Protein AF-0000000075457587 (afdb_homodimer)

Sequence (658 aa):
MVSAGGQAAQILHGPSLVGIFLNILLYGVVIAQAHTYYASFRSDPLWIKAYVAVLLLADTLNSAFNIAWIYTVLVNNFGNLAALTQADWRKQKPRPLLHGLIAMMVQLFYAWRILALTKNRWIVALVVVSSTVSGLSAIGTAIGIGIRPEFSGFKSLDVIGLPWLISCTVCDVTIAVALSVYLNSRKTGFEITDNIINKIIRSTVQSGLLTASFTIAHIVAYLTSSTGIHMIFNYGVVKLYTNSVMSSLNSRQANSHLPSGDTSFIDAKEVQKEFSSLYAYNLKGHAFLQSNFVSSRSVRPQVSITVEMHEMADTLPLPKAKSGNELVVMVSAGGQAAQILHGPSLVGIFLNILLYGVVIAQAHTYYASFRSDPLWIKAYVAVLLLADTLNSAFNIAWIYTVLVNNFGNLAALTQADWRKQKPRPLLHGLIAMMVQLFYAWRILALTKNRWIVALVVVSSTVSGLSAIGTAIGIGIRPEFSGFKSLDVIGLPWLISCTVCDVTIAVALSVYLNSRKTGFEITDNIINKIIRSTVQSGLLTASFTIAHIVAYLTSSTGIHMIFNYGVVKLYTNSVMSSLNSRQANSHLPSGDTSFIDAKEVQKEFSSLYAYNLKGHAFLQSNFVSSRSVRPQVSITVEMHEMADTLPLPKAKSGNELVV

InterPro domains:
  IPR045339 Domain of unknown function DUF6534 [PF20152] (169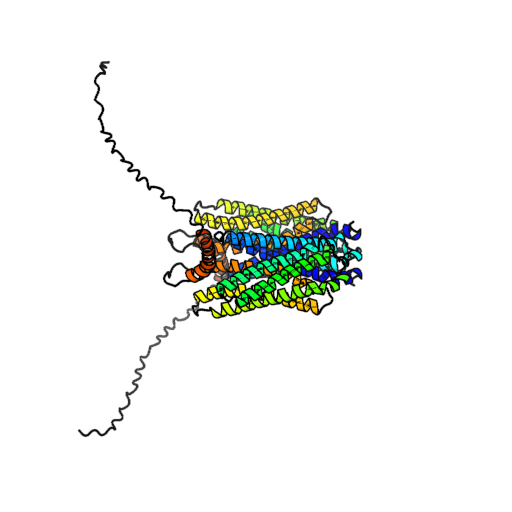-253)

pLDDT: mean 72.19, std 26.18, range [18.83, 97.5]

Organism: Phanerochaete carnosa (strain HHB-10118-sp) (NCBI:txid650164)

Solvent-accessible surface area (backbone atoms only — not comparable to full-atom values): 34102 Å² total; per-residue (Å²): 129,66,35,75,50,4,51,54,30,42,41,60,42,36,27,40,52,54,7,45,51,45,23,35,21,43,42,17,27,38,51,46,43,49,52,49,36,62,69,71,47,71,82,54,59,66,67,60,53,47,50,51,50,51,52,48,48,51,50,49,49,47,52,50,39,52,52,53,37,54,44,44,50,45,23,38,29,21,53,39,67,70,54,70,49,41,48,56,39,87,44,50,30,56,48,40,35,42,44,19,51,53,48,30,55,44,48,50,50,49,30,51,50,45,37,72,71,67,66,43,63,65,64,30,47,51,32,51,52,23,28,50,49,14,29,51,23,18,44,49,38,20,53,49,38,54,76,45,32,39,59,85,50,46,69,72,42,41,77,39,43,47,53,19,47,52,27,42,31,52,27,35,43,48,50,25,49,54,51,43,54,51,55,64,66,59,60,74,78,45,64,71,64,32,48,54,49,46,51,38,42,49,48,35,38,50,31,31,44,48,36,24,50,32,38,46,50,21,49,51,32,53,76,73,40,94,49,33,58,25,38,27,32,54,40,31,36,53,34,36,43,54,36,29,54,44,45,47,62,47,47,60,61,76,62,68,65,61,72,76,69,79,70,76,60,77,58,53,63,45,53,44,34,42,56,47,30,52,58,51,46,60,57,50,52,62,53,53,67,61,48,68,68,63,70,75,78,69,76,69,73,78,72,73,72,71,72,69,74,66,74,72,71,75,70,72,72,77,78,79,76,87,64,69,89,74,80,86,123,130,66,36,74,51,4,51,53,31,40,41,60,43,36,27,39,53,54,7,46,51,45,23,36,22,43,43,17,28,39,51,48,43,49,52,50,35,63,70,70,48,71,81,54,58,65,67,59,53,48,50,52,51,52,51,50,48,49,51,48,50,45,53,50,40,51,52,53,37,52,44,43,50,45,22,37,29,20,52,40,66,70,55,70,50,41,47,56,40,87,45,50,29,56,48,41,35,43,42,19,49,52,50,31,55,46,49,49,51,48,30,52,50,45,35,72,71,67,65,44,63,65,64,31,46,51,33,50,51,24,28,50,49,14,28,53,23,18,44,49,38,19,54,48,39,54,76,44,32,39,59,84,49,45,69,72,42,42,77,40,42,46,53,18,47,50,26,42,31,51,27,34,42,49,52,27,47,51,51,44,56,50,54,64,66,60,59,73,78,45,64,69,63,32,48,54,49,45,50,37,42,47,48,33,40,50,31,31,45,48,36,26,50,32,39,47,50,22,49,52,31,52,75,72,40,94,51,32,59,23,38,28,31,55,39,31,34,52,35,35,44,56,36,30,53,45,44,48,63,47,47,60,62,76,62,68,67,62,72,76,69,78,68,75,64,78,56,53,62,46,51,46,34,41,57,48,31,52,58,50,48,59,57,51,52,62,53,51,65,63,49,67,69,65,70,76,78,71,75,68,75,77,72,74,72,73,70,71,72,67,74,73,72,78,72,72,79,78,83,80,81,84,77,76,95,71,91,82,133

Nearest PDB structures (foldseek):
  7piu-assembly1_R  TM=3.908E-01  e=1.527E+00  Homo sapiens
  3i9w-assembly1_A  TM=2.090E-01  e=1.005E+00  Escherichia coli K-12
  8qae-assembly1_A  TM=3.463E-01  e=5.142E+00  synthetic construct
  7p5c-assembly1_B  TM=2.041E-01  e=1.527E+00  Homo sapiens
  7piu-assembly1_R  TM=3.910E-01  e=1.519E+00  Homo sapiens

Structure (mmCIF, N/CA/C/O backbone):
data_AF-0000000075457587-model_v1
#
loop_
_entity.id
_entity.type
_entity.pdbx_description
1 polymer 'DUF6534 domain-containing protein'
#
loop_
_atom_site.group_PDB
_atom_site.id
_atom_site.type_symbol
_atom_site.label_atom_id
_atom_site.label_alt_id
_atom_site.label_comp_id
_atom_site.label_asym_id
_atom_site.label_entity_id
_atom_site.label_seq_id
_atom_site.pdbx_PDB_ins_code
_atom_site.Cartn_x
_atom_site.Cartn_y
_atom_site.Cartn_z
_atom_site.occupancy
_atom_site.B_iso_or_equiv
_atom_site.auth_seq_id
_atom_site.auth_comp_id
_atom_site.auth_asym_id
_atom_site.auth_atom_id
_atom_site.pdbx_PDB_model_num
ATOM 1 N N . MET A 1 1 ? 5.539 -19.703 -24.281 1 53.69 1 MET A N 1
ATOM 2 C CA . MET A 1 1 ? 4.188 -20.234 -24.406 1 53.69 1 MET A CA 1
ATOM 3 C C . MET A 1 1 ? 3.574 -20.5 -23.031 1 53.69 1 MET A C 1
ATOM 5 O O . MET A 1 1 ? 4.254 -21 -22.125 1 53.69 1 MET A O 1
ATOM 9 N N . VAL A 1 2 ? 2.461 -19.953 -22.844 1 68.81 2 VAL A N 1
ATOM 10 C CA . VAL A 1 2 ? 1.734 -20.156 -21.594 1 68.81 2 VAL A CA 1
ATOM 11 C C . VAL A 1 2 ? 1.278 -21.609 -21.5 1 68.81 2 VAL A C 1
ATOM 13 O O . VAL A 1 2 ? 0.777 -22.172 -22.469 1 68.81 2 VAL A O 1
ATOM 16 N N . SER A 1 3 ? 1.693 -22.281 -20.516 1 74.5 3 SER A N 1
ATOM 17 C CA . SER A 1 3 ? 1.289 -23.656 -20.281 1 74.5 3 SER A CA 1
ATOM 18 C C . SER A 1 3 ? -0.226 -23.781 -20.156 1 74.5 3 SER A C 1
ATOM 20 O O . SER A 1 3 ? -0.923 -22.781 -20 1 74.5 3 SER A O 1
ATOM 22 N N . ALA A 1 4 ? -0.729 -24.953 -20.484 1 74.69 4 ALA A N 1
ATOM 23 C CA . ALA A 1 4 ? -2.162 -25.188 -20.344 1 74.69 4 ALA A CA 1
ATOM 24 C C . ALA A 1 4 ? -2.654 -24.766 -18.969 1 74.69 4 ALA A C 1
ATOM 26 O O . ALA A 1 4 ? -3.699 -24.109 -18.844 1 74.69 4 ALA A O 1
ATOM 27 N N . GLY A 1 5 ? -1.871 -25.141 -17.938 1 83.06 5 GLY A N 1
ATOM 28 C CA . GLY A 1 5 ? -2.189 -24.672 -16.594 1 83.06 5 GLY A CA 1
ATOM 29 C C . GLY A 1 5 ? -2.107 -23.172 -16.438 1 83.06 5 GLY A C 1
ATOM 30 O O . GLY A 1 5 ? -2.922 -22.562 -15.734 1 83.06 5 GLY A O 1
ATOM 31 N N . GLY A 1 6 ? -1.248 -22.641 -17.25 1 87.31 6 GLY A N 1
ATOM 32 C CA . GLY A 1 6 ? -1.082 -21.203 -17.234 1 87.31 6 GLY A CA 1
ATOM 33 C C . GLY A 1 6 ? -2.264 -20.469 -17.828 1 87.31 6 GLY A C 1
ATOM 34 O O . GLY A 1 6 ? -2.678 -19.422 -17.312 1 87.31 6 GLY A O 1
ATOM 35 N N . GLN A 1 7 ? -2.795 -20.953 -18.859 1 86.38 7 GLN A N 1
ATOM 36 C CA . GLN A 1 7 ? -3.953 -20.312 -19.484 1 86.38 7 GLN A CA 1
ATOM 37 C C . GLN A 1 7 ? -5.156 -20.312 -18.547 1 86.38 7 GLN A C 1
ATOM 39 O O . GLN A 1 7 ? -5.852 -19.312 -18.422 1 86.38 7 GLN A O 1
ATOM 44 N N . ALA A 1 8 ? -5.34 -21.469 -17.953 1 84.81 8 ALA A N 1
ATOM 45 C CA . ALA A 1 8 ? -6.438 -21.562 -16.984 1 84.81 8 ALA A CA 1
ATOM 46 C C . ALA A 1 8 ? -6.234 -20.609 -15.82 1 84.81 8 ALA A C 1
ATOM 48 O O . ALA A 1 8 ? -7.176 -19.922 -15.398 1 84.81 8 ALA A O 1
ATOM 49 N N . ALA A 1 9 ? -5.035 -20.562 -15.352 1 88.81 9 ALA A N 1
ATOM 50 C CA . ALA A 1 9 ? -4.723 -19.688 -14.219 1 88.81 9 ALA A CA 1
ATOM 51 C C . ALA A 1 9 ? -4.859 -18.219 -14.609 1 88.81 9 ALA A C 1
ATOM 53 O O . ALA A 1 9 ? -5.266 -17.391 -13.797 1 88.81 9 ALA A O 1
ATOM 54 N N . GLN A 1 10 ? -4.57 -17.875 -15.797 1 89.38 10 GLN A N 1
ATOM 55 C CA . GLN A 1 10 ? -4.68 -16.516 -16.281 1 89.38 10 GLN A CA 1
ATOM 56 C C . GLN A 1 10 ? -6.137 -16.047 -16.312 1 89.38 10 GLN A C 1
ATOM 58 O O . GLN A 1 10 ? -6.434 -14.906 -15.961 1 89.38 10 GLN A O 1
ATOM 63 N N . ILE A 1 11 ? -6.926 -16.891 -16.656 1 83.56 11 ILE A N 1
ATOM 64 C CA . ILE A 1 11 ? -8.336 -16.562 -16.812 1 83.56 11 ILE A CA 1
ATOM 65 C C . ILE A 1 11 ? -9.023 -16.547 -15.453 1 83.56 11 ILE A C 1
ATOM 67 O O . ILE A 1 11 ? -9.82 -15.648 -15.156 1 83.56 11 ILE A O 1
ATOM 71 N N . LEU A 1 12 ? -8.648 -17.422 -14.617 1 79.69 12 LEU A N 1
ATOM 72 C CA . LEU A 1 12 ? -9.406 -17.625 -13.383 1 79.69 12 LEU A CA 1
ATOM 73 C C . LEU A 1 12 ? -8.82 -16.797 -12.242 1 79.69 12 LEU A C 1
ATOM 75 O O . LEU A 1 12 ? -9.562 -16.203 -11.461 1 79.69 12 LEU A O 1
ATOM 79 N N . HIS A 1 13 ? -7.516 -16.781 -12.211 1 88.62 13 HIS A N 1
ATOM 80 C CA . HIS A 1 13 ? -6.945 -16.203 -11 1 88.62 13 HIS A CA 1
ATOM 81 C C . HIS A 1 13 ? -5.988 -15.062 -11.328 1 88.62 13 HIS A C 1
ATOM 83 O O . HIS A 1 13 ? -5.586 -14.312 -10.438 1 88.62 13 HIS A O 1
ATOM 89 N N . GLY A 1 14 ? -5.688 -14.922 -12.617 1 91.69 14 GLY A N 1
ATOM 90 C CA . GLY A 1 14 ? -4.855 -13.797 -13.023 1 91.69 14 GLY A CA 1
ATOM 91 C C . GLY A 1 14 ? -5.422 -12.453 -12.602 1 91.69 14 GLY A C 1
ATOM 92 O O . GLY A 1 14 ? -4.754 -11.688 -11.914 1 91.69 14 GLY A O 1
ATOM 93 N N . PRO A 1 15 ? -6.621 -12.227 -12.953 1 91.75 15 PRO A N 1
ATOM 94 C CA . PRO A 1 15 ? -7.234 -10.961 -12.539 1 91.75 15 PRO A CA 1
ATOM 95 C C . PRO A 1 15 ? -7.355 -10.828 -11.023 1 91.75 15 PRO A C 1
ATOM 97 O O . PRO A 1 15 ? -7.23 -9.719 -10.492 1 91.75 15 PRO A O 1
ATOM 100 N N . SER A 1 16 ? -7.566 -11.914 -10.367 1 91.5 16 SER A N 1
ATOM 101 C CA . SER A 1 16 ? -7.656 -11.867 -8.906 1 91.5 16 SER A CA 1
ATOM 102 C C . SER A 1 16 ? -6.328 -11.445 -8.289 1 91.5 16 SER A C 1
ATOM 104 O O . SER A 1 16 ? -6.297 -10.656 -7.34 1 91.5 16 SER A O 1
ATOM 106 N N . LEU A 1 17 ? -5.289 -11.984 -8.812 1 94.81 17 LEU A N 1
ATOM 107 C CA . LEU A 1 17 ? -3.984 -11.609 -8.289 1 94.81 17 LEU A CA 1
ATOM 108 C C . LEU A 1 17 ? -3.715 -10.125 -8.516 1 94.81 17 LEU A C 1
ATOM 110 O O . LEU A 1 17 ? -3.262 -9.43 -7.605 1 94.81 17 LEU A O 1
ATOM 114 N N . VAL A 1 18 ? -4.012 -9.641 -9.664 1 95.25 18 VAL A N 1
ATOM 115 C CA . VAL A 1 18 ? -3.842 -8.219 -9.969 1 95.25 18 VAL A CA 1
ATOM 116 C C . VAL A 1 18 ? -4.723 -7.383 -9.047 1 95.25 18 VAL A C 1
ATOM 118 O O . VAL A 1 18 ? -4.281 -6.363 -8.516 1 95.25 18 VAL A O 1
ATOM 121 N N . GLY A 1 19 ? -5.918 -7.801 -8.898 1 96.25 19 GLY A N 1
ATOM 122 C CA . GLY A 1 19 ? -6.824 -7.113 -7.988 1 96.25 19 GLY A CA 1
ATOM 123 C C . GLY A 1 19 ? -6.328 -7.094 -6.555 1 96.25 19 GLY A C 1
ATOM 124 O O . GLY A 1 19 ? -6.484 -6.094 -5.852 1 96.25 19 GLY A O 1
ATOM 125 N N . ILE A 1 20 ? -5.734 -8.148 -6.152 1 96.25 20 ILE A N 1
ATOM 126 C CA . ILE A 1 20 ? -5.223 -8.234 -4.785 1 96.25 20 ILE A CA 1
ATOM 127 C C . ILE A 1 20 ? -4.016 -7.316 -4.629 1 96.25 20 ILE A C 1
ATOM 129 O O . ILE A 1 20 ? -3.83 -6.699 -3.578 1 96.25 20 ILE A O 1
ATOM 133 N N . PHE A 1 21 ? -3.188 -7.223 -5.645 1 97.19 21 PHE A N 1
ATOM 134 C CA . PHE A 1 21 ? -2.111 -6.238 -5.609 1 97.19 21 PHE A CA 1
ATOM 135 C C . PHE A 1 21 ? -2.668 -4.832 -5.441 1 97.19 21 PHE A C 1
ATOM 137 O O . PHE A 1 21 ? -2.15 -4.043 -4.645 1 97.19 21 PHE A O 1
ATOM 144 N N . LEU A 1 22 ? -3.686 -4.566 -6.133 1 96.38 22 LEU A N 1
ATOM 145 C CA . LEU A 1 22 ? -4.324 -3.26 -6.027 1 96.38 22 LEU A CA 1
ATOM 146 C C . LEU A 1 22 ? -4.918 -3.059 -4.637 1 96.38 22 LEU A C 1
ATOM 148 O O . LEU A 1 22 ? -4.785 -1.981 -4.047 1 96.38 22 LEU A O 1
ATOM 152 N N . ASN A 1 23 ? -5.516 -4.07 -4.152 1 97.38 23 ASN A N 1
ATOM 153 C CA . ASN A 1 23 ? -6.09 -4.059 -2.812 1 97.38 23 ASN A CA 1
ATOM 154 C C . ASN A 1 23 ? -5.031 -3.748 -1.755 1 97.38 23 ASN A C 1
ATOM 156 O O . ASN A 1 23 ? -5.234 -2.877 -0.907 1 97.38 23 ASN A O 1
ATOM 160 N N . ILE A 1 24 ? -3.975 -4.371 -1.85 1 96.94 24 ILE A N 1
ATOM 161 C CA . ILE A 1 24 ? -2.904 -4.219 -0.871 1 96.94 24 ILE A CA 1
ATOM 162 C C . ILE A 1 24 ? -2.262 -2.84 -1.02 1 96.94 24 ILE A C 1
ATOM 164 O O . ILE A 1 24 ? -1.913 -2.199 -0.025 1 96.94 24 ILE A O 1
ATOM 168 N N . LEU A 1 25 ? -2.107 -2.434 -2.219 1 96.5 25 LEU A N 1
ATOM 169 C CA . LEU A 1 25 ? -1.589 -1.094 -2.473 1 96.5 25 LEU A CA 1
ATOM 170 C C . LEU A 1 25 ? -2.461 -0.036 -1.806 1 96.5 25 LEU A C 1
ATOM 172 O O . LEU A 1 25 ? -1.956 0.827 -1.084 1 96.5 25 LEU A O 1
ATOM 176 N N . LEU A 1 26 ? -3.668 -0.147 -2.062 1 95.94 26 LEU A N 1
ATOM 177 C CA . LEU A 1 26 ? -4.609 0.816 -1.501 1 95.94 26 LEU A CA 1
ATOM 178 C C . LEU A 1 26 ? -4.684 0.682 0.016 1 95.94 26 LEU A C 1
ATOM 180 O O . LEU A 1 26 ? -4.891 1.673 0.722 1 95.94 26 LEU A O 1
ATOM 184 N N . TYR A 1 27 ? -4.531 -0.567 0.474 1 96.62 27 TYR A N 1
ATOM 185 C CA . TYR A 1 27 ? -4.492 -0.774 1.917 1 96.62 27 TYR A CA 1
ATOM 186 C C . TYR A 1 27 ? -3.322 -0.026 2.545 1 96.62 27 TYR A C 1
ATOM 188 O O . TYR A 1 27 ? -3.439 0.514 3.646 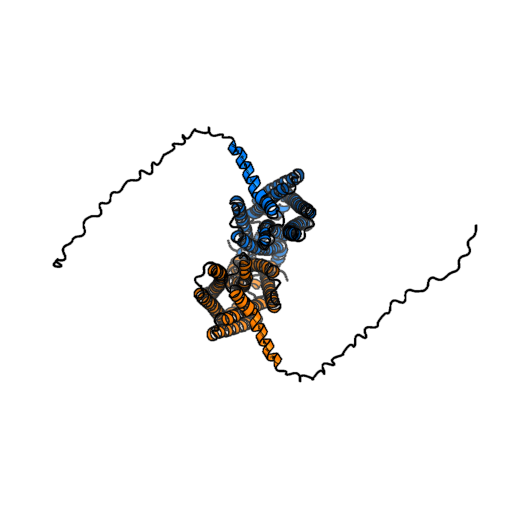1 96.62 27 TYR A O 1
ATOM 196 N N . GLY A 1 28 ? -2.207 -0.026 1.867 1 94.12 28 GLY A N 1
ATOM 197 C CA . GLY A 1 28 ? -1.094 0.786 2.332 1 94.12 28 GLY A CA 1
ATOM 198 C C . GLY A 1 28 ? -1.442 2.256 2.465 1 94.12 28 GLY A C 1
ATOM 199 O O . GLY A 1 28 ? -1.083 2.898 3.455 1 94.12 28 GLY A O 1
ATOM 200 N N . VAL A 1 29 ? -2.152 2.721 1.533 1 92.31 29 VAL A N 1
ATOM 201 C CA . VAL A 1 29 ? -2.596 4.109 1.572 1 92.31 29 VAL A CA 1
ATOM 202 C C . VAL A 1 29 ? -3.496 4.332 2.785 1 92.31 29 VAL A C 1
ATOM 204 O O . VAL A 1 29 ? -3.359 5.328 3.496 1 92.31 29 VAL A O 1
ATOM 207 N N . VAL A 1 30 ? -4.332 3.398 3.023 1 94.19 30 VAL A N 1
ATOM 208 C CA . VAL A 1 30 ? -5.273 3.496 4.133 1 94.19 30 VAL A CA 1
ATOM 209 C C . VAL A 1 30 ? -4.512 3.539 5.457 1 94.19 30 VAL A C 1
ATOM 211 O O . VAL A 1 30 ? -4.852 4.312 6.352 1 94.19 30 VAL A O 1
ATOM 214 N N . ILE A 1 31 ? -3.512 2.775 5.523 1 92.44 31 ILE A N 1
ATOM 215 C CA . ILE A 1 31 ? -2.719 2.736 6.746 1 92.44 31 ILE A CA 1
ATOM 216 C C . ILE A 1 31 ? -2.07 4.098 6.984 1 92.44 31 ILE A C 1
ATOM 218 O O . ILE A 1 31 ? -2.086 4.609 8.109 1 92.44 31 ILE A O 1
ATOM 222 N N . ALA A 1 32 ? -1.541 4.652 5.98 1 88.69 32 ALA A N 1
ATOM 223 C CA . ALA A 1 32 ? -0.923 5.969 6.098 1 88.69 32 ALA A CA 1
ATOM 224 C C . ALA A 1 32 ? -1.953 7.023 6.488 1 88.69 32 ALA A C 1
ATOM 226 O O . ALA A 1 32 ? -1.68 7.887 7.328 1 88.69 32 ALA A O 1
ATOM 227 N N . GLN A 1 33 ? -3.084 6.934 5.93 1 87.81 33 GLN A N 1
ATOM 228 C CA . GLN A 1 33 ? -4.148 7.887 6.234 1 87.81 33 GLN A CA 1
ATOM 229 C C . GLN A 1 33 ? -4.648 7.715 7.664 1 87.81 33 GLN A C 1
ATOM 231 O O . GLN A 1 33 ? -4.984 8.695 8.328 1 87.81 33 GLN A O 1
ATOM 236 N N . ALA A 1 34 ? -4.754 6.457 8.023 1 91.25 34 ALA A N 1
ATOM 237 C CA . ALA A 1 34 ? -5.176 6.184 9.398 1 91.25 34 ALA A CA 1
ATOM 238 C C . ALA A 1 34 ? -4.172 6.754 10.398 1 91.25 34 ALA A C 1
ATOM 240 O O . ALA A 1 34 ? -4.562 7.324 11.422 1 91.25 34 ALA A O 1
ATOM 241 N N . HIS A 1 35 ? -2.92 6.598 10.07 1 85 35 HIS A N 1
ATOM 242 C CA . HIS A 1 35 ? -1.882 7.16 10.93 1 85 35 HIS A CA 1
ATOM 243 C C . HIS A 1 35 ? -2.021 8.672 11.039 1 85 35 HIS A C 1
ATOM 245 O O . HIS A 1 35 ? -1.93 9.234 12.141 1 85 35 HIS A O 1
ATOM 251 N N . THR A 1 36 ? -2.227 9.336 9.977 1 81.94 36 THR A N 1
ATOM 252 C CA . THR A 1 36 ? -2.418 10.781 9.961 1 81.94 36 THR A CA 1
ATOM 253 C C . THR A 1 36 ? -3.658 11.172 10.758 1 81.94 36 THR A C 1
ATOM 255 O O . THR A 1 36 ? -3.637 12.148 11.508 1 81.94 36 THR A O 1
ATOM 258 N N . TYR A 1 37 ? -4.703 10.406 10.641 1 87.25 37 TYR A N 1
ATOM 259 C CA . TYR A 1 37 ? -5.953 10.695 11.336 1 87.25 37 TYR A CA 1
ATOM 260 C C . TYR A 1 37 ? -5.766 10.641 12.844 1 87.25 37 TYR A C 1
ATOM 262 O O . TYR A 1 37 ? -6.121 11.586 13.555 1 87.25 37 TYR A O 1
ATOM 270 N N . TYR A 1 38 ? -5.164 9.594 13.328 1 86.94 38 TYR A N 1
ATOM 271 C CA . TYR A 1 38 ? -5.023 9.422 14.766 1 86.94 38 TYR A CA 1
ATOM 272 C C . TYR A 1 38 ? -3.982 10.383 15.336 1 86.94 38 TYR A C 1
ATOM 274 O O . TYR A 1 38 ? -4.039 10.742 16.516 1 86.94 38 TYR A O 1
ATOM 282 N N . ALA A 1 39 ? -3.105 10.852 14.453 1 76.62 39 ALA A N 1
ATOM 283 C CA . ALA A 1 39 ? -2.094 11.82 14.883 1 76.62 39 ALA A CA 1
ATOM 284 C C . ALA A 1 39 ? -2.656 13.234 14.898 1 76.62 39 ALA A C 1
ATOM 286 O O . ALA A 1 39 ? -2.309 14.039 15.766 1 76.62 39 ALA A O 1
ATOM 287 N N . SER A 1 40 ? -3.545 13.484 14.023 1 77.75 40 SER A N 1
ATOM 288 C CA . SER A 1 40 ? -4.004 14.859 13.828 1 77.75 40 SER A CA 1
ATOM 289 C C . SER A 1 40 ? -5.312 15.117 14.562 1 77.75 40 SER A C 1
ATOM 291 O O . SER A 1 40 ? -5.598 16.25 14.953 1 77.75 40 SER A O 1
ATOM 293 N N . PHE A 1 41 ? -6.129 14.133 14.742 1 82 41 PHE A N 1
ATOM 294 C CA . PHE A 1 41 ? -7.457 14.359 15.305 1 82 41 PHE A CA 1
ATOM 295 C C . PHE A 1 41 ? -7.648 13.562 16.578 1 82 41 PHE A C 1
ATOM 297 O O . PHE A 1 41 ? -8.641 12.844 16.734 1 82 41 PHE A O 1
ATOM 304 N N . ARG A 1 42 ? -6.84 13.844 17.516 1 80.25 42 ARG A N 1
ATOM 305 C CA . ARG A 1 42 ? -6.863 13.148 18.797 1 80.25 42 ARG A CA 1
ATOM 306 C C . ARG A 1 42 ? -8.078 13.555 19.609 1 80.25 42 ARG A C 1
ATOM 308 O O . ARG A 1 42 ? -8.523 12.805 20.484 1 80.25 42 ARG A O 1
ATOM 315 N N . SER A 1 43 ? -8.672 14.68 19.219 1 83 43 SER A N 1
ATOM 316 C CA . SER A 1 43 ? -9.766 15.227 20 1 83 43 SER A CA 1
ATOM 317 C C . SER A 1 43 ? -11.117 14.789 19.453 1 83 43 SER A C 1
ATOM 319 O O . SER A 1 43 ? -12.164 15.156 20 1 83 43 SER A O 1
ATOM 321 N N . ASP A 1 44 ? -11.117 14 18.469 1 86.38 44 ASP A N 1
ATOM 322 C CA . ASP A 1 44 ? -12.383 13.516 17.922 1 86.38 44 ASP A CA 1
ATOM 323 C C . ASP A 1 44 ? -13.117 12.641 18.938 1 86.38 44 ASP A C 1
ATOM 325 O O . ASP A 1 44 ? -12.5 11.977 19.766 1 86.38 44 ASP A O 1
ATOM 329 N N . PRO A 1 45 ? -14.43 12.742 18.844 1 89.5 45 PRO A N 1
ATOM 330 C CA . PRO A 1 45 ? -15.211 11.891 19.734 1 89.5 45 PRO A CA 1
ATOM 331 C C . PRO A 1 45 ? -14.852 10.414 19.625 1 89.5 45 PRO A C 1
ATOM 333 O O . PRO A 1 45 ? -14.422 9.961 18.547 1 89.5 45 PRO A O 1
ATOM 336 N N . LEU A 1 46 ? -15.07 9.664 20.672 1 90.69 46 LEU A N 1
ATOM 337 C CA . LEU A 1 46 ? -14.656 8.266 20.781 1 90.69 46 LEU A CA 1
ATOM 338 C C . LEU A 1 46 ? -15.406 7.406 19.766 1 90.69 46 LEU A C 1
ATOM 340 O O . LEU A 1 46 ? -14.859 6.426 19.25 1 90.69 46 LEU A O 1
ATOM 344 N N . TRP A 1 47 ? -16.625 7.805 19.531 1 89.31 47 TRP A N 1
ATOM 345 C CA . TRP A 1 47 ? -17.422 6.973 18.625 1 89.31 47 TRP A CA 1
ATOM 346 C C . TRP A 1 47 ? -16.859 7.012 17.203 1 89.31 47 TRP A C 1
ATOM 348 O O . TRP A 1 47 ? -16.891 6.012 16.484 1 89.31 47 TRP A O 1
ATOM 358 N N . ILE A 1 48 ? -16.328 8.156 16.766 1 90.5 48 ILE A N 1
ATOM 359 C CA . ILE A 1 48 ? -15.734 8.25 15.438 1 90.5 48 ILE A CA 1
ATOM 360 C C . ILE A 1 48 ? -14.414 7.473 15.414 1 90.5 48 ILE A C 1
ATOM 362 O O . ILE A 1 48 ? -14.125 6.762 14.445 1 90.5 48 ILE A O 1
ATOM 366 N N . LYS A 1 49 ? -13.719 7.508 16.5 1 93.81 49 LYS A N 1
ATOM 367 C CA . LYS A 1 49 ? -12.461 6.773 16.594 1 93.81 49 LYS A CA 1
ATOM 368 C C . LYS A 1 49 ? -12.703 5.266 16.578 1 93.81 49 LYS A C 1
ATOM 370 O O . LYS A 1 49 ? -11.953 4.516 15.945 1 93.81 49 LYS A O 1
ATOM 375 N N . ALA A 1 50 ? -13.727 4.945 17.266 1 93.88 50 ALA A N 1
ATOM 376 C CA . ALA A 1 50 ? -14.086 3.531 17.281 1 93.88 50 ALA A CA 1
ATOM 377 C C . ALA A 1 50 ? -14.547 3.068 15.891 1 93.88 50 ALA A C 1
ATOM 379 O O . ALA A 1 50 ? -14.203 1.967 15.461 1 93.88 50 ALA A O 1
ATOM 380 N N . TYR A 1 51 ? -15.32 3.898 15.305 1 94.56 51 TYR A N 1
ATOM 381 C CA . TYR A 1 51 ? -15.781 3.59 13.961 1 94.56 51 TYR A CA 1
ATOM 382 C C . TYR A 1 51 ? -14.602 3.363 13.023 1 94.56 51 TYR A C 1
ATOM 384 O O . TYR A 1 51 ? -14.57 2.383 12.273 1 94.56 51 TYR A O 1
ATOM 392 N N . VAL A 1 52 ? -13.617 4.258 13.031 1 95.94 52 VAL A N 1
ATOM 393 C CA . VAL A 1 52 ? -12.438 4.164 12.18 1 95.94 52 VAL A CA 1
ATOM 394 C C . VAL A 1 52 ? -11.656 2.9 12.523 1 95.94 52 VAL A C 1
ATOM 396 O O . VAL A 1 52 ? -11.188 2.189 11.625 1 95.94 52 VAL A O 1
ATOM 399 N N . ALA A 1 53 ? -11.555 2.557 13.797 1 96.31 53 ALA A N 1
ATOM 400 C CA . ALA A 1 53 ? -10.812 1.375 14.234 1 96.31 53 ALA A CA 1
ATOM 401 C C . ALA A 1 53 ? -11.477 0.097 13.727 1 96.31 53 ALA A C 1
ATOM 403 O O . ALA A 1 53 ? -10.797 -0.823 13.266 1 96.31 53 ALA A O 1
ATOM 404 N N . VAL A 1 54 ? -12.766 0.069 13.812 1 96.69 54 VAL A N 1
ATOM 405 C CA . VAL A 1 54 ? -13.508 -1.102 13.359 1 96.69 54 VAL A CA 1
ATOM 406 C C . VAL A 1 54 ? -13.375 -1.24 11.844 1 96.69 54 VAL A C 1
ATOM 408 O O . VAL A 1 54 ? -13.195 -2.346 11.328 1 96.69 54 VAL A O 1
ATOM 411 N N . LEU A 1 55 ? -13.5 -0.149 11.18 1 96.88 55 LEU A N 1
ATOM 412 C CA . LEU A 1 55 ? -13.359 -0.152 9.727 1 96.88 55 LEU A CA 1
ATOM 413 C C . LEU A 1 55 ? -11.969 -0.633 9.32 1 96.88 55 LEU A C 1
ATOM 415 O O . LEU A 1 55 ? -11.836 -1.438 8.398 1 96.88 55 LEU A O 1
ATOM 419 N N . LEU A 1 56 ? -10.969 -0.19 10.039 1 97.25 56 LEU A N 1
ATOM 420 C CA . LEU A 1 56 ? -9.594 -0.591 9.758 1 97.25 56 LEU A CA 1
ATOM 421 C C . LEU A 1 56 ? -9.391 -2.078 10.031 1 97.25 56 LEU A C 1
ATOM 423 O O . LEU A 1 56 ? -8.672 -2.758 9.297 1 97.25 56 LEU A O 1
ATOM 427 N N . LEU A 1 57 ? -10 -2.502 11.055 1 96.69 57 LEU A N 1
ATOM 428 C CA . LEU A 1 57 ? -9.898 -3.92 11.383 1 96.69 57 LEU A CA 1
ATOM 429 C C . LEU A 1 57 ? -10.531 -4.777 10.289 1 96.69 57 LEU A C 1
ATOM 431 O O . LEU A 1 57 ? -9.945 -5.773 9.859 1 96.69 57 LEU A O 1
ATOM 435 N N . ALA A 1 58 ? -11.672 -4.398 9.922 1 96.12 58 ALA A N 1
ATOM 436 C CA . ALA A 1 58 ? -12.344 -5.121 8.844 1 96.12 58 ALA A CA 1
ATOM 437 C C . ALA A 1 58 ? -11.523 -5.078 7.562 1 96.12 58 ALA A C 1
ATOM 439 O O . ALA A 1 58 ? -11.43 -6.078 6.844 1 96.12 58 ALA A O 1
ATOM 440 N N . ASP A 1 59 ? -10.984 -3.965 7.297 1 96.62 59 ASP A N 1
ATOM 441 C CA . ASP A 1 59 ? -10.141 -3.775 6.121 1 96.62 59 ASP A CA 1
ATOM 442 C C . ASP A 1 59 ? -8.906 -4.664 6.18 1 96.62 59 ASP A C 1
ATOM 444 O O . ASP A 1 59 ? -8.508 -5.254 5.176 1 96.62 59 ASP A O 1
ATOM 448 N N . THR A 1 60 ? -8.336 -4.75 7.32 1 96.56 60 THR A N 1
ATOM 449 C CA . THR A 1 60 ? -7.164 -5.59 7.523 1 96.56 60 THR A CA 1
ATOM 450 C C . THR A 1 60 ? -7.512 -7.062 7.328 1 96.56 60 THR A C 1
ATOM 452 O O . THR A 1 60 ? -6.777 -7.793 6.66 1 96.56 60 THR A O 1
ATOM 455 N N . LEU A 1 61 ? -8.578 -7.414 7.879 1 95.31 61 LEU A N 1
ATOM 456 C CA . LEU A 1 61 ? -9.023 -8.797 7.734 1 95.31 61 LEU A CA 1
ATOM 457 C C . LEU A 1 61 ? -9.297 -9.133 6.273 1 95.31 61 LEU A C 1
ATOM 459 O O . LEU A 1 61 ? -8.953 -10.211 5.801 1 95.31 61 LEU A O 1
ATOM 463 N N . ASN A 1 62 ? -9.914 -8.227 5.613 1 95.06 62 ASN A N 1
ATOM 464 C CA . ASN A 1 62 ? -10.195 -8.422 4.195 1 95.06 62 ASN A CA 1
ATOM 465 C C . ASN A 1 62 ? -8.922 -8.672 3.398 1 95.06 62 ASN A C 1
ATOM 467 O O . ASN A 1 62 ? -8.852 -9.617 2.609 1 95.06 62 ASN A O 1
ATOM 471 N N . SER A 1 63 ? -7.902 -7.836 3.613 1 95.69 63 SER A N 1
ATOM 472 C CA . SER A 1 63 ? -6.637 -7.996 2.908 1 95.69 63 SER A CA 1
ATOM 473 C C . SER A 1 63 ? -5.941 -9.297 3.309 1 95.69 63 SER A C 1
ATOM 475 O O . SER A 1 63 ? -5.383 -9.992 2.461 1 95.69 63 SER A O 1
ATOM 477 N N . ALA A 1 64 ? -5.988 -9.633 4.578 1 94.44 64 ALA A N 1
ATOM 478 C CA . ALA A 1 64 ? -5.352 -10.852 5.074 1 94.44 64 ALA A CA 1
ATOM 479 C C . ALA A 1 64 ? -5.984 -12.094 4.445 1 94.44 64 ALA A C 1
ATOM 481 O O . ALA A 1 64 ? -5.273 -13.008 4.027 1 94.44 64 ALA A O 1
ATOM 482 N N . PHE A 1 65 ? -7.262 -12.078 4.371 1 92.44 65 PHE A N 1
ATOM 483 C CA . PHE A 1 65 ? -7.953 -13.227 3.797 1 92.44 65 PHE A CA 1
ATOM 484 C C . PHE A 1 65 ? -7.695 -13.32 2.297 1 92.44 65 PHE A C 1
ATOM 486 O O . PHE A 1 65 ? -7.57 -14.422 1.753 1 92.44 65 PHE A O 1
ATOM 493 N N . ASN A 1 66 ? -7.68 -12.188 1.634 1 93.31 66 ASN A N 1
ATOM 494 C CA . ASN A 1 66 ? -7.363 -12.188 0.209 1 93.31 66 ASN A CA 1
ATOM 495 C C . ASN A 1 66 ? -5.973 -12.75 -0.055 1 93.31 66 ASN A C 1
ATOM 497 O O . ASN A 1 66 ? -5.793 -13.57 -0.959 1 93.31 66 ASN A O 1
ATOM 501 N N . ILE A 1 67 ? -5.016 -12.32 0.756 1 94.12 67 ILE A N 1
ATOM 502 C CA . ILE A 1 67 ? -3.641 -12.789 0.614 1 94.12 67 ILE A CA 1
ATOM 503 C C . ILE A 1 67 ? -3.578 -14.297 0.866 1 94.12 67 ILE A C 1
ATOM 505 O O . ILE A 1 67 ? -2.949 -15.031 0.102 1 94.12 67 ILE A O 1
ATOM 509 N N . ALA A 1 68 ? -4.223 -14.766 1.886 1 91.81 68 ALA A N 1
ATOM 510 C CA . ALA A 1 68 ? -4.199 -16.188 2.238 1 91.81 68 ALA A CA 1
ATOM 511 C C . ALA A 1 68 ? -4.82 -17.031 1.133 1 91.81 68 ALA A C 1
ATOM 513 O O . ALA A 1 68 ? -4.312 -18.109 0.807 1 91.81 68 ALA A O 1
ATOM 514 N N . TRP A 1 69 ? -5.84 -16.516 0.616 1 89.06 69 TRP A N 1
ATOM 515 C CA . TRP A 1 69 ? -6.539 -17.266 -0.424 1 89.06 69 TRP A CA 1
ATOM 516 C C . TRP A 1 69 ? -5.664 -17.422 -1.664 1 89.06 69 TRP A C 1
ATOM 518 O O . TRP A 1 69 ? -5.465 -18.531 -2.156 1 89.06 69 TRP A O 1
ATOM 528 N N . ILE A 1 70 ? -5.137 -16.312 -2.135 1 91.62 70 ILE A N 1
ATOM 529 C CA . ILE A 1 70 ? -4.383 -16.359 -3.385 1 91.62 70 ILE A CA 1
ATOM 530 C C . ILE A 1 70 ? -3.092 -17.141 -3.178 1 91.62 70 ILE A C 1
ATOM 532 O O . ILE A 1 70 ? -2.629 -17.844 -4.086 1 91.62 70 ILE A O 1
ATOM 536 N N . TYR A 1 71 ? -2.545 -17.062 -1.971 1 92.44 71 TYR A N 1
ATOM 537 C CA . TYR A 1 71 ? -1.358 -17.844 -1.638 1 92.44 71 TYR A CA 1
ATOM 538 C C . TYR A 1 71 ? -1.653 -19.344 -1.703 1 92.44 71 TYR A C 1
ATOM 540 O O . TYR A 1 71 ? -0.852 -20.109 -2.23 1 92.44 71 TYR A O 1
ATOM 548 N N . THR A 1 72 ? -2.783 -19.734 -1.227 1 89.31 72 THR A N 1
ATOM 549 C CA . THR A 1 72 ? -3.154 -21.141 -1.22 1 89.31 72 THR A CA 1
ATOM 550 C C . THR A 1 72 ? -3.373 -21.656 -2.643 1 89.31 72 THR A C 1
ATOM 552 O O . THR A 1 72 ? -2.928 -22.75 -2.992 1 89.31 72 THR A O 1
ATOM 555 N N . VAL A 1 73 ? -3.92 -20.859 -3.455 1 88.38 73 VAL A N 1
ATOM 556 C CA . VAL A 1 73 ? -4.273 -21.297 -4.801 1 88.38 73 VAL A CA 1
ATOM 557 C C . VAL A 1 73 ? -3.025 -21.328 -5.68 1 88.38 73 VAL A C 1
ATOM 559 O O . VAL A 1 73 ? -2.775 -22.312 -6.387 1 88.38 73 VAL A O 1
ATOM 562 N N . LEU A 1 74 ? -2.207 -20.344 -5.59 1 90.44 74 LEU A N 1
ATOM 563 C CA . LEU A 1 74 ? -1.132 -20.188 -6.566 1 90.44 74 LEU A CA 1
ATOM 564 C C . LEU A 1 74 ? 0.16 -20.828 -6.055 1 90.44 74 LEU A C 1
ATOM 566 O O . LEU A 1 74 ? 1.021 -21.219 -6.844 1 90.44 74 LEU A O 1
ATOM 570 N N . VAL A 1 75 ? 0.316 -20.922 -4.715 1 91.56 75 VAL A N 1
ATOM 571 C CA . VAL A 1 75 ? 1.566 -21.438 -4.176 1 91.56 75 VAL A CA 1
ATOM 572 C C . VAL A 1 75 ? 1.347 -22.859 -3.633 1 91.56 75 VAL A C 1
ATOM 574 O O . VAL A 1 75 ? 1.859 -23.828 -4.191 1 91.56 75 VAL A O 1
ATOM 577 N N . ASN A 1 76 ? 0.429 -23.047 -2.742 1 89.38 76 ASN A N 1
ATOM 578 C CA . ASN A 1 76 ? 0.227 -24.344 -2.117 1 89.38 76 ASN A CA 1
ATOM 579 C C . ASN A 1 76 ? -0.297 -25.375 -3.119 1 89.38 76 ASN A C 1
ATOM 581 O O . ASN A 1 76 ? 0.019 -26.562 -3.021 1 89.38 76 ASN A O 1
ATOM 585 N N . ASN A 1 77 ? -1.05 -24.891 -4.094 1 88.88 77 ASN A N 1
ATOM 586 C CA . ASN A 1 77 ? -1.64 -25.797 -5.082 1 88.88 77 ASN A CA 1
ATOM 587 C C . ASN A 1 77 ? -1.056 -25.562 -6.473 1 88.88 77 ASN A C 1
ATOM 589 O O . ASN A 1 77 ? -1.749 -25.734 -7.477 1 88.88 77 ASN A O 1
ATOM 593 N N . PHE A 1 78 ? 0.137 -25.203 -6.41 1 90 78 PHE A N 1
ATOM 594 C CA . PHE A 1 78 ? 0.784 -24.969 -7.699 1 90 78 PHE A CA 1
ATOM 595 C C . PHE A 1 78 ? 0.812 -26.25 -8.523 1 90 78 PHE A C 1
ATOM 597 O O . PHE A 1 78 ? 1.284 -27.281 -8.062 1 90 78 PHE A O 1
ATOM 604 N N . GLY A 1 79 ? 0.258 -26.109 -9.719 1 87.25 79 GLY A N 1
ATOM 605 C CA . GLY A 1 79 ? 0.231 -27.25 -10.625 1 87.25 79 GLY A CA 1
ATOM 606 C C . GLY A 1 79 ? -1.015 -28.094 -10.477 1 87.25 79 GLY A C 1
ATOM 607 O O . GLY A 1 79 ? -1.242 -29.016 -11.266 1 87.25 79 GLY A O 1
ATOM 608 N N . ASN A 1 80 ? -1.765 -27.875 -9.453 1 86.88 80 ASN A N 1
ATOM 609 C CA . ASN A 1 80 ? -3.02 -28.594 -9.242 1 86.88 80 ASN A CA 1
ATOM 610 C C . ASN A 1 80 ? -4.184 -27.906 -9.953 1 86.88 80 ASN A C 1
ATOM 612 O O . ASN A 1 80 ? -4.773 -26.969 -9.406 1 86.88 80 ASN A O 1
ATOM 616 N N . LEU A 1 81 ? -4.539 -28.438 -11.102 1 83.12 81 LEU A N 1
ATOM 617 C CA . LEU A 1 81 ? -5.562 -27.812 -11.93 1 83.12 81 LEU A CA 1
ATOM 618 C C . LEU A 1 81 ? -6.938 -27.922 -11.273 1 83.12 81 LEU A C 1
ATOM 620 O O . LEU A 1 81 ? -7.777 -27.031 -11.438 1 83.12 81 LEU A O 1
ATOM 624 N N . ALA A 1 82 ? -7.133 -28.984 -10.547 1 78.12 82 ALA A N 1
ATOM 625 C CA . ALA A 1 82 ? -8.422 -29.156 -9.875 1 78.12 82 ALA A CA 1
ATOM 626 C C . ALA A 1 82 ? -8.648 -28.078 -8.836 1 78.12 82 ALA A C 1
ATOM 628 O O . ALA A 1 82 ? -9.773 -27.594 -8.664 1 78.12 82 ALA A O 1
ATOM 629 N N . ALA A 1 83 ? -7.578 -27.688 -8.227 1 78.56 83 ALA A N 1
ATOM 630 C CA . ALA A 1 83 ? -7.688 -26.672 -7.18 1 78.56 83 ALA A CA 1
ATOM 631 C C . ALA A 1 83 ? -7.945 -25.297 -7.777 1 78.56 83 ALA A C 1
ATOM 633 O O . ALA A 1 83 ? -8.508 -24.422 -7.113 1 78.56 83 ALA A O 1
ATOM 634 N N . LEU A 1 84 ? -7.633 -25.094 -9.031 1 79.69 84 LEU A N 1
ATOM 635 C CA . LEU A 1 84 ? -7.859 -23.812 -9.695 1 79.69 84 LEU A CA 1
ATOM 636 C C . LEU A 1 84 ? -9.352 -23.562 -9.883 1 79.69 84 LEU A C 1
ATOM 638 O O . LEU A 1 84 ? -9.789 -22.406 -9.922 1 79.69 84 LEU A O 1
ATOM 642 N N . THR A 1 85 ? -10.023 -24.609 -9.992 1 76.5 85 THR A N 1
ATOM 643 C CA . THR A 1 85 ? -11.43 -24.453 -10.344 1 76.5 85 THR A CA 1
ATOM 644 C C . THR A 1 85 ? -12.312 -24.531 -9.102 1 76.5 85 THR A C 1
ATOM 646 O O . THR A 1 85 ? -13.531 -24.359 -9.188 1 76.5 85 THR A O 1
ATOM 649 N N . GLN A 1 86 ? -11.633 -24.734 -7.934 1 71.44 86 GLN A N 1
ATOM 650 C CA . GLN A 1 86 ? -12.398 -24.844 -6.695 1 71.44 86 GLN A CA 1
ATOM 651 C C . GLN A 1 86 ? -12.211 -23.609 -5.816 1 71.44 86 GLN A C 1
ATOM 653 O O . GLN A 1 86 ? -11.102 -23.094 -5.691 1 71.44 86 GLN A O 1
ATOM 658 N N . ALA A 1 87 ? -13.367 -23.125 -5.48 1 61.75 87 ALA A N 1
ATOM 659 C CA . ALA A 1 87 ? -13.305 -22.062 -4.48 1 61.75 87 ALA A CA 1
ATOM 660 C C . ALA A 1 87 ? -13.203 -22.641 -3.07 1 61.75 87 ALA A C 1
ATOM 662 O O . ALA A 1 87 ? -14.016 -23.484 -2.684 1 61.75 87 ALA A O 1
ATOM 663 N N . ASP A 1 88 ? -11.93 -22.562 -2.514 1 56.81 88 ASP A N 1
ATOM 664 C CA . ASP A 1 88 ? -11.82 -23.016 -1.132 1 56.81 88 ASP A CA 1
ATOM 665 C C . ASP A 1 88 ? -12.695 -22.172 -0.203 1 56.81 88 ASP A C 1
ATOM 667 O O . ASP A 1 88 ? -12.477 -20.969 -0.064 1 56.81 88 ASP A O 1
ATOM 671 N N . TRP A 1 89 ? -13.742 -22.781 0.264 1 52.97 89 TRP A N 1
ATOM 672 C CA . TRP A 1 89 ? -14.789 -22.172 1.07 1 52.97 89 TRP A CA 1
ATOM 673 C C . TRP A 1 89 ? -14.195 -21.453 2.273 1 52.97 89 TRP A C 1
ATOM 675 O O . TRP A 1 89 ? -14.688 -20.391 2.672 1 52.97 89 TRP A O 1
ATOM 685 N N . ARG A 1 90 ? -13.375 -22.047 2.865 1 50.88 90 ARG A N 1
ATOM 686 C CA . ARG A 1 90 ? -12.867 -21.516 4.121 1 50.88 90 ARG A CA 1
ATOM 687 C C . ARG A 1 90 ? -12.141 -20.188 3.9 1 50.88 90 ARG A C 1
ATOM 689 O O . ARG A 1 90 ? -12.18 -19.297 4.758 1 50.88 90 ARG A O 1
ATOM 696 N N . LYS A 1 91 ? -11.727 -20.109 2.709 1 59.47 91 LYS A N 1
ATOM 697 C CA . LYS A 1 91 ? -10.891 -18.922 2.533 1 59.47 91 LYS A CA 1
ATOM 698 C C . LYS A 1 91 ? -11.57 -17.906 1.618 1 59.47 91 LYS A C 1
ATOM 700 O O . LYS A 1 91 ? -11.242 -16.719 1.657 1 59.47 91 LYS A O 1
ATOM 705 N N . GLN A 1 92 ? -12.578 -18.391 0.949 1 66.44 92 GLN A N 1
ATOM 706 C CA . GLN A 1 92 ? -13.211 -17.469 -0.003 1 66.44 92 GLN A CA 1
ATOM 707 C C . GLN A 1 92 ? -14.484 -16.859 0.579 1 66.44 92 GLN A C 1
ATOM 709 O O . GLN A 1 92 ? -14.906 -15.781 0.162 1 66.44 92 GLN A O 1
ATOM 714 N N . LYS A 1 93 ? -15.062 -17.516 1.663 1 67.5 93 LYS A N 1
ATOM 715 C CA . LYS A 1 93 ? -16.328 -17.078 2.258 1 67.5 93 LYS A CA 1
ATOM 716 C C . LYS A 1 93 ? -16.188 -15.688 2.871 1 67.5 93 LYS A C 1
ATOM 718 O O . LYS A 1 93 ? -17.047 -14.828 2.686 1 67.5 93 LYS A O 1
ATOM 723 N N . PRO A 1 94 ? -15.133 -15.523 3.494 1 73.94 94 PRO A N 1
ATOM 724 C CA . PRO A 1 94 ? -15.062 -14.227 4.164 1 73.94 94 PRO A CA 1
ATOM 725 C C . PRO A 1 94 ? -14.938 -13.062 3.186 1 73.94 94 PRO A C 1
ATOM 727 O O . PRO A 1 94 ? -15.195 -11.914 3.551 1 73.94 94 PRO A O 1
ATOM 730 N N . ARG A 1 95 ? -14.68 -13.375 1.999 1 82.62 95 ARG A N 1
ATOM 731 C CA . ARG A 1 95 ? -14.375 -12.305 1.059 1 82.62 95 ARG A CA 1
ATOM 732 C C . ARG A 1 95 ? -15.625 -11.492 0.732 1 82.62 95 ARG A C 1
ATOM 734 O O . ARG A 1 95 ? -15.664 -10.281 0.97 1 82.62 95 ARG A O 1
ATOM 741 N N . PRO A 1 96 ? -16.656 -12.117 0.263 1 82.56 96 PRO A N 1
ATOM 742 C CA . PRO A 1 96 ? -17.859 -11.32 0.005 1 82.56 96 PRO A CA 1
ATOM 743 C C . PRO A 1 96 ? -18.469 -10.742 1.28 1 82.56 96 PRO A C 1
ATOM 745 O O . PRO A 1 96 ? -19.031 -9.641 1.258 1 82.56 96 PRO A O 1
ATOM 748 N N . LEU A 1 97 ? -18.328 -11.461 2.334 1 87.5 97 LEU A N 1
ATOM 749 C CA . LEU A 1 97 ? -18.859 -11 3.607 1 87.5 97 LEU A CA 1
ATOM 750 C C . LEU A 1 97 ? -18.203 -9.703 4.043 1 87.5 97 LEU A C 1
ATOM 752 O O . LEU A 1 97 ? -18.875 -8.727 4.371 1 87.5 97 LEU A O 1
ATOM 756 N N . LEU A 1 98 ? -16.938 -9.695 3.994 1 92.12 98 LEU A N 1
ATOM 757 C CA . LEU A 1 98 ? -16.203 -8.508 4.43 1 92.12 98 LEU A CA 1
ATOM 758 C C . LEU A 1 98 ? -16.406 -7.359 3.451 1 92.12 98 LEU A C 1
ATOM 760 O O . LEU A 1 98 ? -16.469 -6.195 3.855 1 92.12 98 LEU A O 1
ATOM 764 N N . HIS A 1 99 ? -16.484 -7.688 2.219 1 93.06 99 HIS A N 1
ATOM 765 C CA . HIS A 1 99 ? -16.797 -6.672 1.222 1 93.06 99 HIS A CA 1
ATOM 766 C C . HIS A 1 99 ? -18.141 -5.992 1.521 1 93.06 99 HIS A C 1
ATOM 768 O O . HIS A 1 99 ? -18.203 -4.766 1.586 1 93.06 99 HIS A O 1
ATOM 774 N N . GLY A 1 100 ? -19.125 -6.797 1.721 1 92.5 100 GLY A N 1
ATOM 775 C CA . GLY A 1 100 ? -20.438 -6.258 2.012 1 92.5 100 GLY A CA 1
ATOM 776 C C . GLY A 1 100 ? -20.484 -5.457 3.299 1 92.5 100 GLY A C 1
ATOM 777 O O . GLY A 1 100 ? -21.125 -4.406 3.357 1 92.5 100 GLY A O 1
ATOM 778 N N . LEU A 1 101 ? -19.797 -5.949 4.242 1 93.56 101 LEU A N 1
ATOM 779 C CA . LEU A 1 101 ? -19.781 -5.285 5.539 1 93.56 101 LEU A CA 1
ATOM 780 C C . LEU A 1 101 ? -19.109 -3.922 5.441 1 93.56 101 LEU A C 1
ATOM 782 O O . LEU A 1 101 ? -19.641 -2.924 5.938 1 93.56 101 LEU A O 1
ATOM 786 N N . ILE A 1 102 ? -18 -3.834 4.832 1 96.56 102 ILE A N 1
ATOM 787 C CA . ILE A 1 102 ? -17.25 -2.59 4.699 1 96.56 102 ILE A CA 1
ATOM 788 C C . ILE A 1 102 ? -18.031 -1.597 3.854 1 96.56 102 ILE A C 1
ATOM 790 O O . ILE A 1 102 ? -18.172 -0.426 4.219 1 96.56 102 ILE A O 1
ATOM 794 N N . ALA A 1 103 ? -18.578 -2.072 2.777 1 96.12 103 ALA A N 1
ATOM 795 C CA . ALA A 1 103 ? -19.375 -1.206 1.913 1 96.12 103 ALA A CA 1
ATOM 796 C C . ALA A 1 103 ? -20.562 -0.631 2.666 1 96.12 103 ALA A C 1
ATOM 798 O O . ALA A 1 103 ? -20.828 0.574 2.611 1 96.12 103 ALA A O 1
ATOM 799 N N . MET A 1 104 ? -21.172 -1.484 3.391 1 95.88 104 MET A N 1
ATOM 800 C CA . MET A 1 104 ? -22.359 -1.04 4.133 1 95.88 104 MET A CA 1
ATOM 801 C C . MET A 1 104 ? -21.969 -0.009 5.191 1 95.88 104 MET A C 1
ATOM 803 O O . MET A 1 104 ? -22.641 1.012 5.34 1 95.88 104 MET A O 1
ATOM 807 N N . MET A 1 105 ? -20.938 -0.268 5.898 1 95.75 105 MET A N 1
ATOM 808 C CA . MET A 1 105 ? -20.484 0.659 6.93 1 95.75 105 MET A CA 1
ATOM 809 C C . MET A 1 105 ? -20.172 2.029 6.336 1 95.75 105 MET A C 1
ATOM 811 O O . MET A 1 105 ? -20.578 3.055 6.879 1 95.75 105 MET A O 1
ATOM 815 N N . VAL A 1 106 ? -19.516 2.055 5.23 1 95.56 106 VAL A N 1
ATOM 816 C CA . VAL A 1 106 ? -19.109 3.311 4.609 1 95.56 106 VAL A CA 1
ATOM 817 C C . VAL A 1 106 ? -20.312 4.02 4.02 1 95.56 106 VAL A C 1
ATOM 819 O O . VAL A 1 106 ? -20.469 5.234 4.172 1 95.56 106 VAL A O 1
ATOM 822 N N . GLN A 1 107 ? -21.188 3.279 3.359 1 95.81 107 GLN A N 1
ATOM 823 C CA . GLN A 1 107 ? -22.375 3.863 2.752 1 95.81 107 GLN A CA 1
ATOM 824 C C . GLN A 1 107 ? -23.297 4.469 3.811 1 95.81 107 GLN A C 1
ATOM 826 O O . GLN A 1 107 ? -23.859 5.543 3.609 1 95.81 107 GLN A O 1
ATOM 831 N N . LEU A 1 108 ? -23.375 3.828 4.922 1 94.75 108 LEU A N 1
ATOM 832 C CA . LEU A 1 108 ? -24.203 4.363 6.004 1 94.75 108 LEU A CA 1
ATOM 833 C C . LEU A 1 108 ? -23.547 5.602 6.617 1 94.75 108 LEU A C 1
ATOM 835 O O . LEU A 1 108 ? -24.25 6.52 7.051 1 94.75 108 LEU A O 1
ATOM 839 N N . PHE A 1 109 ? -22.312 5.621 6.691 1 92.81 109 PHE A N 1
ATOM 840 C CA . PHE A 1 109 ? -21.578 6.809 7.129 1 92.81 109 PHE A CA 1
ATOM 841 C C . PHE A 1 109 ? -21.906 8 6.238 1 92.81 109 PHE A C 1
ATOM 843 O O . PHE A 1 109 ? -22.188 9.094 6.73 1 92.81 109 PHE A O 1
ATOM 850 N N . TYR A 1 110 ? -21.875 7.746 5 1 91.19 110 TYR A N 1
ATOM 851 C CA . TYR A 1 110 ? -22.125 8.852 4.078 1 91.19 110 TYR A CA 1
ATOM 852 C C . TYR A 1 110 ? -23.609 9.219 4.07 1 91.19 110 TYR A C 1
ATOM 854 O O . TYR A 1 110 ? -23.969 10.367 3.795 1 91.19 110 TYR A O 1
ATOM 862 N N . ALA A 1 111 ? -24.469 8.211 4.336 1 93.81 111 ALA A N 1
ATOM 863 C CA . ALA A 1 111 ? -25.875 8.555 4.512 1 93.81 111 ALA A CA 1
ATOM 864 C C . ALA A 1 111 ? -26.062 9.555 5.648 1 93.81 111 ALA A C 1
ATOM 866 O O . ALA A 1 111 ? -26.797 10.531 5.512 1 93.81 111 ALA A O 1
ATOM 867 N N . TRP A 1 112 ? -25.375 9.266 6.66 1 90.5 112 TRP A N 1
ATOM 868 C CA . TRP A 1 112 ? -25.422 10.172 7.805 1 90.5 112 TRP A CA 1
ATOM 869 C C . TRP A 1 112 ? -24.875 11.547 7.426 1 90.5 112 TRP A C 1
ATOM 871 O O . TRP A 1 112 ? -25.438 12.57 7.805 1 90.5 112 TRP A O 1
ATOM 881 N N . ARG A 1 113 ? -23.812 11.609 6.711 1 83.69 113 ARG A N 1
ATOM 882 C CA . ARG A 1 113 ? -23.203 12.875 6.297 1 83.69 113 ARG A CA 1
ATOM 883 C C . ARG A 1 113 ? -24.125 13.656 5.379 1 83.69 113 ARG A C 1
ATOM 885 O O . ARG A 1 113 ? -24.234 14.875 5.492 1 83.69 113 ARG A O 1
ATOM 892 N N . ILE A 1 114 ? -24.734 12.977 4.512 1 86.62 114 ILE A N 1
ATOM 893 C CA . ILE A 1 114 ? -25.656 13.617 3.588 1 86.62 114 ILE A CA 1
ATOM 894 C C . ILE A 1 114 ? -26.844 14.172 4.359 1 86.62 114 ILE A C 1
ATOM 896 O O . ILE A 1 114 ? -27.312 15.281 4.074 1 86.62 114 ILE A O 1
ATOM 900 N N . LEU A 1 115 ? -27.297 13.398 5.293 1 90.12 115 LEU A N 1
ATOM 901 C CA . LEU A 1 115 ? -28.422 13.875 6.113 1 90.12 115 LEU A CA 1
ATOM 902 C C . LEU A 1 115 ? -28.031 15.141 6.867 1 90.12 115 LEU A C 1
ATOM 904 O O . LEU A 1 115 ? -28.812 16.094 6.93 1 90.12 115 LEU A O 1
ATOM 908 N N . ALA A 1 116 ? -26.859 15.172 7.34 1 82.88 116 ALA A N 1
ATOM 909 C CA . ALA A 1 116 ? -26.375 16.312 8.109 1 82.88 116 ALA A CA 1
ATOM 910 C C . ALA A 1 116 ? -26.188 17.531 7.219 1 82.88 116 ALA A C 1
ATOM 912 O O . ALA A 1 116 ? -26.406 18.672 7.652 1 82.88 116 ALA A O 1
ATOM 913 N N . LEU A 1 117 ? -25.844 17.312 6.043 1 78.69 117 LEU A N 1
ATOM 914 C CA . LEU A 1 117 ? -25.5 18.422 5.156 1 78.69 117 LEU A CA 1
ATOM 915 C C . LEU A 1 117 ? -26.719 18.922 4.395 1 78.69 117 LEU A C 1
ATOM 917 O O . LEU A 1 117 ? -26.922 20.125 4.258 1 78.69 117 LEU A O 1
ATOM 921 N N . THR A 1 118 ? -27.484 18 3.875 1 83.31 118 THR A N 1
ATOM 922 C CA . THR A 1 118 ? -28.531 18.391 2.945 1 83.31 118 THR A CA 1
ATOM 923 C C . THR A 1 118 ? -29.906 18.359 3.633 1 83.31 118 THR A C 1
ATOM 925 O O . THR A 1 118 ? -30.859 18.969 3.158 1 83.31 118 THR A O 1
ATOM 928 N N . LYS A 1 119 ? -30.078 17.609 4.609 1 86.81 119 LYS A N 1
ATOM 929 C CA . LYS A 1 119 ? -31.344 17.391 5.324 1 86.81 119 LYS A CA 1
ATOM 930 C C . LYS A 1 119 ? -32.406 16.766 4.41 1 86.81 119 LYS A C 1
ATOM 932 O O . LYS A 1 119 ? -33.594 16.906 4.66 1 86.81 119 LYS A O 1
ATOM 937 N N . ASN A 1 120 ? -32 16.281 3.336 1 91.5 120 ASN A N 1
ATOM 938 C CA . ASN A 1 120 ? -32.906 15.594 2.41 1 91.5 120 ASN A CA 1
ATOM 939 C C . ASN A 1 120 ? -33.094 14.133 2.789 1 91.5 120 ASN A C 1
ATOM 941 O O . ASN A 1 120 ? -32.219 13.297 2.533 1 91.5 120 ASN A O 1
ATOM 945 N N . ARG A 1 121 ? -34.281 13.773 3.193 1 93.38 121 ARG A N 1
ATOM 946 C CA . ARG A 1 121 ? -34.531 12.445 3.732 1 93.38 121 ARG A CA 1
ATOM 947 C C . ARG A 1 121 ? -34.719 11.422 2.611 1 93.38 121 ARG A C 1
ATOM 949 O O . ARG A 1 121 ? -34.469 10.234 2.803 1 93.38 121 ARG A O 1
ATOM 956 N N . TRP A 1 122 ? -35.125 11.875 1.505 1 94.12 122 TRP A N 1
ATOM 957 C CA . TRP A 1 122 ? -35.375 10.953 0.402 1 94.12 122 TRP A CA 1
ATOM 958 C C . TRP A 1 122 ? -34.062 10.398 -0.146 1 94.12 122 TRP A C 1
ATOM 960 O O . TRP A 1 122 ? -33.938 9.195 -0.409 1 94.12 122 TRP A O 1
ATOM 970 N N . ILE A 1 123 ? -33.125 11.242 -0.313 1 94.88 123 ILE A N 1
ATOM 971 C CA . ILE A 1 123 ? -31.812 10.797 -0.78 1 94.88 123 ILE A CA 1
ATOM 972 C C . ILE A 1 123 ? -31.203 9.844 0.245 1 94.88 123 ILE A C 1
ATOM 974 O O . ILE A 1 123 ? -30.625 8.812 -0.12 1 94.88 123 ILE A O 1
ATOM 978 N N . VAL A 1 124 ? -31.359 10.156 1.453 1 95.81 124 VAL A N 1
ATOM 979 C CA . VAL A 1 124 ? -30.828 9.336 2.535 1 95.81 124 VAL A CA 1
ATOM 980 C C . VAL A 1 124 ? -31.516 7.973 2.533 1 95.81 124 VAL A C 1
ATOM 982 O O . VAL A 1 124 ? -30.859 6.941 2.686 1 95.81 124 VAL A O 1
ATOM 985 N N . ALA A 1 125 ? -32.781 8.016 2.342 1 96.81 125 ALA A N 1
ATOM 986 C CA . ALA A 1 125 ? -33.531 6.766 2.295 1 96.81 125 ALA A CA 1
ATOM 987 C C . ALA A 1 125 ? -33.062 5.875 1.151 1 96.81 125 ALA A C 1
ATOM 989 O O . ALA A 1 125 ? -32.906 4.664 1.317 1 96.81 125 ALA A O 1
ATOM 990 N N . LEU A 1 126 ? -32.875 6.457 0.056 1 96.88 126 LEU A N 1
ATOM 991 C CA . LEU A 1 126 ? -32.375 5.707 -1.093 1 96.88 126 LEU A CA 1
ATOM 992 C C . LEU A 1 126 ? -31.016 5.066 -0.783 1 96.88 126 LEU A C 1
ATOM 994 O O . LEU A 1 126 ? -30.781 3.902 -1.115 1 96.88 126 LEU A O 1
ATOM 998 N N . VAL A 1 127 ? -30.125 5.754 -0.137 1 96.94 127 VAL A N 1
ATOM 999 C CA . VAL A 1 127 ? -28.797 5.258 0.205 1 96.94 127 VAL A CA 1
ATOM 1000 C C . VAL A 1 127 ? -28.922 4.129 1.229 1 96.94 127 VAL A C 1
ATOM 1002 O O . VAL A 1 127 ? -28.297 3.078 1.079 1 96.94 127 VAL A O 1
ATOM 1005 N N . VAL A 1 128 ? -29.766 4.301 2.172 1 97.25 128 VAL A N 1
ATOM 1006 C CA . VAL A 1 128 ? -29.891 3.32 3.242 1 97.25 128 VAL A CA 1
ATOM 1007 C C . VAL A 1 128 ? -30.5 2.031 2.689 1 97.25 128 VAL A C 1
ATOM 1009 O O . VAL A 1 128 ? -30.016 0.935 2.988 1 97.25 128 VAL A O 1
ATOM 1012 N N . VAL A 1 129 ? -31.5 2.172 1.87 1 97.12 129 VAL A N 1
ATOM 1013 C CA . VAL A 1 129 ? -32.156 1.002 1.309 1 97.12 129 VAL A CA 1
ATOM 1014 C C . VAL A 1 129 ? -31.219 0.262 0.372 1 97.12 129 VAL A C 1
ATOM 1016 O O . VAL A 1 129 ? -31.062 -0.958 0.465 1 97.12 129 VAL A O 1
ATOM 1019 N N . SER A 1 130 ? -30.609 0.954 -0.475 1 97.44 130 SER A N 1
ATOM 1020 C CA . SER A 1 130 ? -29.672 0.329 -1.411 1 97.44 130 SER A CA 1
ATOM 1021 C C . SER A 1 130 ? -28.5 -0.302 -0.682 1 97.44 130 SER A C 1
ATOM 1023 O O . SER A 1 130 ? -28.047 -1.391 -1.044 1 97.44 130 SER A O 1
ATOM 1025 N N . SER A 1 131 ? -27.984 0.352 0.339 1 97.12 131 SER A N 1
ATOM 1026 C CA . SER A 1 131 ? -26.891 -0.186 1.125 1 97.12 131 SER A CA 1
ATOM 1027 C C . SER A 1 131 ? -27.297 -1.466 1.848 1 97.12 131 SER A C 1
ATOM 1029 O O . SER A 1 131 ? -26.516 -2.428 1.895 1 97.12 131 SER A O 1
ATOM 1031 N N . THR A 1 132 ? -28.484 -1.499 2.377 1 95.88 132 THR A N 1
ATOM 1032 C CA . THR A 1 132 ? -28.984 -2.67 3.094 1 95.88 132 THR A CA 1
ATOM 1033 C C . THR A 1 132 ? -29.188 -3.846 2.139 1 95.88 132 THR A C 1
ATOM 1035 O O . THR A 1 132 ? -28.797 -4.973 2.451 1 95.88 132 THR A O 1
ATOM 1038 N N . VAL A 1 133 ? -29.719 -3.562 1.035 1 94.75 133 VAL A N 1
ATOM 1039 C CA . VAL A 1 133 ? -29.891 -4.602 0.026 1 94.75 133 VAL A CA 1
ATOM 1040 C C . VAL A 1 133 ? -28.531 -5.145 -0.401 1 94.75 133 VAL A C 1
ATOM 1042 O O . VAL A 1 133 ? -28.344 -6.359 -0.518 1 94.75 133 VAL A O 1
ATOM 1045 N N . SER A 1 134 ? -27.641 -4.266 -0.609 1 94.25 134 SER A N 1
ATOM 1046 C CA . SER A 1 134 ? -26.297 -4.664 -0.998 1 94.25 134 SER A CA 1
ATOM 1047 C C . SER A 1 134 ? -25.641 -5.516 0.082 1 94.25 134 SER A C 1
ATOM 1049 O O . SER A 1 134 ? -25.047 -6.562 -0.214 1 94.25 134 SER A O 1
ATOM 1051 N N . GLY A 1 135 ? -25.719 -5.141 1.305 1 93.31 135 GLY A N 1
ATOM 1052 C CA . GLY A 1 135 ? -25.125 -5.883 2.408 1 93.31 135 GLY A CA 1
ATOM 1053 C C . GLY A 1 135 ? -25.719 -7.262 2.592 1 93.31 135 GLY A C 1
ATOM 1054 O O . GLY A 1 135 ? -25 -8.25 2.744 1 93.31 135 GLY A O 1
ATOM 1055 N N . LEU A 1 136 ? -26.969 -7.352 2.514 1 91.62 136 LEU A N 1
ATOM 1056 C CA . LEU A 1 136 ? -27.672 -8.625 2.678 1 91.62 136 LEU A CA 1
ATOM 1057 C C . LEU A 1 136 ? -27.375 -9.555 1.509 1 91.62 136 LEU A C 1
ATOM 1059 O O . LEU A 1 136 ? -27.203 -10.766 1.701 1 91.62 136 LEU A O 1
ATOM 1063 N N . SER A 1 137 ? -27.375 -8.961 0.382 1 92.12 137 SER A N 1
ATOM 1064 C CA . SER A 1 137 ? -27.047 -9.758 -0.798 1 92.12 137 SER A CA 1
ATOM 1065 C C . SER A 1 137 ? -25.625 -10.273 -0.744 1 92.12 137 SER A C 1
ATOM 1067 O O . SER A 1 137 ? -25.344 -11.391 -1.191 1 92.12 137 SER A O 1
ATOM 1069 N N . ALA A 1 138 ? -24.75 -9.461 -0.225 1 90.62 138 ALA A N 1
ATOM 1070 C CA . ALA A 1 138 ? -23.375 -9.898 -0.069 1 90.62 138 ALA A CA 1
ATOM 1071 C C . ALA A 1 138 ? -23.266 -11.07 0.897 1 90.62 138 ALA A C 1
ATOM 1073 O O . ALA A 1 138 ? -22.531 -12.031 0.645 1 90.62 138 ALA A O 1
ATOM 1074 N N . ILE A 1 139 ? -24 -11 1.935 1 87.12 139 ILE A N 1
ATOM 1075 C CA . ILE A 1 139 ? -24.047 -12.102 2.893 1 87.12 139 ILE A CA 1
ATOM 1076 C C . ILE A 1 139 ? -24.625 -13.344 2.223 1 87.12 139 ILE A C 1
ATOM 1078 O O . ILE A 1 139 ? -24.109 -14.445 2.393 1 87.12 139 ILE A O 1
ATOM 1082 N N . GLY A 1 140 ? -25.641 -13.156 1.498 1 86.06 140 GLY A N 1
ATOM 1083 C CA . GLY A 1 140 ? -26.219 -14.266 0.755 1 86.06 140 GLY A CA 1
ATOM 1084 C C . GLY A 1 140 ? -25.25 -14.898 -0.227 1 86.06 140 GLY A C 1
ATOM 1085 O O . GLY A 1 140 ? -25.203 -16.125 -0.354 1 86.06 140 GLY A O 1
ATOM 1086 N N . THR A 1 141 ? -24.547 -14.07 -0.91 1 85.19 141 THR A N 1
ATOM 1087 C CA . THR A 1 141 ? -23.547 -14.57 -1.854 1 85.19 141 THR A CA 1
ATOM 1088 C C . THR A 1 141 ? -22.469 -15.359 -1.128 1 85.19 141 THR A C 1
ATOM 1090 O O . THR A 1 141 ? -22.016 -16.406 -1.619 1 85.19 141 THR A O 1
ATOM 1093 N N . ALA A 1 142 ? -22.031 -14.922 0.022 1 84.5 142 ALA A N 1
ATOM 1094 C CA . ALA A 1 142 ? -21.031 -15.633 0.81 1 84.5 142 ALA A CA 1
ATOM 1095 C C . ALA A 1 142 ? -21.531 -17.016 1.206 1 84.5 142 ALA A C 1
ATOM 1097 O O . ALA A 1 142 ? -20.797 -18 1.113 1 84.5 142 ALA A O 1
ATOM 1098 N N . ILE A 1 143 ? -22.75 -17.078 1.605 1 82.94 143 ILE A N 1
ATOM 1099 C CA . ILE A 1 143 ? -23.344 -18.359 1.976 1 82.94 143 ILE A CA 1
ATOM 1100 C C . ILE A 1 143 ? -23.469 -19.25 0.744 1 82.94 143 ILE A C 1
ATOM 1102 O O . ILE A 1 143 ? -23.203 -20.453 0.814 1 82.94 143 ILE A O 1
ATOM 1106 N N . GLY A 1 144 ? -23.844 -18.703 -0.375 1 82.31 144 GLY A N 1
ATOM 1107 C CA . GLY A 1 144 ? -23.938 -19.453 -1.616 1 82.31 144 GLY A CA 1
ATOM 1108 C C . GLY A 1 144 ? -22.625 -20.062 -2.062 1 82.31 144 GLY A C 1
ATOM 1109 O O . GLY A 1 144 ? -22.594 -21.203 -2.502 1 82.31 144 GLY A O 1
ATOM 1110 N N . ILE A 1 145 ? -21.578 -19.312 -1.925 1 78.69 145 ILE A N 1
ATOM 1111 C CA . ILE A 1 145 ? -20.266 -19.797 -2.289 1 78.69 145 ILE A CA 1
ATOM 1112 C C . ILE A 1 145 ? -19.859 -20.938 -1.355 1 78.69 145 ILE A C 1
ATOM 1114 O O . ILE A 1 145 ? -19.203 -21.891 -1.775 1 78.69 145 ILE A O 1
ATOM 1118 N N . GLY A 1 146 ? -20.25 -20.875 -0.159 1 77.31 146 GLY A N 1
ATOM 1119 C CA . GLY A 1 146 ? -19.969 -21.953 0.781 1 77.31 146 GLY A CA 1
ATOM 1120 C C . GLY A 1 146 ? -20.688 -23.25 0.439 1 77.31 146 GLY A C 1
ATOM 1121 O O . GLY A 1 146 ? -20.125 -24.328 0.642 1 77.31 146 GLY A O 1
ATOM 1122 N N . ILE A 1 147 ? -21.859 -23.156 -0.076 1 77.31 147 ILE A N 1
ATOM 1123 C CA . ILE A 1 147 ? -22.672 -24.328 -0.414 1 77.31 147 ILE A CA 1
ATOM 1124 C C . ILE A 1 147 ? -22.203 -24.906 -1.748 1 77.31 147 ILE A C 1
ATOM 1126 O O . ILE A 1 147 ? -22.125 -26.125 -1.912 1 77.31 147 ILE A O 1
ATOM 1130 N N . ARG A 1 148 ? -21.812 -24.062 -2.725 1 73.44 148 ARG A N 1
ATOM 1131 C CA . ARG A 1 148 ? -21.328 -24.469 -4.039 1 73.44 148 ARG A CA 1
ATOM 1132 C C . ARG A 1 148 ? -19.969 -23.859 -4.34 1 73.44 148 ARG A C 1
ATOM 1134 O O . ARG A 1 148 ? -19.875 -22.875 -5.086 1 73.44 148 ARG A O 1
ATOM 1141 N N . PRO A 1 149 ? -18.938 -24.516 -3.916 1 69.88 149 PRO A N 1
ATOM 1142 C CA . PRO A 1 149 ? -17.609 -23.891 -4.031 1 69.88 149 PRO A CA 1
ATOM 1143 C C . PRO A 1 149 ? -17.016 -24.031 -5.426 1 69.88 149 PRO A C 1
ATOM 1145 O O . PRO A 1 149 ? -15.992 -23.406 -5.727 1 69.88 149 PRO A O 1
ATOM 1148 N N . GLU A 1 150 ? -17.75 -24.656 -6.332 1 70.62 150 GLU A N 1
ATOM 1149 C CA . GLU A 1 150 ? -17.219 -24.797 -7.684 1 70.62 150 GLU A CA 1
ATOM 1150 C C . GLU A 1 150 ? -17.5 -23.562 -8.531 1 70.62 150 GLU A C 1
ATOM 1152 O O . GLU A 1 150 ? -18.594 -23 -8.477 1 70.62 150 GLU A O 1
ATOM 1157 N N . PHE A 1 151 ? -16.531 -23.094 -9.305 1 66.88 151 PHE A N 1
ATOM 1158 C CA . PHE A 1 151 ? -16.688 -21.906 -10.141 1 66.88 151 PHE A CA 1
ATOM 1159 C C . PHE A 1 151 ? -17.766 -22.125 -11.188 1 66.88 151 PHE A C 1
ATOM 1161 O O . PHE A 1 151 ? -18.453 -21.188 -11.594 1 66.88 151 PHE A O 1
ATOM 1168 N N . SER A 1 152 ? -17.938 -23.312 -11.609 1 63.38 152 SER A N 1
ATOM 1169 C CA . SER A 1 152 ? -18.969 -23.625 -12.586 1 63.38 152 SER A CA 1
ATOM 1170 C C . SER A 1 152 ? -20.359 -23.375 -12.008 1 63.38 152 SER A C 1
ATOM 1172 O O . SER A 1 152 ? -21.297 -23.062 -12.75 1 63.38 152 SER A O 1
ATOM 1174 N N . GLY A 1 153 ? -20.438 -23.391 -10.75 1 60.31 153 GLY A N 1
ATOM 1175 C CA . GLY A 1 153 ? -21.719 -23.156 -10.109 1 60.31 153 GLY A CA 1
ATOM 1176 C C . GLY A 1 153 ? -21.984 -21.703 -9.82 1 60.31 153 GLY A C 1
ATOM 1177 O O . GLY A 1 153 ? -23.094 -21.344 -9.398 1 60.31 153 GLY A O 1
ATOM 1178 N N . PHE A 1 154 ? -21.078 -20.844 -10.266 1 65.44 154 PHE A N 1
ATOM 1179 C CA . PHE A 1 154 ? -21.219 -19.438 -9.891 1 65.44 154 PHE A CA 1
ATOM 1180 C C . PHE A 1 154 ? -22.281 -18.75 -10.734 1 65.44 154 PHE A C 1
ATOM 1182 O O . PHE A 1 154 ? -22.875 -17.75 -10.312 1 65.44 154 PHE A O 1
ATOM 1189 N N . LYS A 1 155 ? -22.5 -19.328 -11.844 1 67.12 155 LYS A N 1
ATOM 1190 C CA . LYS A 1 155 ? -23.562 -18.766 -12.664 1 67.12 155 LYS A CA 1
ATOM 1191 C C . LYS A 1 155 ? -24.906 -18.828 -11.938 1 67.12 155 LYS A C 1
ATOM 1193 O O . LYS A 1 155 ? -25.734 -17.922 -12.062 1 67.12 155 LYS A O 1
ATOM 1198 N N . SER A 1 156 ? -25.031 -19.859 -11.156 1 71.69 156 SER A N 1
ATOM 1199 C CA . SER A 1 156 ? -26.281 -19.984 -10.406 1 71.69 156 SER A CA 1
ATOM 1200 C C . SER A 1 156 ? -26.375 -18.938 -9.297 1 71.69 156 SER A C 1
ATOM 1202 O O . SER A 1 156 ? -27.469 -18.625 -8.82 1 71.69 156 SER A O 1
ATOM 1204 N N . LEU A 1 157 ? -25.266 -18.375 -8.984 1 76.19 157 LEU A N 1
ATOM 1205 C CA . LEU A 1 157 ? -25.234 -17.391 -7.902 1 76.19 157 LEU A CA 1
ATOM 1206 C C . LEU A 1 157 ? -25.469 -15.984 -8.438 1 76.19 157 LEU A C 1
ATOM 1208 O O . LEU A 1 157 ? -25.516 -15.023 -7.668 1 76.19 157 LEU A O 1
ATOM 1212 N N . ASP A 1 158 ? -25.719 -15.914 -9.695 1 80.25 158 ASP A N 1
ATOM 1213 C CA . ASP A 1 158 ? -25.969 -14.609 -10.305 1 80.25 158 ASP A CA 1
ATOM 1214 C C . ASP A 1 158 ? -27.234 -13.969 -9.742 1 80.25 158 ASP A C 1
ATOM 1216 O O . ASP A 1 158 ? -27.328 -12.742 -9.648 1 80.25 158 ASP A O 1
ATOM 1220 N N . VAL A 1 159 ? -28.125 -14.805 -9.383 1 79.31 159 VAL A N 1
ATOM 1221 C CA . VAL A 1 159 ? -29.406 -14.305 -8.875 1 79.31 159 VAL A CA 1
ATOM 1222 C C . VAL A 1 159 ? -29.188 -13.523 -7.59 1 79.31 159 VAL A C 1
ATOM 1224 O O . VAL A 1 159 ? -29.875 -12.539 -7.328 1 79.31 159 VAL A O 1
ATOM 1227 N N . ILE A 1 160 ? -28.188 -13.844 -6.84 1 82.38 160 ILE A N 1
ATOM 1228 C CA . ILE A 1 160 ? -27.906 -13.164 -5.586 1 82.38 160 ILE A CA 1
ATOM 1229 C C . ILE A 1 160 ? -26.781 -12.148 -5.793 1 82.38 160 ILE A C 1
ATOM 1231 O O . ILE A 1 160 ? -26.797 -11.07 -5.188 1 82.38 160 ILE A O 1
ATOM 1235 N N . GLY A 1 161 ? -25.906 -12.469 -6.719 1 85.5 161 GLY A N 1
ATOM 1236 C CA . GLY A 1 161 ? -24.75 -11.625 -6.969 1 85.5 161 GLY A CA 1
ATOM 1237 C C . GLY A 1 161 ? -25.109 -10.344 -7.715 1 85.5 161 GLY A C 1
ATOM 1238 O O . GLY A 1 161 ? -24.578 -9.273 -7.398 1 85.5 161 GLY A O 1
ATOM 1239 N N . LEU A 1 162 ? -25.984 -10.43 -8.578 1 89.38 162 LEU A N 1
ATOM 1240 C CA . LEU A 1 162 ? -26.312 -9.273 -9.406 1 89.38 162 LEU A CA 1
ATOM 1241 C C . LEU A 1 162 ? -27.016 -8.195 -8.586 1 89.38 162 LEU A C 1
ATOM 1243 O O . LEU A 1 162 ? -26.656 -7.016 -8.672 1 89.38 162 LEU A O 1
ATOM 1247 N N . PRO A 1 163 ? -27.953 -8.555 -7.809 1 91.12 163 PRO A N 1
ATOM 1248 C CA . PRO A 1 163 ? -28.547 -7.535 -6.949 1 91.12 163 PRO A CA 1
ATOM 1249 C C . PRO A 1 163 ? -27.531 -6.871 -6.027 1 91.12 163 PRO A C 1
ATOM 1251 O O . PRO A 1 163 ? -27.641 -5.68 -5.734 1 91.12 163 PRO A O 1
ATOM 1254 N N . TRP A 1 164 ? -26.625 -7.566 -5.551 1 92.06 164 TRP A N 1
ATOM 1255 C CA . TRP A 1 164 ? -25.531 -7.016 -4.742 1 92.06 164 TRP A CA 1
ATOM 1256 C C . TRP A 1 164 ? -24.781 -5.93 -5.5 1 92.06 164 TRP A C 1
ATOM 1258 O O . TRP A 1 164 ? -24.672 -4.801 -5.023 1 92.06 164 TRP A O 1
ATOM 1268 N N . LEU A 1 165 ? -24.422 -6.238 -6.723 1 91.88 165 LEU A N 1
ATOM 1269 C CA . LEU A 1 165 ? -23.625 -5.328 -7.523 1 91.88 165 LEU A CA 1
ATOM 1270 C C . LEU A 1 165 ? -24.422 -4.109 -7.945 1 91.88 165 LEU A C 1
ATOM 1272 O O . LEU A 1 165 ? -23.938 -2.977 -7.867 1 91.88 165 LEU A O 1
ATOM 1276 N N . ILE A 1 166 ? -25.625 -4.336 -8.32 1 94.06 166 ILE A N 1
ATOM 1277 C CA . ILE A 1 166 ? -26.453 -3.244 -8.797 1 94.06 166 ILE A CA 1
ATOM 1278 C C . ILE A 1 166 ? -26.766 -2.281 -7.652 1 94.06 166 ILE A C 1
ATOM 1280 O O . ILE A 1 166 ? -26.625 -1.064 -7.805 1 94.06 166 ILE A O 1
ATOM 1284 N N . SER A 1 167 ? -27.188 -2.832 -6.582 1 96.06 167 SER A N 1
ATOM 1285 C CA . SER A 1 167 ? -27.531 -1.988 -5.441 1 96.06 167 SER A CA 1
ATOM 1286 C C . SER A 1 167 ? -26.312 -1.226 -4.93 1 96.06 167 SER A C 1
ATOM 1288 O O . SER A 1 167 ? -26.422 -0.066 -4.527 1 96.06 167 SER A O 1
ATOM 1290 N N . CYS A 1 168 ? -25.234 -1.869 -4.895 1 95 168 CYS A N 1
ATOM 1291 C CA . CYS A 1 168 ? -24 -1.216 -4.48 1 95 168 CYS A CA 1
ATOM 1292 C C . CYS A 1 168 ? -23.672 -0.038 -5.391 1 95 168 CYS A C 1
ATOM 1294 O O . CYS A 1 168 ? -23.312 1.042 -4.914 1 95 168 CYS A O 1
ATOM 1296 N N . THR A 1 169 ? -23.797 -0.253 -6.676 1 95.94 169 THR A N 1
ATOM 1297 C CA . THR A 1 169 ? -23.484 0.78 -7.656 1 95.94 169 THR A CA 1
ATOM 1298 C C . THR A 1 169 ? -24.469 1.951 -7.535 1 95.94 169 THR A C 1
ATOM 1300 O O . THR A 1 169 ? -24.047 3.111 -7.527 1 95.94 169 THR A O 1
ATOM 1303 N N . VAL A 1 170 ? -25.656 1.635 -7.426 1 96.06 170 VAL A N 1
ATOM 1304 C CA . VAL A 1 170 ? -26.656 2.678 -7.273 1 96.06 170 VAL A CA 1
ATOM 1305 C C . VAL A 1 170 ? -26.359 3.51 -6.027 1 96.06 170 VAL A C 1
ATOM 1307 O O . VAL A 1 170 ? -26.438 4.742 -6.062 1 96.06 170 VAL A O 1
ATOM 1310 N N . CYS A 1 171 ? -26.047 2.877 -4.992 1 96.56 171 CYS A N 1
ATOM 1311 C CA . CYS A 1 171 ? -25.734 3.545 -3.732 1 96.56 171 CYS A CA 1
ATOM 1312 C C . CYS A 1 171 ? -24.531 4.477 -3.887 1 96.56 171 CYS A C 1
ATOM 1314 O O . CYS A 1 171 ? -24.609 5.656 -3.537 1 96.56 171 CYS A O 1
ATOM 1316 N N . ASP A 1 172 ? -23.5 3.988 -4.461 1 95.69 172 ASP A N 1
ATOM 1317 C CA . ASP A 1 172 ? -22.266 4.762 -4.59 1 95.69 172 ASP A CA 1
ATOM 1318 C C . ASP A 1 172 ? -22.453 5.934 -5.547 1 95.69 172 ASP A C 1
ATOM 1320 O O . ASP A 1 172 ? -21.938 7.031 -5.305 1 95.69 172 ASP A O 1
ATOM 1324 N N . VAL A 1 173 ? -23.141 5.695 -6.59 1 94.5 173 VAL A N 1
ATOM 1325 C CA . VAL A 1 173 ? -23.406 6.77 -7.543 1 94.5 173 VAL A CA 1
ATOM 1326 C C . VAL A 1 173 ? -24.266 7.848 -6.887 1 94.5 173 VAL A C 1
ATOM 1328 O O . VAL A 1 173 ? -24 9.039 -7.043 1 94.5 173 VAL A O 1
ATOM 1331 N N . THR A 1 174 ? -25.234 7.441 -6.176 1 95.12 174 THR A N 1
ATOM 1332 C CA . THR A 1 174 ? -26.094 8.383 -5.473 1 95.12 174 THR A CA 1
ATOM 1333 C C . THR A 1 174 ? -25.281 9.227 -4.488 1 95.12 174 THR A C 1
ATOM 1335 O O . THR A 1 174 ? -25.438 10.453 -4.438 1 95.12 174 THR A O 1
ATOM 1338 N N . ILE A 1 175 ? -24.453 8.617 -3.711 1 92.81 175 ILE A N 1
ATOM 1339 C CA . ILE A 1 175 ? -23.625 9.312 -2.734 1 92.81 175 ILE A CA 1
ATOM 1340 C C . ILE A 1 175 ? -22.719 10.312 -3.449 1 92.81 175 ILE A C 1
ATOM 1342 O O . ILE A 1 175 ? -22.641 11.484 -3.057 1 92.81 175 ILE A O 1
ATOM 1346 N N . ALA A 1 176 ? -22.094 9.867 -4.504 1 89.81 176 ALA A N 1
ATOM 1347 C CA . ALA A 1 176 ? -21.156 10.711 -5.238 1 89.81 176 ALA A CA 1
ATOM 1348 C C . ALA A 1 176 ? -21.875 11.922 -5.836 1 89.81 176 ALA A C 1
ATOM 1350 O O . ALA A 1 176 ? -21.391 13.055 -5.727 1 89.81 176 ALA A O 1
ATOM 1351 N N . VAL A 1 177 ? -23 11.688 -6.371 1 89.06 177 VAL A N 1
ATOM 1352 C CA . VAL A 1 177 ? -23.75 12.758 -7.008 1 89.06 177 VAL A CA 1
ATOM 1353 C C . VAL A 1 177 ? -24.297 13.711 -5.949 1 89.06 177 VAL A C 1
ATOM 1355 O O . VAL A 1 177 ? -24.188 14.93 -6.082 1 89.06 177 VAL A O 1
ATOM 1358 N N . ALA A 1 178 ? -24.859 13.203 -4.918 1 88.88 178 ALA A N 1
ATOM 1359 C CA . ALA A 1 178 ? -25.438 14.023 -3.857 1 88.88 178 ALA A CA 1
ATOM 1360 C C . ALA A 1 178 ? -24.391 14.93 -3.232 1 88.88 178 ALA A C 1
ATOM 1362 O O . ALA A 1 178 ? -24.625 16.125 -3.053 1 88.88 178 ALA A O 1
ATOM 1363 N N . LEU A 1 179 ? -23.281 14.375 -2.924 1 83.62 179 LEU A N 1
ATOM 1364 C CA . LEU A 1 179 ? -22.219 15.172 -2.297 1 83.62 179 LEU A CA 1
ATOM 1365 C C . LEU A 1 179 ? -21.641 16.188 -3.279 1 83.62 179 LEU A C 1
ATOM 1367 O O . LEU A 1 179 ? -21.344 17.312 -2.902 1 83.62 179 LEU A O 1
ATOM 1371 N N . SER A 1 180 ? -21.484 15.758 -4.516 1 81.06 180 SER A N 1
ATOM 1372 C CA . SER A 1 180 ? -20.953 16.656 -5.531 1 81.06 180 SER A CA 1
ATOM 1373 C C . SER A 1 180 ? -21.875 17.844 -5.758 1 81.06 180 SER A C 1
ATOM 1375 O O . SER A 1 180 ? -21.422 18.984 -5.82 1 81.06 180 SER A O 1
ATOM 1377 N N . VAL A 1 181 ? -23.094 17.578 -5.879 1 81.31 181 VAL A N 1
ATOM 1378 C CA . VAL A 1 181 ? -24.078 18.641 -6.129 1 81.31 181 VAL A CA 1
ATOM 1379 C C . VAL A 1 181 ? -24.172 19.547 -4.91 1 81.31 181 VAL A C 1
ATOM 1381 O O . VAL A 1 181 ? -24.156 20.781 -5.047 1 81.31 181 VAL A O 1
ATOM 1384 N N . TYR A 1 182 ? -24.234 19.031 -3.781 1 79.06 182 TYR A N 1
ATOM 1385 C CA . TYR A 1 182 ? -24.375 19.812 -2.561 1 79.06 182 TYR A CA 1
ATOM 1386 C C . TYR A 1 182 ? -23.156 20.688 -2.334 1 79.06 182 TYR A C 1
ATOM 1388 O O . TYR A 1 182 ? -23.281 21.891 -2.078 1 79.06 182 TYR A O 1
ATOM 1396 N N . LEU A 1 183 ? -22.031 20.172 -2.359 1 73.38 183 LEU A N 1
ATOM 1397 C CA . LEU A 1 183 ? -20.812 20.906 -2.064 1 73.38 183 LEU A CA 1
ATOM 1398 C C . LEU A 1 183 ? -20.562 22 -3.102 1 73.38 183 LEU A C 1
ATOM 1400 O O . LEU A 1 183 ? -20.094 23.094 -2.768 1 73.38 183 LEU A O 1
ATOM 1404 N N . ASN A 1 184 ? -21 21.734 -4.289 1 73.69 184 ASN A N 1
ATOM 1405 C CA . ASN A 1 184 ? -20.859 22.734 -5.332 1 73.69 184 ASN A CA 1
ATOM 1406 C C . ASN A 1 184 ? -21.844 23.875 -5.152 1 73.69 184 ASN A C 1
ATOM 1408 O O . ASN A 1 184 ? -21.578 25.016 -5.57 1 73.69 184 ASN A O 1
ATOM 1412 N N . SER A 1 185 ? -22.828 23.594 -4.512 1 75.75 185 SER A N 1
ATOM 1413 C CA . SER A 1 185 ? -23.859 24.609 -4.309 1 75.75 185 SER A CA 1
ATOM 1414 C C . SER A 1 185 ? -23.547 25.484 -3.098 1 75.75 185 SER A C 1
ATOM 1416 O O . SER A 1 185 ? -24.156 26.531 -2.906 1 75.75 185 SER A O 1
ATOM 1418 N N . ARG A 1 186 ? -22.609 25.156 -2.256 1 68.81 186 ARG A N 1
ATOM 1419 C CA . ARG A 1 186 ? -22.328 25.891 -1.026 1 68.81 186 ARG A CA 1
ATOM 1420 C C . ARG A 1 186 ? -21.141 26.828 -1.207 1 68.81 186 ARG A C 1
ATOM 1422 O O . ARG A 1 186 ? -20.688 27.438 -0.246 1 68.81 186 ARG A O 1
ATOM 1429 N N . LYS A 1 187 ? -20.625 26.797 -2.27 1 65.69 187 LYS A N 1
ATOM 1430 C CA . LYS A 1 187 ? -19.594 27.781 -2.527 1 65.69 187 LYS A CA 1
ATOM 1431 C C . LYS A 1 187 ? -20.109 29.203 -2.279 1 65.69 187 LYS A C 1
ATOM 1433 O O . LYS A 1 187 ? -21.219 29.531 -2.678 1 65.69 187 LYS A O 1
ATOM 1438 N N . THR A 1 188 ? -19.562 29.828 -1.127 1 61.5 188 THR A N 1
ATOM 1439 C CA . THR A 1 188 ? -20.016 31.109 -0.605 1 61.5 188 THR A CA 1
ATOM 1440 C C . THR A 1 188 ? -19.516 32.25 -1.473 1 61.5 188 THR A C 1
ATOM 1442 O O . THR A 1 188 ? -20.062 33.375 -1.422 1 61.5 188 THR A O 1
ATOM 1445 N N . GLY A 1 189 ? -18.625 32.031 -2.252 1 59.53 189 GLY A N 1
ATOM 1446 C CA . GLY A 1 189 ? -18.047 33.156 -2.984 1 59.53 189 GLY A CA 1
ATOM 1447 C C . GLY A 1 189 ? -16.859 33.781 -2.283 1 59.53 189 GLY A C 1
ATOM 1448 O O . GLY A 1 189 ? -16.125 34.562 -2.883 1 59.53 189 GLY A O 1
ATOM 1449 N N . PHE A 1 190 ? -16.703 33.406 -0.856 1 60.16 190 PHE A N 1
ATOM 1450 C CA . PHE A 1 190 ? -15.516 33.938 -0.177 1 60.16 190 PHE A CA 1
ATOM 1451 C C . PHE A 1 190 ? -14.312 33.031 -0.441 1 60.16 190 PHE A C 1
ATOM 1453 O O . PHE A 1 190 ? -14.344 31.844 -0.16 1 60.16 190 PHE A O 1
ATOM 1460 N N . GLU A 1 191 ? -13.32 33.656 -0.832 1 62.03 191 GLU A N 1
ATOM 1461 C CA . GLU A 1 191 ? -12.195 32.938 -1.432 1 62.03 191 GLU A CA 1
ATOM 1462 C C . GLU A 1 191 ? -11.555 31.984 -0.431 1 62.03 191 GLU A C 1
ATOM 1464 O O . GLU A 1 191 ? -11.281 30.828 -0.756 1 62.03 191 GLU A O 1
ATOM 1469 N N . ILE A 1 192 ? -11.305 32.531 0.845 1 58.66 192 ILE A N 1
ATOM 1470 C CA . ILE A 1 192 ? -10.578 31.719 1.816 1 58.66 192 ILE A CA 1
ATOM 1471 C C . ILE A 1 192 ? -11.422 30.516 2.227 1 58.66 192 ILE A C 1
ATOM 1473 O O . ILE A 1 192 ? -10.93 29.375 2.227 1 58.66 192 ILE A O 1
ATOM 1477 N N . THR A 1 193 ? -12.68 30.906 2.557 1 59.25 193 THR A N 1
ATOM 1478 C CA . THR A 1 193 ? -13.578 29.844 2.969 1 59.25 193 THR A CA 1
ATOM 1479 C C . THR A 1 193 ? -13.859 28.891 1.807 1 59.25 193 THR A C 1
ATOM 1481 O O . THR A 1 193 ? -13.891 27.672 1.987 1 59.25 193 THR A O 1
ATOM 1484 N N . ASP A 1 194 ? -13.953 29.5 0.703 1 63.47 194 ASP A N 1
ATOM 1485 C CA . ASP A 1 194 ? -14.227 28.672 -0.466 1 63.47 194 ASP A CA 1
ATOM 1486 C C . ASP A 1 194 ? -13.039 27.781 -0.798 1 63.47 194 ASP A C 1
ATOM 1488 O O . ASP A 1 194 ? -13.219 26.641 -1.251 1 63.47 194 ASP A O 1
ATOM 1492 N N . ASN A 1 195 ? -11.898 28.297 -0.49 1 62.81 195 ASN A N 1
ATOM 1493 C CA . ASN A 1 195 ? -10.719 27.484 -0.774 1 62.81 195 ASN A CA 1
ATOM 1494 C C . ASN A 1 195 ? -10.648 26.266 0.142 1 62.81 195 ASN A C 1
ATOM 1496 O O . ASN A 1 195 ? -10.312 25.156 -0.303 1 62.81 195 ASN A O 1
ATOM 1500 N N . ILE A 1 196 ? -10.961 26.547 1.366 1 61.56 196 ILE A N 1
ATOM 1501 C CA . ILE A 1 196 ? -10.953 25.453 2.322 1 61.56 196 ILE A CA 1
ATOM 1502 C C . ILE A 1 196 ? -12.047 24.453 1.968 1 61.56 196 ILE A C 1
ATOM 1504 O O . ILE A 1 196 ? -11.805 23.234 1.932 1 61.56 196 ILE A O 1
ATOM 1508 N N . ILE A 1 197 ? -13.172 24.984 1.687 1 59.94 197 ILE A N 1
ATOM 1509 C CA . ILE A 1 197 ? -14.312 24.156 1.33 1 59.94 197 ILE A CA 1
ATOM 1510 C C . ILE A 1 197 ? -14.023 23.406 0.036 1 59.94 197 ILE A C 1
ATOM 1512 O O . ILE A 1 197 ? -14.328 22.219 -0.081 1 59.94 197 ILE A O 1
ATOM 1516 N N . ASN A 1 198 ? -13.359 24.047 -0.798 1 63.38 198 ASN A N 1
ATOM 1517 C CA . ASN A 1 198 ? -13.031 23.422 -2.072 1 63.38 198 ASN A CA 1
ATOM 1518 C C . ASN A 1 198 ? -12.055 22.25 -1.889 1 63.38 198 ASN A C 1
ATOM 1520 O O . ASN A 1 198 ? -12.172 21.234 -2.568 1 63.38 198 ASN A O 1
ATOM 1524 N N . LYS A 1 199 ? -11.219 22.438 -0.953 1 65.56 199 LYS A N 1
ATOM 1525 C CA . LYS A 1 199 ? -10.266 21.359 -0.703 1 65.56 199 LYS A CA 1
ATOM 1526 C C . LYS A 1 199 ? -10.953 20.141 -0.126 1 65.56 199 LYS A C 1
ATOM 1528 O O . LYS A 1 199 ? -10.688 19 -0.55 1 65.56 199 LYS A O 1
ATOM 1533 N N . ILE A 1 200 ? -11.852 20.375 0.702 1 59.03 200 ILE A N 1
ATOM 1534 C CA . ILE A 1 200 ? -12.594 19.297 1.346 1 59.03 200 ILE A CA 1
ATOM 1535 C C . ILE A 1 200 ? -13.508 18.625 0.326 1 59.03 200 ILE A C 1
ATOM 1537 O O . ILE A 1 200 ? -13.578 17.391 0.262 1 59.03 200 ILE A O 1
ATOM 1541 N N . ILE A 1 201 ? -14.086 19.5 -0.366 1 60.88 201 ILE A N 1
ATOM 1542 C CA . ILE A 1 201 ? -15 19.016 -1.391 1 60.88 201 ILE A CA 1
ATOM 1543 C C . ILE A 1 201 ? -14.234 18.172 -2.41 1 60.88 201 ILE A C 1
ATOM 1545 O O . ILE A 1 201 ? -14.648 17.062 -2.748 1 60.88 201 ILE A O 1
ATOM 1549 N N . ARG A 1 202 ? -13.164 18.703 -2.775 1 65.06 202 ARG A N 1
ATOM 1550 C CA . ARG A 1 202 ? -12.391 18.031 -3.822 1 65.06 202 ARG A CA 1
ATOM 1551 C C . ARG A 1 202 ? -11.906 16.656 -3.359 1 65.06 202 ARG A C 1
ATOM 1553 O O . ARG A 1 202 ? -12.016 15.68 -4.098 1 65.06 202 ARG A O 1
ATOM 1560 N N . SER A 1 203 ? -11.547 16.656 -2.18 1 68.12 203 SER A N 1
ATOM 1561 C CA . SER A 1 203 ? -11.016 15.391 -1.694 1 68.12 203 SER A CA 1
ATOM 1562 C C . SER A 1 203 ? -12.133 14.359 -1.527 1 68.12 203 SER A C 1
ATOM 1564 O O . SER A 1 203 ? -11.969 13.203 -1.913 1 68.12 203 SER A O 1
ATOM 1566 N N . THR A 1 204 ? -13.227 14.805 -1.067 1 61.91 204 THR A N 1
ATOM 1567 C CA . THR A 1 204 ? -14.359 13.914 -0.82 1 61.91 204 THR A CA 1
ATOM 1568 C C . THR A 1 204 ? -14.984 13.461 -2.133 1 61.91 204 THR A C 1
ATOM 1570 O O . THR A 1 204 ? -15.281 12.281 -2.312 1 61.91 204 THR A O 1
ATOM 1573 N N . VAL A 1 205 ? -15.172 14.445 -2.959 1 66.31 205 VAL A N 1
ATOM 1574 C CA . VAL A 1 205 ? -15.805 14.164 -4.242 1 66.31 205 VAL A CA 1
ATOM 1575 C C . VAL A 1 205 ? -14.898 13.25 -5.074 1 66.31 205 VAL A C 1
ATOM 1577 O O . VAL A 1 205 ? -15.375 12.297 -5.699 1 66.31 205 VAL A O 1
ATOM 1580 N N . GLN A 1 206 ? -13.688 13.516 -4.945 1 74.31 206 GLN A N 1
ATOM 1581 C CA . GLN A 1 206 ? -12.766 12.719 -5.746 1 74.31 206 GLN A CA 1
ATOM 1582 C C . GLN A 1 206 ? -12.734 11.273 -5.27 1 74.31 206 GLN A C 1
ATOM 1584 O O . GLN A 1 206 ? -12.734 10.344 -6.082 1 74.31 206 GLN A O 1
ATOM 1589 N N . SER A 1 207 ? -12.789 11.141 -4.016 1 79.31 207 SER A N 1
ATOM 1590 C CA . SER A 1 207 ? -12.766 9.781 -3.492 1 79.31 207 SER A CA 1
ATOM 1591 C C . SER A 1 207 ? -14.094 9.07 -3.738 1 79.31 207 SER A C 1
ATOM 1593 O O . SER A 1 207 ? -14.117 7.883 -4.078 1 79.31 207 SER A O 1
ATOM 1595 N N . GLY A 1 208 ? -15.211 9.836 -3.609 1 81.31 208 GLY A N 1
ATOM 1596 C CA . GLY A 1 208 ? -16.516 9.266 -3.912 1 81.31 208 GLY A CA 1
ATOM 1597 C C . GLY A 1 208 ? -16.672 8.898 -5.375 1 81.31 208 GLY A C 1
ATOM 1598 O O . GLY A 1 208 ? -17.203 7.832 -5.699 1 81.31 208 GLY A O 1
ATOM 1599 N N . LEU A 1 209 ? -16.203 9.742 -6.145 1 85.62 209 LEU A N 1
ATOM 1600 C CA . LEU A 1 209 ? -16.266 9.492 -7.582 1 85.62 209 LEU A CA 1
ATOM 1601 C C . LEU A 1 209 ? -15.398 8.305 -7.969 1 85.62 209 LEU A C 1
ATOM 1603 O O . LEU A 1 209 ? -15.75 7.531 -8.859 1 85.62 209 LEU A O 1
ATOM 1607 N N . LEU A 1 210 ? -14.328 8.234 -7.266 1 89.38 210 LEU A N 1
ATOM 1608 C CA . LEU A 1 210 ? -13.453 7.102 -7.543 1 89.38 210 LEU A CA 1
ATOM 1609 C C . LEU A 1 210 ? -14.133 5.785 -7.16 1 89.38 210 LEU A C 1
ATOM 1611 O O . LEU A 1 210 ? -14.086 4.816 -7.922 1 89.38 210 LEU A O 1
ATOM 1615 N N . THR A 1 211 ? -14.781 5.812 -6.066 1 93.25 211 THR A N 1
ATOM 1616 C CA . THR A 1 211 ? -15.492 4.621 -5.617 1 93.25 211 THR A CA 1
ATOM 1617 C C . THR A 1 211 ? -16.625 4.277 -6.578 1 93.25 211 THR A C 1
ATOM 1619 O O . THR A 1 211 ? -16.766 3.121 -6.984 1 93.25 211 THR A O 1
ATOM 1622 N N . ALA A 1 212 ? -17.344 5.242 -6.996 1 94.12 212 ALA A N 1
ATOM 1623 C CA . ALA A 1 212 ? -18.453 5.039 -7.922 1 94.12 212 ALA A CA 1
ATOM 1624 C C . ALA A 1 212 ? -17.969 4.523 -9.266 1 94.12 212 ALA A C 1
ATOM 1626 O O . ALA A 1 212 ? -18.562 3.621 -9.852 1 94.12 212 ALA A O 1
ATOM 1627 N N . SER A 1 213 ? -16.891 5.062 -9.75 1 94.38 213 SER A N 1
ATOM 1628 C CA . SER A 1 213 ? -16.344 4.621 -11.023 1 94.38 213 SER A CA 1
ATOM 1629 C C . SER A 1 213 ? -15.906 3.162 -10.961 1 94.38 213 SER A C 1
ATOM 1631 O O . SER A 1 213 ? -16.109 2.404 -11.914 1 94.38 213 SER A O 1
ATOM 1633 N N . PHE A 1 214 ? -15.312 2.758 -9.883 1 95.44 214 PHE A N 1
ATOM 1634 C CA . PHE A 1 214 ? -14.867 1.378 -9.727 1 95.44 214 PHE A CA 1
ATOM 1635 C C . PHE A 1 214 ? -16.062 0.431 -9.656 1 95.44 214 PHE A C 1
ATOM 1637 O O . PHE A 1 214 ? -16.016 -0.671 -10.203 1 95.44 214 PHE A O 1
ATOM 1644 N N . THR A 1 215 ? -17.109 0.836 -8.938 1 95.38 215 THR A N 1
ATOM 1645 C CA . THR A 1 215 ? -18.266 -0.034 -8.844 1 95.38 215 THR A CA 1
ATOM 1646 C C . THR A 1 215 ? -18.969 -0.145 -10.195 1 95.38 215 THR A C 1
ATOM 1648 O O . THR A 1 215 ? -19.484 -1.212 -10.547 1 95.38 215 THR A O 1
ATOM 1651 N N . ILE A 1 216 ? -18.984 0.92 -10.945 1 95.19 216 ILE A N 1
ATOM 1652 C CA . ILE A 1 216 ? -19.547 0.867 -12.297 1 95.19 216 ILE A CA 1
ATOM 1653 C C . ILE A 1 216 ? -18.719 -0.061 -13.172 1 95.19 216 ILE A C 1
ATOM 1655 O O . ILE A 1 216 ? -19.25 -0.917 -13.875 1 95.19 216 ILE A O 1
ATOM 1659 N N . ALA A 1 217 ? -17.438 0.127 -13.102 1 94.56 217 ALA A N 1
ATOM 1660 C CA . ALA A 1 217 ? -16.547 -0.743 -13.867 1 94.56 217 ALA A CA 1
ATOM 1661 C C . ALA A 1 217 ? -16.734 -2.203 -13.461 1 94.56 217 ALA A C 1
ATOM 1663 O O . ALA A 1 217 ? -16.672 -3.1 -14.312 1 94.56 217 ALA A O 1
ATOM 1664 N N . HIS A 1 218 ? -16.938 -2.387 -12.188 1 94.69 218 HIS A N 1
ATOM 1665 C CA . HIS A 1 218 ? -17.141 -3.73 -11.664 1 94.69 218 HIS A CA 1
ATOM 1666 C C . HIS A 1 218 ? -18.359 -4.395 -12.289 1 94.69 218 HIS A C 1
ATOM 1668 O O . HIS A 1 218 ? -18.281 -5.516 -12.781 1 94.69 218 HIS A O 1
ATOM 1674 N N . ILE A 1 219 ? -19.469 -3.705 -12.344 1 92.25 219 ILE A N 1
ATOM 1675 C CA . ILE A 1 219 ? -20.688 -4.305 -12.867 1 92.25 219 ILE A CA 1
ATOM 1676 C C . ILE A 1 219 ? -20.578 -4.453 -14.383 1 92.25 219 ILE A C 1
ATOM 1678 O O . ILE A 1 219 ? -21.047 -5.441 -14.945 1 92.25 219 ILE A O 1
ATOM 1682 N N . VAL A 1 220 ? -19.969 -3.547 -15.062 1 92.94 220 VAL A N 1
ATOM 1683 C CA . VAL A 1 220 ? -19.797 -3.633 -16.516 1 92.94 220 VAL A CA 1
ATOM 1684 C C . VAL A 1 220 ? -18.906 -4.832 -16.859 1 92.94 220 VAL A C 1
ATOM 1686 O O . VAL A 1 220 ? -19.234 -5.621 -17.75 1 92.94 220 VAL A O 1
ATOM 1689 N N . ALA A 1 221 ? -17.844 -4.988 -16.109 1 92.19 221 ALA A N 1
ATOM 1690 C CA . ALA A 1 221 ? -16.953 -6.125 -16.328 1 92.19 221 ALA A CA 1
ATOM 1691 C C . ALA A 1 221 ? -17.656 -7.441 -16 1 92.19 221 ALA A C 1
ATOM 1693 O O . ALA A 1 221 ? -17.453 -8.445 -16.688 1 92.19 221 ALA A O 1
ATOM 1694 N N . TYR A 1 222 ? -18.422 -7.387 -15 1 89.38 222 TYR A N 1
ATOM 1695 C CA . TYR A 1 222 ? -19.141 -8.586 -14.594 1 89.38 222 TYR A CA 1
ATOM 1696 C C . TYR A 1 222 ? -20.125 -9.016 -15.672 1 89.38 222 TYR A C 1
ATOM 1698 O O . TYR A 1 222 ? -20.25 -10.203 -15.969 1 89.38 222 TYR A O 1
ATOM 1706 N N . LEU A 1 223 ? -20.797 -8.102 -16.312 1 88.38 223 LEU A N 1
ATOM 1707 C CA . LEU A 1 223 ? -21.844 -8.391 -17.281 1 88.38 223 LEU A CA 1
ATOM 1708 C C . LEU A 1 223 ? -21.266 -8.664 -18.656 1 88.38 223 LEU A C 1
ATOM 1710 O O . LEU A 1 223 ? -21.875 -9.367 -19.469 1 88.38 223 LEU A O 1
ATOM 1714 N N . THR A 1 224 ? -20.062 -8.148 -18.953 1 88.19 224 THR A N 1
ATOM 1715 C CA . THR A 1 224 ? -19.578 -8.203 -20.328 1 88.19 224 THR A CA 1
ATOM 1716 C C . THR A 1 224 ? -18.484 -9.266 -20.469 1 88.19 224 THR A C 1
ATOM 1718 O O . THR A 1 224 ? -18.188 -9.711 -21.578 1 88.19 224 THR A O 1
ATOM 1721 N N . SER A 1 225 ? -17.891 -9.617 -19.406 1 82 225 SER A N 1
ATOM 1722 C CA . SER A 1 225 ? -16.766 -10.539 -19.531 1 82 225 SER A CA 1
ATOM 1723 C C . SER A 1 225 ? -17.047 -11.852 -18.812 1 82 225 SER A C 1
ATOM 1725 O O . SER A 1 225 ? -17.656 -11.867 -17.75 1 82 225 SER A O 1
ATOM 1727 N N . SER A 1 226 ? -16.641 -12.914 -19.484 1 77.94 226 SER A N 1
ATOM 1728 C CA . SER A 1 226 ? -16.75 -14.234 -18.875 1 77.94 226 SER A CA 1
ATOM 1729 C C . SER A 1 226 ? -15.477 -14.602 -18.125 1 77.94 226 SER A C 1
ATOM 1731 O O . SER A 1 226 ? -15.391 -15.688 -17.531 1 77.94 226 SER A O 1
ATOM 1733 N N . THR A 1 227 ? -14.594 -13.656 -18.156 1 80 227 THR A N 1
ATOM 1734 C CA . THR A 1 227 ? -13.336 -13.914 -17.453 1 80 227 THR A CA 1
ATOM 1735 C C . THR A 1 227 ? -13.367 -13.289 -16.062 1 80 227 THR A C 1
ATOM 1737 O O . THR A 1 227 ? -14.344 -12.656 -15.672 1 80 227 THR A O 1
ATOM 1740 N N . GLY A 1 228 ? -12.414 -13.57 -15.25 1 83.5 228 GLY A N 1
ATOM 1741 C CA . GLY A 1 228 ? -12.328 -13.07 -13.883 1 83.5 228 GLY A CA 1
ATOM 1742 C C . GLY A 1 228 ? -11.867 -11.633 -13.805 1 83.5 228 GLY A C 1
ATOM 1743 O O . GLY A 1 228 ? -11.414 -11.18 -12.75 1 83.5 228 GLY A O 1
ATOM 1744 N N . ILE A 1 229 ? -12.117 -10.844 -14.891 1 88.56 229 ILE A N 1
ATOM 1745 C CA . ILE A 1 229 ? -11.594 -9.484 -14.93 1 88.56 229 ILE A CA 1
ATOM 1746 C C . ILE A 1 229 ? -12.344 -8.609 -13.93 1 88.56 229 ILE A C 1
ATOM 1748 O O . ILE A 1 229 ? -11.773 -7.672 -13.367 1 88.56 229 ILE A O 1
ATOM 1752 N N . HIS A 1 230 ? -13.586 -8.867 -13.68 1 89.88 230 HIS A N 1
ATOM 1753 C CA . HIS A 1 230 ? -14.383 -8.078 -12.75 1 89.88 230 HIS A CA 1
ATOM 1754 C C . HIS A 1 230 ? -13.805 -8.141 -11.336 1 89.88 230 HIS A C 1
ATOM 1756 O O . HIS A 1 230 ? -14.047 -7.246 -10.523 1 89.88 230 HIS A O 1
ATOM 1762 N N . MET A 1 231 ? -12.992 -9.078 -11.07 1 90.56 231 MET A N 1
ATOM 1763 C CA . MET A 1 231 ? -12.414 -9.258 -9.734 1 90.56 231 MET A CA 1
ATOM 1764 C C . MET A 1 231 ? -11.398 -8.164 -9.43 1 90.56 231 MET A C 1
ATOM 1766 O O . MET A 1 231 ? -11.188 -7.816 -8.266 1 90.56 231 MET A O 1
ATOM 1770 N N . ILE A 1 232 ? -10.781 -7.621 -10.422 1 93.62 232 ILE A N 1
ATOM 1771 C CA . ILE A 1 232 ? -9.844 -6.523 -10.219 1 93.62 232 ILE A CA 1
ATOM 1772 C C . ILE A 1 232 ? -10.555 -5.352 -9.547 1 93.62 232 ILE A C 1
ATOM 1774 O O . ILE A 1 232 ? -10.055 -4.793 -8.562 1 93.62 232 ILE A O 1
ATOM 1778 N N . PHE A 1 233 ? -11.68 -5.09 -10.016 1 93.44 233 PHE A N 1
ATOM 1779 C CA . PHE A 1 233 ? -12.445 -3.959 -9.508 1 93.44 233 PHE A CA 1
ATOM 1780 C C . PHE A 1 233 ? -13.086 -4.297 -8.164 1 93.44 233 PHE A C 1
ATOM 1782 O O . PHE A 1 233 ? -13.203 -3.438 -7.289 1 93.44 233 PHE A O 1
ATOM 1789 N N . ASN A 1 234 ? -13.438 -5.512 -8.023 1 92 234 ASN A N 1
ATOM 1790 C CA . ASN A 1 234 ? -14.031 -5.961 -6.77 1 92 234 ASN A CA 1
ATOM 1791 C C . ASN A 1 234 ? -13.062 -5.816 -5.602 1 92 234 ASN A C 1
ATOM 1793 O O . ASN A 1 234 ? -13.422 -5.289 -4.547 1 92 234 ASN A O 1
ATOM 1797 N N . TYR A 1 235 ? -11.852 -6.23 -5.797 1 94.5 235 TYR A N 1
ATOM 1798 C CA . TYR A 1 235 ? -10.844 -6.145 -4.742 1 94.5 235 TYR A CA 1
ATOM 1799 C C . TYR A 1 235 ? -10.453 -4.691 -4.484 1 94.5 235 TYR A C 1
ATOM 1801 O O . TYR A 1 235 ? -10.211 -4.305 -3.338 1 94.5 235 TYR A O 1
ATOM 1809 N N . GLY A 1 236 ? -10.422 -3.971 -5.496 1 94.88 236 GLY A N 1
ATOM 1810 C CA . GLY A 1 236 ? -10.016 -2.58 -5.375 1 94.88 236 GLY A CA 1
ATOM 1811 C C . GLY A 1 236 ? -11.039 -1.714 -4.676 1 94.88 236 GLY A C 1
ATOM 1812 O O . GLY A 1 236 ? -10.688 -0.881 -3.836 1 94.88 236 GLY A O 1
ATOM 1813 N N . VAL A 1 237 ? -12.266 -1.932 -4.953 1 95.38 237 VAL A N 1
ATOM 1814 C CA . VAL A 1 237 ? -13.312 -1.032 -4.488 1 95.38 237 VAL A CA 1
ATOM 1815 C C . VAL A 1 237 ? -13.438 -1.116 -2.969 1 95.38 237 VAL A C 1
ATOM 1817 O O . VAL A 1 237 ? -13.734 -0.119 -2.309 1 95.38 237 VAL A O 1
ATOM 1820 N N . VAL A 1 238 ? -13.188 -2.211 -2.375 1 95.44 238 VAL A N 1
ATOM 1821 C CA . VAL A 1 238 ? -13.312 -2.391 -0.932 1 95.44 238 VAL A CA 1
ATOM 1822 C C . VAL A 1 238 ? -12.375 -1.42 -0.211 1 95.44 238 VAL A C 1
ATOM 1824 O O . VAL A 1 238 ? -12.773 -0.778 0.765 1 95.44 238 VAL A O 1
ATOM 1827 N N . LYS A 1 239 ? -11.203 -1.292 -0.696 1 95.88 239 LYS A N 1
ATOM 1828 C CA . LYS A 1 239 ? -10.242 -0.389 -0.07 1 95.88 239 LYS A CA 1
ATOM 1829 C C . LYS A 1 239 ? -10.57 1.067 -0.388 1 95.88 239 LYS A C 1
ATOM 1831 O O . LYS A 1 239 ? -10.281 1.962 0.409 1 95.88 239 LYS A O 1
ATOM 1836 N N . LEU A 1 240 ? -11.148 1.238 -1.54 1 94.81 240 LEU A N 1
ATOM 1837 C CA . LEU A 1 240 ? -11.531 2.6 -1.898 1 94.81 240 LEU A CA 1
ATOM 1838 C C . LEU A 1 240 ? -12.617 3.119 -0.962 1 94.81 240 LEU A C 1
ATOM 1840 O O . LEU A 1 240 ? -12.664 4.316 -0.664 1 94.81 240 LEU A O 1
ATOM 1844 N N . TYR A 1 241 ? -13.438 2.238 -0.466 1 95.31 241 TYR A N 1
ATOM 1845 C CA . TYR A 1 241 ? -14.438 2.623 0.527 1 95.31 241 TYR A CA 1
ATOM 1846 C C . TYR A 1 241 ? -13.773 3.213 1.766 1 95.31 241 TYR A C 1
ATOM 1848 O O . TYR A 1 241 ? -14.07 4.34 2.164 1 95.31 241 TYR A O 1
ATOM 1856 N N . THR A 1 242 ? -12.891 2.5 2.305 1 94.31 242 THR A N 1
ATOM 1857 C CA . THR A 1 242 ? -12.211 2.969 3.508 1 94.31 242 THR A CA 1
ATOM 1858 C C . THR A 1 242 ? -11.383 4.211 3.209 1 94.31 242 THR A C 1
ATOM 1860 O O . THR A 1 242 ? -11.344 5.148 4.012 1 94.31 242 THR A O 1
ATOM 1863 N N . ASN A 1 243 ? -10.789 4.152 2.064 1 92.12 243 ASN A N 1
ATOM 1864 C CA . ASN A 1 243 ? -10.008 5.312 1.641 1 92.12 243 ASN A CA 1
ATOM 1865 C C . ASN A 1 243 ? -10.875 6.566 1.564 1 92.12 243 ASN A C 1
ATOM 1867 O O . ASN A 1 243 ? -10.43 7.656 1.933 1 92.12 243 ASN A O 1
ATOM 1871 N N . SER A 1 244 ? -12.023 6.434 1.089 1 91.38 244 SER A N 1
ATOM 1872 C CA . SER A 1 244 ? -12.914 7.578 0.947 1 91.38 244 SER A CA 1
ATOM 1873 C C . SER A 1 244 ? -13.273 8.172 2.305 1 91.38 244 SER A C 1
ATOM 1875 O O . SER A 1 244 ? -13.305 9.391 2.467 1 91.38 244 SER A O 1
ATOM 1877 N N . VAL A 1 245 ? -13.508 7.359 3.268 1 91.31 245 VAL A N 1
ATOM 1878 C CA . VAL A 1 245 ? -13.844 7.816 4.613 1 91.31 245 VAL A CA 1
ATOM 1879 C C . VAL A 1 245 ? -12.625 8.5 5.238 1 91.31 245 VAL A C 1
ATOM 1881 O O . VAL A 1 245 ? -12.742 9.594 5.793 1 91.31 245 VAL A O 1
ATOM 1884 N N . MET A 1 246 ? -11.484 7.863 5.137 1 90.94 246 MET A N 1
ATOM 1885 C CA . MET A 1 246 ? -10.266 8.406 5.73 1 90.94 246 MET A CA 1
ATOM 1886 C C . MET A 1 246 ? -9.906 9.75 5.094 1 90.94 246 MET A C 1
ATOM 1888 O O . MET A 1 246 ? -9.492 10.68 5.789 1 90.94 246 MET A O 1
ATOM 1892 N N . SER A 1 247 ? -10.031 9.789 3.801 1 85.62 247 SER A N 1
ATOM 1893 C CA . SER A 1 247 ? -9.766 11.039 3.102 1 85.62 247 SER A CA 1
ATOM 1894 C C . SER A 1 247 ? -10.703 12.148 3.574 1 85.62 247 SER A C 1
ATOM 1896 O O . SER A 1 247 ? -10.281 13.281 3.771 1 85.62 247 SER A O 1
ATOM 1898 N N . SER A 1 248 ? -11.922 11.828 3.746 1 84 248 SER A N 1
ATOM 1899 C CA . SER A 1 248 ? -12.914 12.789 4.215 1 84 248 SER A CA 1
ATOM 1900 C C . SER A 1 248 ? -12.594 13.273 5.625 1 84 248 SER A C 1
ATOM 1902 O O . SER A 1 248 ? -12.672 14.469 5.91 1 84 248 SER A O 1
ATOM 1904 N N . LEU A 1 249 ? -12.172 12.43 6.461 1 84.69 249 LEU A N 1
ATOM 1905 C CA . LEU A 1 249 ? -11.867 12.781 7.844 1 84.69 249 LEU A CA 1
ATOM 1906 C C . LEU A 1 249 ? -10.57 13.586 7.93 1 84.69 249 LEU A C 1
ATOM 1908 O O . LEU A 1 249 ? -10.477 14.531 8.719 1 84.69 249 LEU A O 1
ATOM 1912 N N . ASN A 1 250 ? -9.609 13.273 7.117 1 82.69 250 ASN A N 1
ATOM 1913 C CA . ASN A 1 250 ? -8.305 13.914 7.164 1 82.69 250 ASN A CA 1
ATOM 1914 C C . ASN A 1 250 ? -8.328 15.289 6.488 1 82.69 250 ASN A C 1
ATOM 1916 O O . ASN A 1 250 ? -7.465 16.125 6.746 1 82.69 250 ASN A O 1
ATOM 1920 N N . SER A 1 251 ? -9.164 15.492 5.605 1 76.25 251 SER A N 1
ATOM 1921 C CA . SER A 1 251 ? -9.234 16.75 4.875 1 76.25 251 SER A CA 1
ATOM 1922 C C . SER A 1 251 ? -9.617 17.906 5.801 1 76.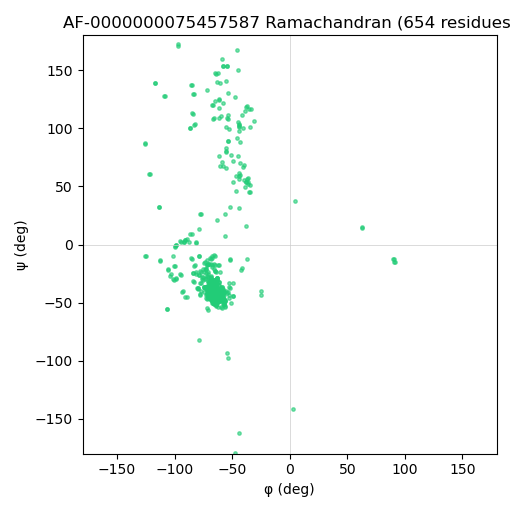25 251 SER A C 1
ATOM 1924 O O . SER A 1 251 ? -9.43 19.078 5.461 1 76.25 251 SER A O 1
ATOM 1926 N N . ARG A 1 252 ? -9.984 17.594 6.938 1 68.62 252 ARG A N 1
ATOM 1927 C CA . ARG A 1 252 ? -10.336 18.625 7.918 1 68.62 252 ARG A CA 1
ATOM 1928 C C . ARG A 1 252 ? -9.086 19.297 8.469 1 68.62 252 ARG A C 1
ATOM 1930 O O . ARG A 1 252 ? -9.172 20.375 9.062 1 68.62 252 ARG A O 1
ATOM 1937 N N . GLN A 1 253 ? -7.887 18.719 8.555 1 59.84 253 GLN A N 1
ATOM 1938 C CA . GLN A 1 253 ? -6.629 19.25 9.07 1 59.84 253 GLN A CA 1
ATOM 1939 C C . GLN A 1 253 ? -6.207 20.5 8.32 1 59.84 253 GLN A C 1
ATOM 1941 O O . GLN A 1 253 ? -5.594 21.406 8.898 1 59.84 253 GLN A O 1
ATOM 1946 N N . ALA A 1 254 ? -6.293 20.672 7.062 1 50.75 254 ALA A N 1
ATOM 1947 C CA . ALA A 1 254 ? -5.828 21.828 6.297 1 50.75 254 ALA A CA 1
ATOM 1948 C C . ALA A 1 254 ? -6.375 23.125 6.887 1 50.75 254 ALA A C 1
ATOM 1950 O O . ALA A 1 254 ? -5.789 24.203 6.695 1 50.75 254 ALA A O 1
ATOM 1951 N N . ASN A 1 255 ? -7.312 23.156 7.77 1 44.41 255 ASN A N 1
ATOM 1952 C CA . ASN A 1 255 ? -7.898 24.391 8.305 1 44.41 255 ASN A CA 1
ATOM 1953 C C . ASN A 1 255 ? -7.051 24.969 9.43 1 44.41 255 ASN A C 1
ATOM 1955 O O . ASN A 1 255 ? -7.246 26.125 9.828 1 44.41 255 ASN A O 1
ATOM 1959 N N . SER A 1 256 ? -6.246 24.312 10 1 41.94 256 SER A N 1
ATOM 1960 C CA . SER A 1 256 ? -5.641 24.875 11.195 1 41.94 256 SER A CA 1
ATOM 1961 C C . SER A 1 256 ? -4.555 25.891 10.844 1 41.94 256 SER A C 1
ATOM 1963 O O . SER A 1 256 ? -4.066 26.609 11.711 1 41.94 256 SER A O 1
ATOM 1965 N N . HIS A 1 257 ? -4.113 26.031 9.602 1 38.56 257 HIS A N 1
ATOM 1966 C CA . HIS A 1 257 ? -3.096 27.047 9.336 1 38.56 257 HIS A CA 1
ATOM 1967 C C . HIS A 1 257 ? -3.73 28.406 9.062 1 38.56 257 HIS A C 1
ATOM 1969 O O . HIS A 1 257 ? -3.074 29.312 8.531 1 38.56 257 HIS A O 1
ATOM 1975 N N . LEU A 1 258 ? -4.941 28.609 9.242 1 37.69 258 LEU A N 1
ATOM 1976 C CA . LEU A 1 258 ? -5.367 30 9.062 1 37.69 258 LEU A CA 1
ATOM 1977 C C . LEU A 1 258 ? -4.742 30.906 10.125 1 37.69 258 LEU A C 1
ATOM 1979 O O . LEU A 1 258 ? -4.75 30.562 11.312 1 37.69 258 LEU A O 1
ATOM 1983 N N . PRO A 1 259 ? -3.781 31.766 9.766 1 33.12 259 PRO A N 1
ATOM 1984 C CA . PRO A 1 259 ? -3.258 32.781 10.68 1 33.12 259 PRO A CA 1
ATOM 1985 C C . PRO A 1 259 ? -4.328 33.344 11.617 1 33.12 259 PRO A C 1
ATOM 1987 O O . PRO A 1 259 ? -5.469 33.562 11.195 1 33.12 259 PRO A O 1
ATOM 1990 N N . SER A 1 260 ? -4.207 33.156 12.891 1 32.97 260 SER A N 1
ATOM 1991 C CA . SER A 1 260 ? -4.988 33.812 13.945 1 32.97 260 SER A CA 1
ATOM 1992 C C . SER A 1 260 ? -5.184 35.281 13.656 1 32.97 260 SER A C 1
ATOM 1994 O O . SER A 1 260 ? -5.703 36.031 14.492 1 32.97 260 SER A O 1
ATOM 1996 N N . GLY A 1 261 ? -4.391 35.969 12.812 1 31.58 261 GLY A N 1
ATOM 1997 C CA . GLY A 1 261 ? -4.582 37.438 12.875 1 31.58 261 GLY A CA 1
ATOM 1998 C C . GLY A 1 261 ? -6.031 37.844 12.688 1 31.58 261 GLY A C 1
ATOM 1999 O O . GLY A 1 261 ? -6.551 38.656 13.453 1 31.58 261 GLY A O 1
ATOM 2000 N N . ASP A 1 262 ? -6.484 38.25 11.477 1 31.16 262 ASP A N 1
ATOM 2001 C CA . ASP A 1 262 ? -7.75 38.938 11.391 1 31.16 262 ASP A CA 1
ATOM 2002 C C . ASP A 1 262 ? -8.898 38.125 11.945 1 31.16 262 ASP A C 1
ATOM 2004 O O . ASP A 1 262 ? -9.328 37.156 11.32 1 31.16 262 ASP A O 1
ATOM 2008 N N . THR A 1 263 ? -8.977 37.844 13.289 1 32.56 263 THR A N 1
ATOM 2009 C CA . THR A 1 263 ? -10.023 37.438 14.219 1 32.56 263 THR A CA 1
ATOM 2010 C C . THR A 1 263 ? -11.398 37.875 13.688 1 32.56 263 THR A C 1
ATOM 2012 O O . THR A 1 263 ? -12.422 37.562 14.312 1 32.56 263 THR A O 1
ATOM 2015 N N . SER A 1 264 ? -11.469 39.094 13.109 1 29.67 264 SER A N 1
ATOM 2016 C CA . SER A 1 264 ? -12.828 39.5 12.789 1 29.67 264 SER A CA 1
ATOM 2017 C C . SER A 1 264 ? -13.5 38.5 11.852 1 29.67 264 SER A C 1
ATOM 2019 O O . SER A 1 264 ? -14.648 38.719 11.445 1 29.67 264 SER A O 1
ATOM 2021 N N . PHE A 1 265 ? -12.672 38.062 10.984 1 30.98 265 PHE A N 1
ATOM 2022 C CA . PHE A 1 265 ? -13.461 37.438 9.938 1 30.98 265 PHE A CA 1
ATOM 2023 C C . PHE A 1 265 ? -14.242 36.25 10.508 1 30.98 265 PHE A C 1
ATOM 2025 O O . PHE A 1 265 ? -13.805 35.594 11.461 1 30.98 265 PHE A O 1
ATOM 2032 N N . ILE A 1 266 ? -15.445 36.031 9.914 1 30.23 266 ILE A N 1
ATOM 2033 C CA . ILE A 1 266 ? -16.641 35.281 10.258 1 30.23 266 ILE A CA 1
ATOM 2034 C C . ILE A 1 266 ? -16.234 33.875 10.719 1 30.23 266 ILE A C 1
ATOM 2036 O O . ILE A 1 266 ? -15.125 33.406 10.422 1 30.23 266 ILE A O 1
ATOM 2040 N N . ASP A 1 267 ? -17.188 33 11.07 1 30.39 267 ASP A N 1
ATOM 2041 C CA . ASP A 1 267 ? -17.688 31.781 11.695 1 30.39 267 ASP A CA 1
ATOM 2042 C C . ASP A 1 267 ? -17.094 30.547 11.031 1 30.39 267 ASP A C 1
ATOM 2044 O O . ASP A 1 267 ? -17.734 29.938 10.164 1 30.39 267 ASP A O 1
ATOM 2048 N N . ALA A 1 268 ? -16.078 30.719 10.422 1 32.12 268 ALA A N 1
ATOM 2049 C CA . ALA A 1 268 ? -15.477 29.469 9.969 1 32.12 268 ALA A CA 1
ATOM 2050 C C . ALA A 1 268 ? -15.375 28.469 11.109 1 32.12 268 ALA A C 1
ATOM 2052 O O . ALA A 1 268 ? -15.242 27.266 10.875 1 32.12 268 ALA A O 1
ATOM 2053 N N . LYS A 1 269 ? -15.18 28.875 12.281 1 37.16 269 LYS A N 1
ATOM 2054 C CA . LYS A 1 269 ? -15.5 28.125 13.492 1 37.16 269 LYS A CA 1
ATOM 2055 C C . LYS A 1 269 ? -16.953 27.625 13.461 1 37.16 269 LYS A C 1
ATOM 2057 O O . LYS A 1 269 ? -17.266 26.594 14.039 1 37.16 269 LYS A O 1
ATOM 2062 N N . GLU A 1 270 ? -17.844 28.469 12.906 1 35.62 270 GLU A N 1
ATOM 2063 C CA . GLU A 1 270 ? -19.25 28.062 12.727 1 35.62 270 GLU A CA 1
ATOM 2064 C C . GLU A 1 270 ? -19.375 26.969 11.672 1 35.62 270 GLU A C 1
ATOM 2066 O O . GLU A 1 270 ? -20.156 26.031 11.828 1 35.62 270 GLU A O 1
ATOM 2071 N N . VAL A 1 271 ? -18.641 27.172 10.555 1 35.19 271 VAL A N 1
ATOM 2072 C CA . VAL A 1 271 ? -18.672 26.062 9.594 1 35.19 271 VAL A CA 1
ATOM 2073 C C . VAL A 1 271 ? -17.938 24.859 10.156 1 35.19 271 VAL A C 1
ATOM 2075 O O . VAL A 1 271 ? -18.406 23.719 10.039 1 35.19 271 VAL A O 1
ATOM 2078 N N . GLN A 1 272 ? -16.812 25.078 10.719 1 37.41 272 GLN A N 1
ATOM 2079 C CA . GLN A 1 272 ? -16.141 24.016 11.461 1 37.41 272 GLN A CA 1
ATOM 2080 C C . GLN A 1 272 ? -16.969 23.578 12.664 1 37.41 272 GLN A C 1
ATOM 2082 O O . GLN A 1 272 ? -17 22.391 13.008 1 37.41 272 GLN A O 1
ATOM 2087 N N . LYS A 1 273 ? -17.469 24.547 13.5 1 38.44 273 LYS A N 1
ATOM 2088 C CA . LYS A 1 273 ? -18.469 24.25 14.523 1 38.44 273 LYS A CA 1
ATOM 2089 C C . LYS A 1 273 ? -19.672 23.531 13.93 1 38.44 273 LYS A C 1
ATOM 2091 O O . LYS A 1 273 ? -20.25 22.641 14.555 1 38.44 273 LYS A O 1
ATOM 2096 N N . GLU A 1 274 ? -20.094 24.031 12.797 1 36.22 274 GLU A N 1
ATOM 2097 C CA . GLU A 1 274 ? -21.203 23.328 12.156 1 36.22 274 GLU A CA 1
ATOM 2098 C C . GLU A 1 274 ? -20.797 21.922 11.734 1 36.22 274 GLU A C 1
ATOM 2100 O O . GLU A 1 274 ? -21.547 20.953 11.93 1 36.22 274 GLU A O 1
ATOM 2105 N N . PHE A 1 275 ? -19.672 21.859 11.078 1 36.69 275 PHE A N 1
ATOM 2106 C CA . PHE A 1 275 ? -19.219 20.5 10.797 1 36.69 275 PHE A CA 1
ATOM 2107 C C . PHE A 1 275 ? -18.797 19.797 12.078 1 36.69 275 PHE A C 1
ATOM 2109 O O . PHE A 1 275 ? -19.078 18.609 12.266 1 36.69 275 PHE A O 1
ATOM 2116 N N . SER A 1 276 ? -18 20.453 12.922 1 35.91 276 SER A N 1
ATOM 2117 C CA . SER A 1 276 ? -17.719 19.891 14.242 1 35.91 276 SER A CA 1
ATOM 2118 C C . SER A 1 276 ? -18.969 19.891 15.117 1 35.91 276 SER A C 1
ATOM 2120 O O . SER A 1 276 ? -19.156 18.984 15.938 1 35.91 276 SER A O 1
ATOM 2122 N N . SER A 1 277 ? -19.703 21 15.25 1 34.09 277 SER A N 1
ATOM 2123 C CA . SER A 1 277 ? -20.969 21.062 15.961 1 34.09 277 SER A CA 1
ATOM 2124 C C . SER A 1 277 ? -21.984 20.078 15.383 1 34.09 277 SER A C 1
ATOM 2126 O O . SER A 1 277 ? -22.797 19.516 16.109 1 34.09 277 SER A O 1
ATOM 2128 N N . LEU A 1 278 ? -22.016 20.062 14.125 1 33.81 278 LEU A N 1
ATOM 2129 C CA . LEU A 1 278 ? -22.844 19.016 13.562 1 33.81 278 LEU A CA 1
ATOM 2130 C C . LEU A 1 278 ? -22.422 17.641 14.094 1 33.81 278 LEU A C 1
ATOM 2132 O O . LEU A 1 278 ? -23.281 16.797 14.367 1 33.81 278 LEU A O 1
ATOM 2136 N N . TYR A 1 279 ? -21.172 17.438 14.203 1 33.31 279 TYR A N 1
ATOM 2137 C CA . TYR A 1 279 ? -20.75 16.234 14.906 1 33.31 279 TYR A CA 1
ATOM 2138 C C . TYR A 1 279 ? -21.031 16.359 16.406 1 33.31 279 TYR A C 1
ATOM 2140 O O . TYR A 1 279 ? -21.453 15.398 17.047 1 33.31 279 TYR A O 1
ATOM 2148 N N . ALA A 1 280 ? -20.75 17.484 17.047 1 30.28 280 ALA A N 1
ATOM 2149 C CA . ALA A 1 280 ? -21.031 17.719 18.453 1 30.28 280 ALA A CA 1
ATOM 2150 C C . ALA A 1 280 ? -22.516 17.953 18.688 1 30.28 280 ALA A C 1
ATOM 2152 O O . ALA A 1 280 ? -23.047 17.609 19.75 1 30.28 280 ALA A O 1
ATOM 2153 N N . TYR A 1 281 ? -23.188 18.672 17.875 1 29.33 281 TYR A N 1
ATOM 2154 C CA . TYR A 1 281 ? -24.578 18.984 18.172 1 29.33 281 TYR A CA 1
ATOM 2155 C C . TYR A 1 281 ? -25.422 17.719 18.219 1 29.33 281 TYR A C 1
ATOM 2157 O O . TYR A 1 281 ? -26.281 17.578 19.094 1 29.33 281 TYR A O 1
ATOM 2165 N N . ASN A 1 282 ? -25.359 16.922 17.125 1 31 282 ASN A N 1
ATOM 2166 C CA . ASN A 1 282 ? -26.312 15.828 17.172 1 31 282 ASN A CA 1
ATOM 2167 C C . ASN A 1 282 ? -25.984 14.844 18.297 1 31 282 ASN A C 1
ATOM 2169 O O . ASN A 1 282 ? -26.734 13.891 18.531 1 31 282 ASN A O 1
ATOM 2173 N N . LEU A 1 283 ? -24.75 14.898 18.703 1 28.73 283 LEU A N 1
ATOM 2174 C CA . LEU A 1 283 ? -24.578 14.047 19.875 1 28.73 283 LEU A CA 1
ATOM 2175 C C . LEU A 1 283 ? -25.328 14.633 21.078 1 28.73 283 LEU A C 1
ATOM 2177 O O . LEU A 1 283 ? -25.594 13.922 22.062 1 28.73 283 LEU A O 1
ATOM 2181 N N . LYS A 1 284 ? -25.484 15.93 21.078 1 30.22 284 LYS A N 1
ATOM 2182 C CA . LYS A 1 284 ? -26.266 16.453 22.188 1 30.22 284 LYS A CA 1
ATOM 2183 C C . LYS A 1 284 ? -27.734 16.094 22.047 1 30.22 284 LYS A C 1
ATOM 2185 O O . LYS A 1 284 ? -28.516 16.25 22.984 1 30.22 284 LYS A O 1
ATOM 2190 N N . GLY A 1 285 ? -28.141 15.844 20.797 1 29.38 285 GLY A N 1
ATOM 2191 C CA . GLY A 1 285 ? -29.562 15.547 20.797 1 29.38 285 GLY A CA 1
ATOM 2192 C C . GLY A 1 285 ? -29.906 14.289 21.562 1 29.38 285 GLY A C 1
ATOM 2193 O O . GLY A 1 285 ? -31.062 14.078 21.938 1 29.38 285 GLY A O 1
ATOM 2194 N N . HIS A 1 286 ? -29.109 13.242 21.422 1 29.03 286 HIS A N 1
ATOM 2195 C CA . HIS A 1 286 ? -29.609 12.125 22.203 1 29.03 286 HIS A CA 1
ATOM 2196 C C . HIS A 1 286 ? -29.5 12.398 23.703 1 29.03 286 HIS A C 1
ATOM 2198 O O . HIS A 1 286 ? -29.875 11.562 24.516 1 29.03 286 HIS A O 1
ATOM 2204 N N . ALA A 1 287 ? -28.688 13.367 24.031 1 28.75 287 ALA A N 1
ATOM 2205 C CA . ALA A 1 287 ? -28.766 13.609 25.469 1 28.75 287 ALA A CA 1
ATOM 2206 C C . ALA A 1 287 ? -30.141 14.141 25.859 1 28.75 287 ALA A C 1
ATOM 2208 O O . ALA A 1 287 ? -30.438 14.297 27.047 1 28.75 287 ALA A O 1
ATOM 2209 N N . PHE A 1 288 ? -30.891 14.625 24.828 1 28.02 288 PHE A N 1
ATOM 2210 C CA . PHE A 1 288 ? -32.188 15.094 25.312 1 28.02 288 PHE A CA 1
ATOM 2211 C C . PHE A 1 288 ? -33.031 13.93 25.781 1 28.02 288 PHE A C 1
ATOM 2213 O O . PHE A 1 288 ? -33.938 14.109 26.609 1 28.02 288 PHE A O 1
ATOM 2220 N N . LEU A 1 289 ? -32.969 12.766 25.125 1 26.53 289 LEU A N 1
ATOM 2221 C CA . LEU A 1 289 ? -33.938 11.82 25.672 1 26.53 289 LEU A CA 1
ATOM 2222 C C . LEU A 1 289 ? -33.562 11.477 27.125 1 26.53 289 LEU A C 1
ATOM 2224 O O . LEU A 1 289 ? -34.406 10.93 27.844 1 26.53 289 LEU A O 1
ATOM 2228 N N . GLN A 1 290 ? -32.312 11.375 27.359 1 26.02 290 GLN A N 1
ATOM 2229 C CA . GLN A 1 290 ? -32.188 10.953 28.75 1 26.02 290 GLN A CA 1
ATOM 2230 C C . GLN A 1 290 ? -32.656 12.062 29.703 1 26.02 290 GLN A C 1
ATOM 2232 O O . GLN A 1 290 ? -32.531 11.938 30.922 1 26.02 290 GLN A O 1
ATOM 2237 N N . SER A 1 291 ? -32.875 13.211 29.109 1 25.89 291 SER A N 1
ATOM 2238 C CA . SER A 1 291 ? -33.125 14.211 30.125 1 25.89 291 SER A CA 1
ATOM 2239 C C . SER A 1 291 ? -34.375 13.852 30.953 1 25.89 291 SER A C 1
ATOM 2241 O O . SER A 1 291 ? -34.531 14.32 32.094 1 25.89 291 SER A O 1
ATOM 2243 N N . ASN A 1 292 ? -35.375 13.234 30.234 1 25.73 292 ASN A N 1
ATOM 2244 C CA . ASN A 1 292 ? -36.562 13.312 31.047 1 25.73 292 ASN A CA 1
ATOM 2245 C C . ASN A 1 292 ? -36.5 12.406 32.281 1 25.73 292 ASN A C 1
ATOM 2247 O O . ASN A 1 292 ? -37.5 12.086 32.875 1 25.73 292 ASN A O 1
ATOM 2251 N N . PHE A 1 293 ? -35.625 11.445 32.344 1 23.94 293 PHE A N 1
ATOM 2252 C CA . PHE A 1 293 ? -35.719 10.961 33.719 1 23.94 293 PHE A CA 1
ATOM 2253 C C . PHE A 1 293 ? -35.375 12.055 34.688 1 23.94 293 PHE A C 1
ATOM 2255 O O . PHE A 1 293 ? -34.188 12.445 34.781 1 23.94 293 PHE A O 1
ATOM 2262 N N . VAL A 1 294 ? -36.219 13.094 34.781 1 24.42 294 VAL A N 1
ATOM 2263 C CA . VAL A 1 294 ? -36.344 14.195 35.719 1 24.42 294 VAL A CA 1
ATOM 2264 C C . VAL A 1 294 ? -36 13.703 37.125 1 24.42 294 VAL A C 1
ATOM 2266 O O . VAL A 1 294 ? -36.719 12.891 37.688 1 24.42 294 VAL A O 1
ATOM 2269 N N . SER A 1 295 ? -34.812 13.031 37.344 1 23.61 295 SER A N 1
ATOM 2270 C CA . SER A 1 295 ? -34.656 12.875 38.781 1 23.61 295 SER A CA 1
ATOM 2271 C C . SER A 1 295 ? -35.156 14.102 39.531 1 23.61 295 SER A C 1
ATOM 2273 O O . SER A 1 295 ? -35.094 15.219 39.031 1 23.61 295 SER A O 1
ATOM 2275 N N . SER A 1 296 ? -36.188 13.93 40.406 1 23.88 296 SER A N 1
ATOM 2276 C CA . SER A 1 296 ? -36.625 14.781 41.5 1 23.88 296 SER A CA 1
ATOM 2277 C C . SER A 1 296 ? -35.438 15.531 42.125 1 23.88 296 SER A C 1
ATOM 2279 O O . SER A 1 296 ? -34.375 14.953 42.344 1 23.88 296 SER A O 1
ATOM 2281 N N . ARG A 1 297 ? -35.344 16.828 41.844 1 25.98 297 ARG A N 1
ATOM 2282 C CA . ARG A 1 297 ? -34.5 17.859 42.438 1 25.98 297 ARG A CA 1
ATOM 2283 C C . ARG A 1 297 ? -34.312 17.578 43.938 1 25.98 297 ARG A C 1
ATOM 2285 O O . ARG A 1 297 ? -35.219 17.766 44.75 1 25.98 297 ARG A O 1
ATOM 2292 N N . SER A 1 298 ? -33.875 16.266 44.344 1 24.94 298 SER A N 1
ATOM 2293 C CA . SER A 1 298 ? -33.625 16.297 45.781 1 24.94 298 SER A CA 1
ATOM 2294 C C . SER A 1 298 ? -32.969 17.594 46.219 1 24.94 298 SER A C 1
ATOM 2296 O O . SER A 1 298 ? -32.125 18.141 45.469 1 24.94 298 SER A O 1
ATOM 2298 N N . VAL A 1 299 ? -33.656 18.422 47.031 1 25.95 299 VAL A N 1
ATOM 2299 C CA . VAL A 1 299 ? -33.344 19.578 47.844 1 25.95 299 VAL A CA 1
ATOM 2300 C C . VAL A 1 299 ? -32 19.391 48.5 1 25.95 299 VAL A C 1
ATOM 2302 O O . VAL A 1 299 ? -31.844 18.562 49.406 1 25.95 299 VAL A O 1
ATOM 2305 N N . ARG A 1 300 ? -31.031 19.047 47.781 1 27.08 300 ARG A N 1
ATOM 2306 C CA . ARG A 1 300 ? -29.844 18.922 48.625 1 27.08 300 ARG A CA 1
ATOM 2307 C C . ARG A 1 300 ? -29.609 20.188 49.438 1 27.08 300 ARG A C 1
ATOM 2309 O O . ARG A 1 300 ? -29.562 21.297 48.875 1 27.08 300 ARG A O 1
ATOM 2316 N N . PRO A 1 301 ? -30.031 20.156 50.688 1 25.98 301 PRO A N 1
ATOM 2317 C CA . PRO A 1 301 ? -29.906 21.281 51.625 1 25.98 301 PRO A CA 1
ATOM 2318 C C . PRO A 1 301 ? -28.531 21.938 51.562 1 25.98 301 PRO A C 1
ATOM 2320 O O . PRO A 1 301 ? -27.531 21.281 51.281 1 25.98 301 PRO A O 1
ATOM 2323 N N . GLN A 1 302 ? -28.484 23.094 50.906 1 25.77 302 GLN A N 1
ATOM 2324 C CA . GLN A 1 302 ? -27.344 24 50.906 1 25.77 302 GLN A CA 1
ATOM 2325 C C . GLN A 1 302 ? -26.672 24.062 52.25 1 25.77 302 GLN A C 1
ATOM 2327 O O . GLN A 1 302 ? -27.25 24.625 53.219 1 25.77 302 GLN A O 1
ATOM 2332 N N . VAL A 1 303 ? -26.281 22.859 52.812 1 24.02 303 VAL A N 1
ATOM 2333 C CA . VAL A 1 303 ? -25.672 23.062 54.125 1 24.02 303 VAL A CA 1
ATOM 2334 C C . VAL A 1 303 ? -24.531 24.078 54 1 24.02 303 VAL A C 1
ATOM 2336 O O . VAL A 1 303 ? -23.609 23.891 53.219 1 24.02 303 VAL A O 1
ATOM 2339 N N . SER A 1 304 ? -24.938 25.359 54.156 1 24.73 304 SER A N 1
ATOM 2340 C CA . SER A 1 304 ? -24.062 26.516 54.344 1 24.73 304 SER A CA 1
ATOM 2341 C C . SER A 1 304 ? -22.938 26.203 55.344 1 24.73 304 SER A C 1
ATOM 2343 O O . SER A 1 304 ? -23.188 25.984 56.531 1 24.73 304 SER A O 1
ATOM 2345 N N . ILE A 1 305 ? -22.188 25.094 54.969 1 24.05 305 ILE A N 1
ATOM 2346 C CA . ILE A 1 305 ? -21.188 24.906 56 1 24.05 305 ILE A CA 1
ATOM 2347 C C . ILE A 1 305 ? -20.375 26.188 56.188 1 24.05 305 ILE A C 1
ATOM 2349 O O . ILE A 1 305 ? -19.703 26.641 55.281 1 24.05 305 ILE A O 1
ATOM 2353 N N . THR A 1 306 ? -20.984 27.109 56.938 1 24.89 306 THR A N 1
ATOM 2354 C CA . THR A 1 306 ? -20.297 28.266 57.531 1 24.89 306 THR A CA 1
ATOM 2355 C C . THR A 1 306 ? -18.969 27.859 58.125 1 24.89 306 THR A C 1
ATOM 2357 O O . THR A 1 306 ? -18.922 27.141 59.125 1 24.89 306 THR A O 1
ATOM 2360 N N . VAL A 1 307 ? -18.125 27.312 57.156 1 25.14 307 VAL A N 1
ATOM 2361 C CA . VAL A 1 307 ? -16.812 27.047 57.75 1 25.14 307 VAL A CA 1
ATOM 2362 C C . VAL A 1 307 ? -16.312 28.266 58.5 1 25.14 307 VAL A C 1
ATOM 2364 O O . VAL A 1 307 ? -16.078 29.312 57.906 1 25.14 307 VAL A O 1
ATOM 2367 N N . GLU A 1 308 ? -16.969 28.484 59.625 1 23.53 308 GLU A N 1
ATOM 2368 C CA . GLU A 1 308 ? -16.453 29.469 60.562 1 23.53 308 GLU A CA 1
ATOM 2369 C C . GLU A 1 308 ? -14.945 29.312 60.75 1 23.53 308 GLU A C 1
ATOM 2371 O O . GLU A 1 308 ? -14.461 28.25 61.156 1 23.53 308 GLU A O 1
ATOM 2376 N N . MET A 1 309 ? -14.25 29.844 59.625 1 23.2 309 MET A N 1
ATOM 2377 C CA . MET A 1 309 ? -12.805 30.016 59.781 1 23.2 309 MET A CA 1
ATOM 2378 C C . MET A 1 309 ? -12.453 30.469 61.188 1 23.2 309 MET A C 1
ATOM 2380 O O . MET A 1 309 ? -12.773 31.594 61.594 1 23.2 309 MET A O 1
ATOM 2384 N N . HIS A 1 310 ? -12.883 29.656 62.219 1 22.88 310 HIS A N 1
ATOM 2385 C CA . HIS A 1 310 ? -12.391 30.047 63.531 1 22.88 310 HIS A CA 1
ATOM 2386 C C . HIS A 1 310 ? -10.906 30.406 63.469 1 22.88 310 HIS A C 1
ATOM 2388 O O . HIS A 1 310 ? -10.094 29.641 62.969 1 22.88 310 HIS A O 1
ATOM 2394 N N . GLU A 1 311 ? -10.703 31.656 63.375 1 25.25 311 GLU A N 1
ATOM 2395 C CA . GLU A 1 311 ? -9.477 32.406 63.625 1 25.25 311 GLU A CA 1
ATOM 2396 C C . GLU A 1 311 ? -8.672 31.812 64.75 1 25.25 311 GLU A C 1
ATOM 2398 O O . GLU A 1 311 ? -9.055 31.922 65.938 1 25.25 311 GLU A O 1
ATOM 2403 N N . MET A 1 312 ? -8.539 30.359 64.688 1 23.47 312 MET A N 1
ATOM 2404 C CA . MET A 1 312 ? -7.785 29.906 65.875 1 23.47 312 MET A CA 1
ATOM 2405 C C . MET A 1 312 ? -6.574 30.812 66.125 1 23.47 312 MET A C 1
ATOM 2407 O O . MET A 1 312 ? -5.809 31.078 65.188 1 23.47 312 MET A O 1
ATOM 2411 N N . ALA A 1 313 ? -6.688 31.625 67.062 1 24.08 313 ALA A N 1
ATOM 2412 C CA . ALA A 1 313 ? -5.801 32.5 67.812 1 24.08 313 ALA A CA 1
ATOM 2413 C C . ALA A 1 313 ? -4.52 31.797 68.188 1 24.08 313 ALA A C 1
ATOM 2415 O O . ALA A 1 313 ? -4.516 31.016 69.188 1 24.08 313 ALA A O 1
ATOM 2416 N N . ASP A 1 314 ? -4.023 30.812 67.312 1 23.66 314 ASP A N 1
ATOM 2417 C CA . ASP A 1 314 ? -2.85 30.156 67.875 1 23.66 314 ASP A CA 1
ATOM 2418 C C . ASP A 1 314 ? -1.926 31.172 68.5 1 23.66 314 ASP A C 1
ATOM 2420 O O . ASP A 1 314 ? -1.428 32.094 67.875 1 23.66 314 ASP A O 1
ATOM 2424 N N . THR A 1 315 ? -2.188 31.438 69.75 1 24.27 315 THR A N 1
ATOM 2425 C CA . THR A 1 315 ? -1.36 32.125 70.75 1 24.27 315 THR A CA 1
ATOM 2426 C C . THR A 1 315 ? 0.02 31.5 70.812 1 24.27 315 THR A C 1
ATOM 2428 O O . THR A 1 315 ? 0.217 30.562 71.625 1 24.27 315 THR A O 1
ATOM 2431 N N . LEU A 1 316 ? 0.587 30.969 69.688 1 22.78 316 LEU A N 1
ATOM 2432 C CA . LEU A 1 316 ? 1.912 30.453 70 1 22.78 316 LEU A CA 1
ATOM 2433 C C . LEU A 1 316 ? 2.68 31.438 70.875 1 22.78 316 LEU A C 1
ATOM 2435 O O . LEU A 1 316 ? 2.816 32.625 70.5 1 22.78 316 LEU A O 1
ATOM 2439 N N . PRO A 1 317 ? 2.707 31.078 72.188 1 22.42 317 PRO A N 1
ATOM 2440 C CA . PRO A 1 317 ? 3.514 31.844 73.125 1 22.42 317 PRO A CA 1
ATOM 2441 C C . PRO A 1 317 ? 4.969 31.984 72.688 1 22.42 317 PRO A C 1
ATOM 2443 O O . PRO A 1 317 ? 5.5 31.109 72 1 22.42 317 PRO A O 1
ATOM 2446 N N . LEU A 1 318 ? 5.441 33.156 72.312 1 23.44 318 LEU A N 1
ATOM 2447 C CA . LEU A 1 318 ? 6.801 33.625 72.062 1 23.44 318 LEU A CA 1
ATOM 2448 C C . LEU A 1 318 ? 7.781 33.094 73.062 1 23.44 318 LEU A C 1
ATOM 2450 O O . LEU A 1 318 ? 7.707 33.5 74.25 1 23.44 318 LEU A O 1
ATOM 2454 N N . PRO A 1 319 ? 7.883 31.656 73.25 1 22.62 319 PRO A N 1
ATOM 2455 C CA . PRO A 1 319 ? 8.742 31.5 74.438 1 22.62 319 PRO A CA 1
ATOM 2456 C C . PRO A 1 319 ? 9.977 32.406 74.375 1 22.62 319 PRO A C 1
ATOM 2458 O O . PRO A 1 319 ? 10.391 32.844 73.312 1 22.62 319 PRO A O 1
ATOM 2461 N N . LYS A 1 320 ? 10.602 32.469 75.562 1 23.05 320 LYS A N 1
ATOM 2462 C CA . LYS A 1 320 ? 11.562 33.281 76.312 1 23.05 320 LYS A CA 1
ATOM 2463 C C . LYS A 1 320 ? 12.969 33.125 75.75 1 23.05 320 LYS A C 1
ATOM 2465 O O . LYS A 1 320 ? 13.352 32 75.375 1 23.05 320 LYS A O 1
ATOM 2470 N N . ALA A 1 321 ? 13.617 34.188 75.562 1 23.38 321 ALA A N 1
ATOM 2471 C CA . ALA A 1 321 ? 14.969 34.625 75.188 1 23.38 321 ALA A CA 1
ATOM 2472 C C . ALA A 1 321 ? 16 34.031 76.125 1 23.38 321 ALA A C 1
ATOM 2474 O O . ALA A 1 321 ? 15.945 34.25 77.375 1 23.38 321 ALA A O 1
ATOM 2475 N N . LYS A 1 322 ? 16.312 32.719 76.25 1 22.61 322 LYS A N 1
ATOM 2476 C CA . LYS A 1 322 ? 17.391 32.562 77.188 1 22.61 322 LYS A CA 1
ATOM 2477 C C . LYS A 1 322 ? 18.5 33.594 76.938 1 22.61 322 LYS A C 1
ATOM 2479 O O . LYS A 1 322 ? 19.031 33.688 75.875 1 22.61 322 LYS A O 1
ATOM 2484 N N . SER A 1 323 ? 18.484 34.625 77.938 1 19.62 323 SER A N 1
ATOM 2485 C CA . SER A 1 323 ? 19.312 35.688 78.5 1 19.62 323 SER A CA 1
ATOM 2486 C C . SER A 1 323 ? 20.641 35.156 79 1 19.62 323 SER A C 1
ATOM 2488 O O . SER A 1 323 ? 21.391 35.875 79.625 1 19.62 323 SER A O 1
ATOM 2490 N N . GLY A 1 324 ? 21.125 34 78.875 1 19.72 324 GLY A N 1
ATOM 2491 C CA . GLY A 1 324 ? 22.281 34.031 79.812 1 19.72 324 GLY A CA 1
ATOM 2492 C C . GLY A 1 324 ? 23.344 35 79.375 1 19.72 324 GLY A C 1
ATOM 2493 O O . GLY A 1 324 ? 24.344 35.219 80.062 1 19.72 324 GLY A O 1
ATOM 2494 N N . ASN A 1 325 ? 23.797 35.281 78.188 1 22.61 325 ASN A N 1
ATOM 2495 C CA . ASN A 1 325 ? 25.062 35.969 78.375 1 22.61 325 ASN A CA 1
ATOM 2496 C C . ASN A 1 325 ? 24.891 37.156 79.312 1 22.61 325 ASN A C 1
ATOM 2498 O O . ASN A 1 325 ? 23.891 37.875 79.25 1 22.61 325 ASN A O 1
ATOM 2502 N N . GLU A 1 326 ? 25.844 37.344 80.5 1 20.45 326 GLU A N 1
ATOM 2503 C CA . GLU A 1 326 ? 26.641 38.031 81.5 1 20.45 326 GLU A CA 1
ATOM 2504 C C . GLU A 1 326 ? 27.281 39.281 80.938 1 20.45 326 GLU A C 1
ATOM 2506 O O . GLU A 1 326 ? 28.125 39.906 81.625 1 20.45 326 GLU A O 1
ATOM 2511 N N . LEU A 1 327 ? 27.078 40 79.875 1 19.94 327 LEU A N 1
ATOM 2512 C CA . LEU A 1 327 ? 27.469 41.375 80.125 1 19.94 327 LEU A CA 1
ATOM 2513 C C . LEU A 1 327 ? 26.703 41.906 81.375 1 19.94 327 LEU A C 1
ATOM 2515 O O . LEU A 1 327 ? 25.531 41.594 81.562 1 19.94 327 LEU A O 1
ATOM 2519 N N . VAL A 1 328 ? 27.438 42.812 82.375 1 21.61 328 VAL A N 1
ATOM 2520 C CA . VAL A 1 328 ? 28.062 43.781 83.25 1 21.61 328 VAL A CA 1
ATOM 2521 C C . VAL A 1 328 ? 27.5 45.156 82.938 1 21.61 328 VAL A C 1
ATOM 2523 O O . VAL A 1 328 ? 27.438 45.594 81.812 1 21.61 328 VAL A O 1
ATOM 2526 N N . VAL A 1 329 ? 26.719 46.156 82.625 1 18.83 329 VAL A N 1
ATOM 2527 C CA . VAL A 1 329 ? 25.625 46.656 83.438 1 18.83 329 VAL A CA 1
ATOM 2528 C C . VAL A 1 329 ? 24.453 45.688 83.438 1 18.83 329 VAL A C 1
ATOM 2530 O O . VAL A 1 329 ? 24.203 45.062 82.375 1 18.83 329 VAL A O 1
ATOM 2533 N N . MET B 1 1 ? -3.283 -31.469 1.439 1 54.09 1 MET B N 1
ATOM 2534 C CA . MET B 1 1 ? -1.891 -31.812 1.167 1 54.09 1 MET B CA 1
ATOM 2535 C C . MET B 1 1 ? -1.314 -30.938 0.069 1 54.09 1 MET B C 1
ATOM 2537 O O . MET B 1 1 ? -2 -30.625 -0.908 1 54.09 1 MET B O 1
ATOM 2541 N N . VAL B 1 2 ? -0.251 -30.344 0.385 1 68.88 2 VAL B N 1
ATOM 2542 C CA . VAL B 1 2 ? 0.45 -29.516 -0.59 1 68.88 2 VAL B CA 1
ATOM 2543 C C . VAL B 1 2 ? 0.996 -30.391 -1.716 1 68.88 2 VAL B C 1
ATOM 2545 O O . VAL B 1 2 ? 1.568 -31.453 -1.463 1 68.88 2 VAL B O 1
ATOM 2548 N N . SER B 1 3 ? 0.585 -30.141 -2.889 1 74.44 3 SER B N 1
ATOM 2549 C CA . SER B 1 3 ? 1.072 -30.875 -4.051 1 74.44 3 SER B CA 1
ATOM 2550 C C . SER B 1 3 ? 2.588 -30.766 -4.18 1 74.44 3 SER B C 1
ATOM 2552 O O . SER B 1 3 ? 3.213 -29.922 -3.523 1 74.44 3 SER B O 1
ATOM 2554 N N . ALA B 1 4 ? 3.195 -31.75 -4.809 1 75 4 ALA B N 1
ATOM 2555 C CA . ALA B 1 4 ? 4.637 -31.703 -5.043 1 75 4 ALA B CA 1
ATOM 2556 C C . ALA B 1 4 ? 5.062 -30.375 -5.633 1 75 4 ALA B C 1
ATOM 2558 O O . ALA B 1 4 ? 6.055 -29.781 -5.203 1 75 4 ALA B O 1
ATOM 2559 N N . GLY B 1 5 ? 4.281 -29.906 -6.637 1 83.06 5 GLY B N 1
ATOM 2560 C CA . GLY B 1 5 ? 4.535 -28.578 -7.191 1 83.06 5 GLY B CA 1
ATOM 2561 C C . GLY B 1 5 ? 4.34 -27.469 -6.184 1 83.06 5 GLY B C 1
ATOM 2562 O O . GLY B 1 5 ? 5.09 -26.484 -6.184 1 83.06 5 GLY B O 1
ATOM 2563 N N . GLY B 1 6 ? 3.473 -27.781 -5.277 1 87.44 6 GLY B N 1
ATOM 2564 C CA . GLY B 1 6 ? 3.207 -26.812 -4.223 1 87.44 6 GLY B CA 1
ATOM 2565 C C . GLY B 1 6 ? 4.348 -26.688 -3.232 1 87.44 6 GLY B C 1
ATOM 2566 O O . GLY B 1 6 ? 4.668 -25.578 -2.789 1 87.44 6 GLY B O 1
ATOM 2567 N N . GLN B 1 7 ? 4.945 -27.734 -2.889 1 86.38 7 GLN B N 1
ATOM 2568 C CA . GLN B 1 7 ? 6.074 -27.703 -1.966 1 86.38 7 GLN B CA 1
ATOM 2569 C C . GLN B 1 7 ? 7.246 -26.922 -2.559 1 86.38 7 GLN B C 1
ATOM 2571 O O . GLN B 1 7 ? 7.863 -26.109 -1.874 1 86.38 7 GLN B O 1
ATOM 2576 N N . ALA B 1 8 ? 7.492 -27.219 -3.812 1 84.81 8 ALA B N 1
ATOM 2577 C CA . ALA B 1 8 ? 8.562 -26.5 -4.492 1 84.81 8 ALA B CA 1
ATOM 2578 C C . ALA B 1 8 ? 8.258 -25.016 -4.574 1 84.81 8 ALA B C 1
ATOM 2580 O O . ALA B 1 8 ? 9.133 -24.172 -4.32 1 84.81 8 ALA B O 1
ATOM 2581 N N . ALA B 1 9 ? 7.039 -24.719 -4.895 1 88.75 9 ALA B N 1
ATOM 2582 C CA . ALA B 1 9 ? 6.633 -23.312 -5.012 1 88.75 9 ALA B CA 1
ATOM 2583 C C . ALA B 1 9 ? 6.676 -22.609 -3.658 1 88.75 9 ALA B C 1
ATOM 2585 O O . ALA B 1 9 ? 6.996 -21.422 -3.576 1 88.75 9 ALA B O 1
ATOM 2586 N N . GLN B 1 10 ? 6.395 -23.297 -2.623 1 89.25 10 GLN B N 1
ATOM 2587 C CA . GLN B 1 10 ? 6.418 -22.734 -1.277 1 89.25 10 GLN B CA 1
ATOM 2588 C C . GLN B 1 10 ? 7.836 -22.328 -0.87 1 89.25 10 GLN B C 1
ATOM 2590 O O . GLN B 1 10 ? 8.039 -21.297 -0.247 1 89.25 10 GLN B O 1
ATOM 2595 N N . ILE B 1 11 ? 8.695 -23.109 -1.234 1 83.69 11 ILE B N 1
ATOM 2596 C CA . ILE B 1 11 ? 10.078 -22.906 -0.831 1 83.69 11 ILE B CA 1
ATOM 2597 C C . ILE B 1 11 ? 10.719 -21.828 -1.717 1 83.69 11 ILE B C 1
ATOM 2599 O O . ILE B 1 11 ? 11.445 -20.969 -1.227 1 83.69 11 ILE B O 1
ATOM 2603 N N . LEU B 1 12 ? 10.383 -21.844 -2.938 1 79.56 12 LEU B N 1
ATOM 2604 C CA . LEU B 1 12 ? 11.117 -21.016 -3.889 1 79.56 12 LEU B CA 1
ATOM 2605 C C . LEU B 1 12 ? 10.445 -19.656 -4.051 1 79.56 12 LEU B C 1
ATOM 2607 O O . LEU B 1 12 ? 11.125 -18.625 -4.109 1 79.56 12 LEU B O 1
ATOM 2611 N N . HIS B 1 13 ? 9.133 -19.688 -4.09 1 88.69 13 HIS B N 1
ATOM 2612 C CA . HIS B 1 13 ? 8.484 -18.453 -4.496 1 88.69 13 HIS B CA 1
ATOM 2613 C C . HIS B 1 13 ? 7.461 -18 -3.461 1 88.69 13 HIS B C 1
ATOM 2615 O O . HIS B 1 13 ? 6.98 -16.859 -3.508 1 88.69 13 HIS B O 1
ATOM 2621 N N . GLY B 1 14 ? 7.191 -18.875 -2.496 1 91.69 14 GLY B N 1
ATOM 2622 C CA . GLY B 1 14 ? 6.297 -18.484 -1.42 1 91.69 14 GLY B CA 1
ATOM 2623 C C . GLY B 1 14 ? 6.75 -17.234 -0.689 1 91.69 14 GLY B C 1
ATOM 2624 O O . GLY B 1 14 ? 6.008 -16.266 -0.602 1 91.69 14 GLY B O 1
ATOM 2625 N N . PRO B 1 15 ? 7.934 -17.266 -0.245 1 91.69 15 PRO B N 1
ATOM 2626 C CA . PRO B 1 15 ? 8.438 -16.078 0.439 1 91.69 15 PRO B CA 1
ATOM 2627 C C . PRO B 1 15 ? 8.5 -14.852 -0.475 1 91.69 15 PRO B C 1
ATOM 2629 O O . PRO B 1 15 ? 8.281 -13.727 -0.022 1 91.69 15 PRO B O 1
ATOM 2632 N N . SER B 1 16 ? 8.773 -15.07 -1.716 1 91.44 16 SER B N 1
ATOM 2633 C CA . SER B 1 16 ? 8.812 -13.961 -2.656 1 91.44 16 SER B CA 1
ATOM 2634 C C . SER B 1 16 ? 7.438 -13.312 -2.803 1 91.44 16 SER B C 1
ATOM 2636 O O . SER B 1 16 ? 7.324 -12.086 -2.852 1 91.44 16 SER B O 1
ATOM 2638 N N . LEU B 1 17 ? 6.461 -14.141 -2.885 1 94.94 17 LEU B N 1
ATOM 2639 C CA . LEU B 1 17 ? 5.113 -13.594 -2.998 1 94.94 17 LEU B CA 1
ATOM 2640 C C . LEU B 1 17 ? 4.746 -12.789 -1.753 1 94.94 17 LEU B C 1
ATOM 2642 O O . LEU B 1 17 ? 4.211 -11.68 -1.856 1 94.94 17 LEU B O 1
ATOM 2646 N N . VAL B 1 18 ? 5.051 -13.281 -0.609 1 95.25 18 VAL B N 1
ATOM 2647 C CA . VAL B 1 18 ? 4.789 -12.578 0.641 1 95.25 18 VAL B CA 1
ATOM 2648 C C . VAL B 1 18 ? 5.578 -11.266 0.672 1 95.25 18 VAL B C 1
ATOM 2650 O O . VAL B 1 18 ? 5.043 -10.227 1.062 1 95.25 18 VAL B O 1
ATOM 2653 N N . GLY B 1 19 ? 6.793 -11.359 0.303 1 96.19 19 GLY B N 1
ATOM 2654 C CA . GLY B 1 19 ? 7.613 -10.156 0.233 1 96.19 19 GLY B CA 1
ATOM 2655 C C . GLY B 1 19 ? 7.07 -9.117 -0.723 1 96.19 19 GLY B C 1
ATOM 2656 O O . GLY B 1 19 ? 7.133 -7.914 -0.443 1 96.19 19 GLY B O 1
ATOM 2657 N N . ILE B 1 20 ? 6.543 -9.57 -1.798 1 96.19 20 ILE B N 1
ATOM 2658 C CA . ILE B 1 20 ? 5.996 -8.648 -2.789 1 96.19 20 ILE B CA 1
ATOM 2659 C C . ILE B 1 20 ? 4.719 -8.008 -2.248 1 96.19 20 ILE B C 1
ATOM 2661 O O . ILE B 1 20 ? 4.453 -6.828 -2.5 1 96.19 20 ILE B O 1
ATOM 2665 N N . PHE B 1 21 ? 3.92 -8.758 -1.518 1 97.12 21 PHE B N 1
ATOM 2666 C CA . PHE B 1 21 ? 2.777 -8.156 -0.846 1 97.12 21 PHE B CA 1
ATOM 2667 C C . PHE B 1 21 ? 3.227 -7.051 0.102 1 97.12 21 PHE B C 1
ATOM 2669 O O . PHE B 1 21 ? 2.629 -5.973 0.137 1 97.12 21 PHE B O 1
ATOM 2676 N N . LEU B 1 22 ? 4.238 -7.316 0.792 1 96.38 22 LEU B N 1
ATOM 2677 C CA . LEU B 1 22 ? 4.781 -6.316 1.709 1 96.38 22 LEU B CA 1
ATOM 2678 C C . LEU B 1 22 ? 5.312 -5.109 0.945 1 96.38 22 LEU B C 1
ATOM 2680 O O . LEU B 1 22 ? 5.082 -3.967 1.346 1 96.38 22 LEU B O 1
ATOM 2684 N N . ASN B 1 23 ? 5.969 -5.383 -0.114 1 97.31 23 ASN B N 1
ATOM 2685 C CA . ASN B 1 23 ? 6.496 -4.34 -0.986 1 97.31 23 ASN B CA 1
ATOM 2686 C C . ASN B 1 23 ? 5.387 -3.424 -1.497 1 97.31 23 ASN B C 1
ATOM 2688 O O . ASN B 1 23 ? 5.5 -2.199 -1.415 1 97.31 23 ASN B O 1
ATOM 2692 N N . ILE B 1 24 ? 4.375 -3.986 -1.925 1 96.88 24 ILE B N 1
ATOM 2693 C CA . ILE B 1 24 ? 3.264 -3.236 -2.502 1 96.88 24 ILE B CA 1
ATOM 2694 C C . ILE B 1 24 ? 2.527 -2.475 -1.403 1 96.88 24 ILE B C 1
ATOM 2696 O O . ILE B 1 24 ? 2.102 -1.335 -1.607 1 96.88 24 ILE B O 1
ATOM 2700 N N . LEU B 1 25 ? 2.389 -3.102 -0.301 1 96.62 25 LEU B N 1
ATOM 2701 C CA . LEU B 1 25 ? 1.784 -2.432 0.847 1 96.62 25 LEU B CA 1
ATOM 2702 C C . LEU B 1 25 ? 2.557 -1.168 1.208 1 96.62 25 LEU B C 1
ATOM 2704 O O . LEU B 1 25 ? 1.969 -0.092 1.342 1 96.62 25 LEU B O 1
ATOM 2708 N N . LEU B 1 26 ? 3.775 -1.348 1.343 1 96.06 26 LEU B N 1
ATOM 2709 C CA . LEU B 1 26 ? 4.629 -0.222 1.712 1 96.06 26 LEU B CA 1
ATOM 2710 C C . LEU B 1 26 ? 4.668 0.818 0.596 1 96.06 26 LEU B C 1
ATOM 2712 O O . LEU B 1 26 ? 4.781 2.018 0.863 1 96.06 26 LEU B O 1
ATOM 2716 N N . TYR B 1 27 ? 4.59 0.314 -0.643 1 96.69 27 TYR B N 1
ATOM 2717 C CA . TYR B 1 27 ? 4.52 1.243 -1.766 1 96.69 27 TYR B CA 1
ATOM 2718 C C . TYR B 1 27 ? 3.279 2.123 -1.668 1 96.69 27 TYR B C 1
ATOM 2720 O O . TYR B 1 27 ? 3.322 3.309 -2.004 1 96.69 27 TYR B O 1
ATOM 2728 N N . GLY B 1 28 ? 2.191 1.543 -1.246 1 94.19 28 GLY B N 1
ATOM 2729 C CA . GLY B 1 28 ? 1.009 2.348 -0.989 1 94.19 28 GLY B CA 1
ATOM 2730 C C . GLY B 1 28 ? 1.248 3.453 0.023 1 94.19 28 GLY B C 1
ATOM 2731 O O . GLY B 1 28 ? 0.813 4.59 -0.177 1 94.19 28 GLY B O 1
ATOM 2732 N N . VAL B 1 29 ? 1.956 3.121 1.011 1 92.31 29 VAL B N 1
ATOM 2733 C CA . VAL B 1 29 ? 2.297 4.109 2.029 1 92.31 29 VAL B CA 1
ATOM 2734 C C . VAL B 1 29 ? 3.143 5.219 1.41 1 92.31 29 VAL B C 1
ATOM 2736 O O . VAL B 1 29 ? 2.914 6.402 1.672 1 92.31 29 VAL B O 1
ATOM 2739 N N . VAL B 1 30 ? 4.023 4.836 0.581 1 94.19 30 VAL B N 1
ATOM 2740 C CA . VAL B 1 30 ? 4.918 5.793 -0.06 1 94.19 30 VAL B CA 1
ATOM 2741 C C . VAL B 1 30 ? 4.113 6.746 -0.938 1 94.19 30 VAL B C 1
ATOM 2743 O O . VAL B 1 30 ? 4.371 7.953 -0.955 1 94.19 30 VAL B O 1
ATOM 2746 N N . ILE B 1 31 ? 3.18 6.219 -1.576 1 92.56 31 ILE B N 1
ATOM 2747 C CA . ILE B 1 31 ? 2.352 7.043 -2.449 1 92.56 31 ILE B CA 1
ATOM 2748 C C . ILE B 1 31 ? 1.596 8.078 -1.619 1 92.56 31 ILE B C 1
ATOM 2750 O O . ILE B 1 31 ? 1.534 9.25 -1.988 1 92.56 31 ILE B O 1
ATOM 2754 N N . ALA B 1 32 ? 1.048 7.656 -0.552 1 88.69 32 ALA B N 1
ATOM 2755 C CA . ALA B 1 32 ? 0.332 8.578 0.329 1 88.69 32 ALA B CA 1
ATOM 2756 C C . ALA B 1 32 ? 1.268 9.648 0.882 1 88.69 32 ALA B C 1
ATOM 2758 O O . ALA B 1 32 ? 0.901 10.82 0.955 1 88.69 32 ALA B O 1
ATOM 2759 N N . GLN B 1 33 ? 2.428 9.258 1.213 1 87.94 33 GLN B N 1
ATOM 2760 C CA . GLN B 1 33 ? 3.408 10.195 1.75 1 87.94 33 GLN B CA 1
ATOM 2761 C C . GLN B 1 33 ? 3.871 11.18 0.68 1 87.94 33 GLN B C 1
ATOM 2763 O O . GLN B 1 33 ? 4.113 12.352 0.973 1 87.94 33 GLN B O 1
ATOM 2768 N N . ALA B 1 34 ? 4.055 10.617 -0.49 1 91.44 34 ALA B N 1
ATOM 2769 C CA . ALA B 1 34 ? 4.445 11.484 -1.596 1 91.44 34 ALA B CA 1
ATOM 2770 C C . ALA B 1 34 ? 3.373 12.531 -1.874 1 91.44 34 ALA B C 1
ATOM 2772 O O . ALA B 1 34 ? 3.684 13.703 -2.121 1 91.44 34 ALA B O 1
ATOM 2773 N N . HIS B 1 35 ? 2.152 12.102 -1.804 1 85.12 35 HIS B N 1
ATOM 2774 C CA . HIS B 1 35 ? 1.047 13.031 -1.991 1 85.12 35 HIS B CA 1
ATOM 2775 C C . HIS B 1 35 ? 1.075 14.133 -0.94 1 85.12 35 HIS B C 1
ATOM 2777 O O . HIS B 1 35 ? 0.906 15.312 -1.266 1 85.12 35 HIS B O 1
ATOM 2783 N N . THR B 1 36 ? 1.262 13.789 0.266 1 82.25 36 THR B N 1
ATOM 2784 C CA . THR B 1 36 ? 1.348 14.758 1.354 1 82.25 36 THR B CA 1
ATOM 2785 C C . THR B 1 36 ? 2.529 15.703 1.148 1 82.25 36 THR B C 1
ATOM 2787 O O . THR B 1 36 ? 2.412 16.906 1.366 1 82.25 36 THR B O 1
ATOM 2790 N N . TYR B 1 37 ? 3.631 15.188 0.689 1 87.5 37 TYR B N 1
ATOM 2791 C CA . TYR B 1 37 ? 4.832 15.984 0.475 1 87.5 37 TYR B CA 1
ATOM 2792 C C . TYR B 1 37 ? 4.594 17.062 -0.582 1 87.5 37 TYR B C 1
ATOM 2794 O O . TYR B 1 37 ? 4.855 18.234 -0.346 1 87.5 37 TYR B O 1
ATOM 2802 N N . TYR B 1 38 ? 4.062 16.672 -1.694 1 86.88 38 TYR B N 1
ATOM 2803 C CA . TYR B 1 38 ? 3.889 17.609 -2.793 1 86.88 38 TYR B CA 1
ATOM 2804 C C . TYR B 1 38 ? 2.764 18.594 -2.492 1 86.88 38 TYR B C 1
ATOM 2806 O O . TYR B 1 38 ? 2.758 19.719 -3.004 1 86.88 38 TYR B O 1
ATOM 2814 N N . ALA B 1 39 ? 1.885 18.203 -1.579 1 76.75 39 ALA B N 1
ATOM 2815 C CA . ALA B 1 39 ? 0.793 19.094 -1.184 1 76.75 39 ALA B CA 1
ATOM 2816 C C . ALA B 1 39 ? 1.252 20.078 -0.122 1 76.75 39 ALA B C 1
ATOM 2818 O O . ALA B 1 39 ? 0.813 21.234 -0.112 1 76.75 39 ALA B O 1
ATOM 2819 N N . SER B 1 40 ? 2.148 19.672 0.67 1 77.75 40 SER B N 1
ATOM 2820 C CA . SER B 1 40 ? 2.514 20.469 1.836 1 77.75 40 SER B CA 1
ATOM 2821 C C . SER B 1 40 ? 3.775 21.281 1.572 1 77.75 40 SER B C 1
ATOM 2823 O O . SER B 1 40 ? 3.963 22.359 2.162 1 77.75 40 SER B O 1
ATOM 2825 N N . PHE B 1 41 ? 4.652 20.828 0.739 1 82.38 41 PHE B N 1
ATOM 2826 C CA . PHE B 1 41 ? 5.941 21.484 0.575 1 82.38 41 PHE B CA 1
ATOM 2827 C C . PHE B 1 41 ? 6.148 21.906 -0.872 1 82.38 41 PHE B C 1
ATOM 2829 O O . PHE B 1 41 ? 7.18 21.609 -1.474 1 82.38 41 PHE B O 1
ATOM 2836 N N . ARG B 1 42 ? 5.293 22.719 -1.31 1 80.19 42 ARG B N 1
ATOM 2837 C CA . ARG B 1 42 ? 5.32 23.203 -2.686 1 80.19 42 ARG B CA 1
ATOM 2838 C C . ARG B 1 42 ? 6.477 24.172 -2.902 1 80.19 42 ARG B C 1
ATOM 2840 O O . ARG B 1 42 ? 6.941 24.359 -4.031 1 80.19 42 ARG B O 1
ATOM 2847 N N . SER B 1 43 ? 7 24.688 -1.769 1 82.62 43 SER B N 1
ATOM 2848 C CA . SER B 1 43 ? 8.031 25.703 -1.86 1 82.62 43 SER B CA 1
ATOM 2849 C C . SER B 1 43 ? 9.43 25.094 -1.776 1 82.62 43 SER B C 1
ATOM 2851 O O . SER B 1 43 ? 10.43 25.812 -1.828 1 82.62 43 SER B O 1
ATOM 2853 N N . ASP B 1 44 ? 9.523 23.844 -1.694 1 86.5 44 ASP B N 1
ATOM 2854 C CA . ASP B 1 44 ? 10.828 23.188 -1.649 1 86.5 44 ASP B CA 1
ATOM 2855 C C . ASP B 1 44 ? 11.594 23.422 -2.949 1 86.5 44 ASP B C 1
ATOM 2857 O O . ASP B 1 44 ? 11 23.547 -4.016 1 86.5 44 ASP B O 1
ATOM 2861 N N . PRO B 1 45 ? 12.906 23.516 -2.77 1 89.56 45 PRO B N 1
ATOM 2862 C CA . PRO B 1 45 ? 13.719 23.672 -3.977 1 89.56 45 PRO B CA 1
ATOM 2863 C C . PRO B 1 45 ? 13.469 22.578 -5.008 1 89.56 45 PRO B C 1
ATOM 2865 O O . PRO B 1 45 ? 13.102 21.453 -4.645 1 89.56 45 PRO B O 1
ATOM 2868 N N . LEU B 1 46 ? 13.703 22.875 -6.266 1 90.75 46 LEU B N 1
ATOM 2869 C CA . LEU B 1 46 ? 13.391 22 -7.383 1 90.75 46 LEU B CA 1
ATOM 2870 C C . LEU B 1 46 ? 14.234 20.719 -7.32 1 90.75 46 LEU B C 1
ATOM 2872 O O . LEU B 1 46 ? 13.773 19.656 -7.727 1 90.75 46 LEU B O 1
ATOM 2876 N N . TRP B 1 47 ? 15.43 20.891 -6.82 1 89.62 47 TRP B N 1
ATOM 2877 C CA . TRP B 1 47 ? 16.297 19.719 -6.812 1 89.62 47 TRP B CA 1
ATOM 2878 C C . TRP B 1 47 ? 15.781 18.656 -5.848 1 89.62 47 TRP B C 1
ATOM 2880 O O . TRP B 1 47 ? 15.922 17.469 -6.102 1 89.62 47 TRP B O 1
ATOM 2890 N N . ILE B 1 48 ? 15.195 19.078 -4.715 1 90.56 48 ILE B N 1
ATOM 2891 C CA . ILE B 1 48 ? 14.633 18.109 -3.775 1 90.56 48 ILE B CA 1
ATOM 2892 C C . ILE B 1 48 ? 13.383 17.484 -4.375 1 90.56 48 ILE B C 1
ATOM 2894 O O . ILE B 1 48 ? 13.172 16.266 -4.258 1 90.56 48 ILE B O 1
ATOM 2898 N N . LYS B 1 49 ? 12.641 18.25 -5.09 1 93.81 49 LYS B N 1
ATOM 2899 C CA . LYS B 1 49 ? 11.438 17.734 -5.742 1 93.81 49 LYS B CA 1
ATOM 2900 C C . LYS B 1 49 ? 11.789 16.734 -6.836 1 93.81 49 LYS B C 1
ATOM 2902 O O . LYS B 1 49 ? 11.117 15.719 -6.992 1 93.81 49 LYS B O 1
ATOM 2907 N N . ALA B 1 50 ? 12.812 17.109 -7.5 1 93.81 50 ALA B N 1
ATOM 2908 C CA . ALA B 1 50 ? 13.273 16.203 -8.547 1 93.81 50 ALA B CA 1
ATOM 2909 C C . ALA B 1 50 ? 13.805 14.914 -7.949 1 93.81 50 ALA B C 1
ATOM 2911 O O . ALA B 1 50 ? 13.562 13.828 -8.484 1 93.81 50 ALA B O 1
ATOM 2912 N N . TYR B 1 51 ? 14.531 15.078 -6.914 1 94.56 51 TYR B N 1
ATOM 2913 C CA . TYR B 1 51 ? 15.055 13.906 -6.219 1 94.56 51 TYR B CA 1
ATOM 2914 C C . TYR B 1 51 ? 13.93 12.977 -5.797 1 94.56 51 TYR B C 1
ATOM 2916 O O . TYR B 1 51 ? 14 11.766 -6.023 1 94.56 51 TYR B O 1
ATOM 2924 N N . VAL B 1 52 ? 12.898 13.508 -5.188 1 95.94 52 VAL B N 1
ATOM 2925 C CA . VAL B 1 52 ? 11.758 12.727 -4.727 1 95.94 52 VAL B CA 1
ATOM 2926 C C . VAL B 1 52 ? 11.055 12.078 -5.918 1 95.94 52 VAL B C 1
ATOM 2928 O O . VAL B 1 52 ? 10.672 10.906 -5.863 1 95.94 52 VAL B O 1
ATOM 2931 N N . ALA B 1 53 ? 10.938 12.797 -7.039 1 96.44 53 ALA B N 1
ATOM 2932 C CA . ALA B 1 53 ? 10.273 12.273 -8.227 1 96.44 53 ALA B CA 1
ATOM 2933 C C . ALA B 1 53 ? 11.039 11.094 -8.82 1 96.44 53 ALA B C 1
ATOM 2935 O O . ALA B 1 53 ? 10.438 10.094 -9.211 1 96.44 53 ALA B O 1
ATOM 2936 N N . VAL B 1 54 ? 12.32 11.234 -8.852 1 96.69 54 VAL B N 1
ATOM 2937 C CA . VAL B 1 54 ? 13.156 10.164 -9.391 1 96.69 54 VAL B CA 1
ATOM 2938 C C . VAL B 1 54 ? 13.086 8.938 -8.484 1 96.69 54 VAL B C 1
ATOM 2940 O O . VAL B 1 54 ? 12.992 7.809 -8.969 1 96.69 54 VAL B O 1
ATOM 2943 N N . LEU B 1 55 ? 13.156 9.188 -7.23 1 96.88 55 LEU B N 1
ATOM 2944 C CA . LEU B 1 55 ? 13.062 8.102 -6.262 1 96.88 55 LEU B CA 1
ATOM 2945 C C . LEU B 1 55 ? 11.727 7.375 -6.387 1 96.88 55 LEU B C 1
ATOM 2947 O O . LEU B 1 55 ? 11.68 6.145 -6.367 1 96.88 55 LEU B O 1
ATOM 2951 N N . LEU B 1 56 ? 10.672 8.125 -6.562 1 97.25 56 LEU B N 1
ATOM 2952 C CA . LEU B 1 56 ? 9.336 7.551 -6.711 1 97.25 56 LEU B CA 1
ATOM 2953 C C . LEU B 1 56 ? 9.234 6.75 -8.008 1 97.25 56 LEU B C 1
ATOM 2955 O O . LEU B 1 56 ? 8.594 5.695 -8.039 1 97.25 56 LEU B O 1
ATOM 2959 N N . LEU B 1 57 ? 9.836 7.27 -8.984 1 96.81 57 LEU B N 1
ATOM 2960 C CA . LEU B 1 57 ? 9.828 6.559 -10.258 1 96.81 57 LEU B CA 1
ATOM 2961 C C . LEU B 1 57 ? 10.555 5.223 -10.141 1 96.81 57 LEU B C 1
ATOM 2963 O O . LEU B 1 57 ? 10.055 4.199 -10.617 1 96.81 57 LEU B O 1
ATOM 2967 N N . ALA B 1 58 ? 11.672 5.297 -9.586 1 96.19 58 ALA B N 1
ATOM 2968 C CA . ALA B 1 58 ? 12.43 4.066 -9.375 1 96.19 58 ALA B CA 1
ATOM 2969 C C . ALA B 1 58 ? 11.648 3.08 -8.508 1 96.19 58 ALA B C 1
ATOM 2971 O O . ALA B 1 58 ? 11.648 1.876 -8.773 1 96.19 58 ALA B O 1
ATOM 2972 N N . ASP B 1 59 ? 11.039 3.588 -7.531 1 96.69 59 ASP B N 1
ATOM 2973 C CA . ASP B 1 59 ? 10.227 2.781 -6.629 1 96.69 59 ASP B CA 1
ATOM 2974 C C . ASP B 1 59 ? 9.055 2.143 -7.367 1 96.69 59 ASP B C 1
ATOM 2976 O O . ASP B 1 59 ? 8.734 0.974 -7.141 1 96.69 59 ASP B O 1
ATOM 2980 N N . THR B 1 60 ? 8.461 2.889 -8.203 1 96.69 60 THR B N 1
ATOM 2981 C CA . THR B 1 60 ? 7.344 2.395 -9 1 96.69 60 THR B CA 1
ATOM 2982 C C . THR B 1 60 ? 7.805 1.293 -9.953 1 96.69 60 THR B C 1
ATOM 2984 O O . THR B 1 60 ? 7.148 0.254 -10.07 1 96.69 60 THR B O 1
ATOM 2987 N N . LEU B 1 61 ? 8.875 1.55 -10.562 1 95.38 61 LEU B N 1
ATOM 2988 C CA . LEU B 1 61 ? 9.414 0.555 -11.477 1 95.38 61 LEU B CA 1
ATOM 2989 C C . LEU B 1 61 ? 9.766 -0.731 -10.734 1 95.38 61 LEU B C 1
ATOM 2991 O O . LEU B 1 61 ? 9.523 -1.83 -11.234 1 95.38 61 LEU B O 1
ATOM 2995 N N . ASN B 1 62 ? 10.336 -0.581 -9.594 1 95.12 62 ASN B N 1
ATOM 2996 C CA . ASN B 1 62 ? 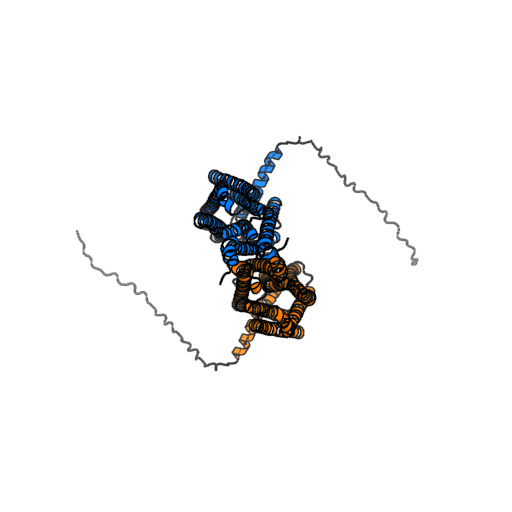10.68 -1.746 -8.789 1 95.12 62 ASN B CA 1
ATOM 2997 C C . ASN B 1 62 ? 9.453 -2.596 -8.484 1 95.12 62 ASN B C 1
ATOM 2999 O O . ASN B 1 62 ? 9.477 -3.816 -8.656 1 95.12 62 ASN B O 1
ATOM 3003 N N . SER B 1 63 ? 8.367 -1.952 -8.039 1 95.81 63 SER B N 1
ATOM 3004 C CA . SER B 1 63 ? 7.137 -2.676 -7.723 1 95.81 63 SER B CA 1
ATOM 3005 C C . SER B 1 63 ? 6.523 -3.291 -8.977 1 95.81 63 SER B C 1
ATOM 3007 O O . SER B 1 63 ? 6.043 -4.426 -8.945 1 95.81 63 SER B O 1
ATOM 3009 N N . ALA B 1 64 ? 6.559 -2.576 -10.07 1 94.5 64 ALA B N 1
ATOM 3010 C CA . ALA B 1 64 ? 5.996 -3.068 -11.328 1 94.5 64 ALA B CA 1
ATOM 3011 C C . ALA B 1 64 ? 6.73 -4.316 -11.805 1 94.5 64 ALA B C 1
ATOM 3013 O O . ALA B 1 64 ? 6.105 -5.289 -12.234 1 94.5 64 ALA B O 1
ATOM 3014 N N . PHE B 1 65 ? 8.016 -4.27 -11.711 1 92.44 65 PHE B N 1
ATOM 3015 C CA . PHE B 1 65 ? 8.805 -5.41 -12.148 1 92.44 65 PHE B CA 1
ATOM 3016 C C . PHE B 1 65 ? 8.602 -6.602 -11.227 1 92.44 65 PHE B C 1
ATOM 3018 O O . PHE B 1 65 ? 8.57 -7.75 -11.68 1 92.44 65 PHE B O 1
ATOM 3025 N N . ASN B 1 66 ? 8.508 -6.336 -9.938 1 93.31 66 ASN B N 1
ATOM 3026 C CA . ASN B 1 66 ? 8.234 -7.418 -9 1 93.31 66 ASN B CA 1
ATOM 3027 C C . ASN B 1 66 ? 6.895 -8.094 -9.281 1 93.31 66 ASN B C 1
ATOM 3029 O O . ASN B 1 66 ? 6.801 -9.32 -9.289 1 93.31 66 ASN B O 1
ATOM 3033 N N . ILE B 1 67 ? 5.898 -7.273 -9.547 1 94.06 67 ILE B N 1
ATOM 3034 C CA . ILE B 1 67 ? 4.566 -7.789 -9.844 1 94.06 67 ILE B CA 1
ATOM 3035 C C . ILE B 1 67 ? 4.605 -8.617 -11.133 1 94.06 67 ILE B C 1
ATOM 3037 O O . ILE B 1 67 ? 4.059 -9.719 -11.188 1 94.06 67 ILE B O 1
ATOM 3041 N N . ALA B 1 68 ? 5.258 -8.125 -12.141 1 91.56 68 ALA B N 1
ATOM 3042 C CA . ALA B 1 68 ? 5.332 -8.812 -13.422 1 91.56 68 ALA B CA 1
ATOM 3043 C C . ALA B 1 68 ? 6.051 -10.156 -13.289 1 91.56 68 ALA B C 1
ATOM 3045 O O . ALA B 1 68 ? 5.633 -11.148 -13.883 1 91.56 68 ALA B O 1
ATOM 3046 N N . TRP B 1 69 ? 7.035 -10.117 -12.523 1 89 69 TRP B N 1
ATOM 3047 C CA . TRP B 1 69 ? 7.82 -11.336 -12.352 1 89 69 TRP B CA 1
ATOM 3048 C C . TRP B 1 69 ? 6.996 -12.422 -11.664 1 89 69 TRP B C 1
ATOM 3050 O O . TRP B 1 69 ? 6.891 -13.547 -12.172 1 89 69 TRP B O 1
ATOM 3060 N N . ILE B 1 70 ? 6.395 -12.062 -10.547 1 91.62 70 ILE B N 1
ATOM 3061 C CA . ILE B 1 70 ? 5.688 -13.078 -9.773 1 91.62 70 ILE B CA 1
ATOM 3062 C C . ILE B 1 70 ? 4.453 -13.547 -10.539 1 91.62 70 ILE B C 1
ATOM 3064 O O . ILE B 1 70 ? 4.07 -14.711 -10.469 1 91.62 70 ILE B O 1
ATOM 3068 N N . TYR B 1 71 ? 3.865 -12.633 -11.312 1 92.44 71 TYR B N 1
ATOM 3069 C CA . TYR B 1 71 ? 2.73 -12.992 -12.156 1 92.44 71 TYR B CA 1
ATOM 3070 C C . TYR B 1 71 ? 3.135 -14.008 -13.211 1 92.44 71 TYR B C 1
ATOM 3072 O O . TYR B 1 71 ? 2.408 -14.977 -13.461 1 92.44 71 TYR B O 1
ATOM 3080 N N . THR B 1 72 ? 4.273 -13.836 -13.797 1 89.19 72 THR B N 1
ATOM 3081 C CA . THR B 1 72 ? 4.746 -14.742 -14.836 1 89.19 72 THR B CA 1
ATOM 3082 C C . THR B 1 72 ? 5.047 -16.125 -14.258 1 89.19 72 THR B C 1
ATOM 3084 O O . THR B 1 72 ? 4.695 -17.141 -14.852 1 89.19 72 THR B O 1
ATOM 3087 N N . VAL B 1 73 ? 5.562 -16.156 -13.102 1 88.31 73 VAL B N 1
ATOM 3088 C CA . VAL B 1 73 ? 5.988 -17.422 -12.516 1 88.31 73 VAL B CA 1
ATOM 3089 C C . VAL B 1 73 ? 4.777 -18.188 -11.984 1 88.31 73 VAL B C 1
ATOM 3091 O O . VAL B 1 73 ? 4.621 -19.375 -12.25 1 88.31 73 VAL B O 1
ATOM 3094 N N . LEU B 1 74 ? 3.893 -17.516 -11.352 1 90.44 74 LEU B N 1
ATOM 3095 C CA . LEU B 1 74 ? 2.842 -18.219 -10.617 1 90.44 74 LEU B CA 1
ATOM 3096 C C . LEU B 1 74 ? 1.583 -18.344 -11.469 1 90.44 74 LEU B C 1
ATOM 3098 O O . LEU B 1 74 ? 0.778 -19.266 -11.258 1 90.44 74 LEU B O 1
ATOM 3102 N N . VAL B 1 75 ? 1.386 -17.438 -12.43 1 91.56 75 VAL B N 1
ATOM 3103 C CA . VAL B 1 75 ? 0.161 -17.469 -13.227 1 91.56 75 VAL B CA 1
ATOM 3104 C C . VAL B 1 75 ? 0.465 -17.984 -14.625 1 91.56 75 VAL B C 1
ATOM 3106 O O . VAL B 1 75 ? 0.039 -19.078 -15 1 91.56 75 VAL B O 1
ATOM 3109 N N . ASN B 1 76 ? 1.365 -17.391 -15.336 1 89.38 76 ASN B N 1
ATOM 3110 C CA . ASN B 1 76 ? 1.642 -17.781 -16.703 1 89.38 76 ASN B CA 1
ATOM 3111 C C . ASN B 1 76 ? 2.266 -19.172 -16.781 1 89.38 76 ASN B C 1
ATOM 3113 O O . ASN B 1 76 ? 2.031 -19.906 -17.734 1 89.38 76 ASN B O 1
ATOM 3117 N N . ASN B 1 77 ? 3.014 -19.531 -15.758 1 88.81 77 ASN B N 1
ATOM 3118 C CA . ASN B 1 77 ? 3.697 -20.812 -15.742 1 88.81 77 ASN B CA 1
ATOM 3119 C C . ASN B 1 77 ? 3.137 -21.734 -14.664 1 88.81 77 ASN B C 1
ATOM 3121 O O . ASN B 1 77 ? 3.867 -22.547 -14.094 1 88.81 77 ASN B O 1
ATOM 3125 N N . PHE B 1 78 ? 1.932 -21.531 -14.484 1 90 78 PHE B N 1
ATOM 3126 C CA . PHE B 1 78 ? 1.307 -22.375 -13.477 1 90 78 PHE B CA 1
ATOM 3127 C C . 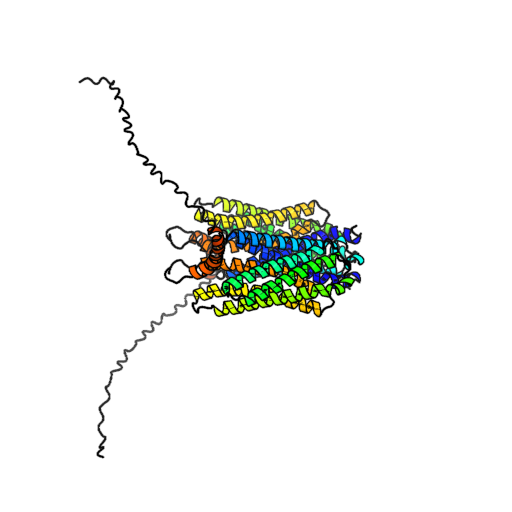PHE B 1 78 ? 1.396 -23.844 -13.875 1 90 78 PHE B C 1
ATOM 3129 O O . PHE B 1 78 ? 0.989 -24.219 -14.977 1 90 78 PHE B O 1
ATOM 3136 N N . GLY B 1 79 ? 1.962 -24.609 -12.953 1 87.06 79 GLY B N 1
ATOM 3137 C CA . GLY B 1 79 ? 2.102 -26.047 -13.188 1 87.06 79 GLY B CA 1
ATOM 3138 C C . GLY B 1 79 ? 3.402 -26.406 -13.875 1 87.06 79 GLY B C 1
ATOM 3139 O O . GLY B 1 79 ? 3.725 -27.594 -14.016 1 87.06 79 GLY B O 1
ATOM 3140 N N . ASN B 1 80 ? 4.094 -25.453 -14.375 1 86.88 80 ASN B N 1
ATOM 3141 C CA . ASN B 1 80 ? 5.391 -25.672 -15.008 1 86.88 80 ASN B CA 1
ATOM 3142 C C . ASN B 1 80 ? 6.52 -25.656 -13.984 1 86.88 80 ASN B C 1
ATOM 3144 O O . ASN B 1 80 ? 7.027 -24.594 -13.633 1 86.88 80 ASN B O 1
ATOM 3148 N N . LEU B 1 81 ? 6.957 -26.844 -13.602 1 83.25 81 LEU B N 1
ATOM 3149 C CA . LEU B 1 81 ? 7.957 -26.984 -12.547 1 83.25 81 LEU B CA 1
ATOM 3150 C C . LEU B 1 81 ? 9.312 -26.469 -13.016 1 83.25 81 LEU B C 1
ATOM 3152 O O . LEU B 1 81 ? 10.094 -25.938 -12.219 1 83.25 81 LEU B O 1
ATOM 3156 N N . ALA B 1 82 ? 9.547 -26.594 -14.289 1 78.25 82 ALA B N 1
ATOM 3157 C CA . ALA B 1 82 ? 10.82 -26.141 -14.828 1 78.25 82 ALA B CA 1
ATOM 3158 C C . ALA B 1 82 ? 10.953 -24.625 -14.711 1 78.25 82 ALA B C 1
ATOM 3160 O O . ALA B 1 82 ? 12.039 -24.109 -14.445 1 78.25 82 ALA B O 1
ATOM 3161 N N . ALA B 1 83 ? 9.844 -23.984 -14.844 1 78.5 83 ALA B N 1
ATOM 3162 C CA . ALA B 1 83 ? 9.852 -22.531 -14.797 1 78.5 83 ALA B CA 1
ATOM 3163 C C . ALA B 1 83 ? 10.031 -22.031 -13.359 1 78.5 83 ALA B C 1
ATOM 3165 O O . ALA B 1 83 ? 10.5 -20.906 -13.141 1 78.5 83 ALA B O 1
ATOM 3166 N N . LEU B 1 84 ? 9.742 -22.844 -12.391 1 79.31 84 LEU B N 1
ATOM 3167 C CA . LEU B 1 84 ? 9.898 -22.484 -10.992 1 79.31 84 LEU B CA 1
ATOM 3168 C C . LEU B 1 84 ? 11.375 -22.344 -10.633 1 79.31 84 LEU B C 1
ATOM 3170 O O . LEU B 1 84 ? 11.734 -21.562 -9.742 1 79.31 84 LEU B O 1
ATOM 3174 N N . THR B 1 85 ? 12.125 -23.078 -11.328 1 76.06 85 THR B N 1
ATOM 3175 C CA . THR B 1 85 ? 13.523 -23.125 -10.93 1 76.06 85 THR B CA 1
ATOM 3176 C C . THR B 1 85 ? 14.367 -22.188 -11.789 1 76.06 85 THR B C 1
ATOM 3178 O O . THR B 1 85 ? 15.57 -22.047 -11.57 1 76.06 85 THR B O 1
ATOM 3181 N N . GLN B 1 86 ? 13.664 -21.516 -12.734 1 70.81 86 GLN B N 1
ATOM 3182 C CA . GLN B 1 86 ? 14.398 -20.625 -13.617 1 70.81 86 GLN B CA 1
ATOM 3183 C C . GLN B 1 86 ? 14.094 -19.156 -13.305 1 70.81 86 GLN B C 1
ATOM 3185 O O . GLN B 1 86 ? 12.945 -18.797 -13.023 1 70.81 86 GLN B O 1
ATOM 3190 N N . ALA B 1 87 ? 15.188 -18.484 -13.133 1 61.41 87 ALA B N 1
ATOM 3191 C CA . ALA B 1 87 ? 15.016 -17.047 -13.016 1 61.41 87 ALA B CA 1
ATOM 3192 C C . ALA B 1 87 ? 14.914 -16.391 -14.398 1 61.41 87 ALA B C 1
ATOM 3194 O O . ALA B 1 87 ? 15.758 -16.625 -15.266 1 61.41 87 ALA B O 1
ATOM 3195 N N . ASP B 1 88 ? 13.617 -16.047 -14.766 1 56.59 88 ASP B N 1
ATOM 3196 C CA . ASP B 1 88 ? 13.5 -15.336 -16.031 1 56.59 88 ASP B CA 1
ATOM 3197 C C . ASP B 1 88 ? 14.281 -14.023 -16.016 1 56.59 88 ASP B C 1
ATOM 3199 O O . ASP B 1 88 ? 13.977 -13.133 -15.211 1 56.59 88 ASP B O 1
ATOM 3203 N N . TRP B 1 89 ? 15.32 -14.008 -16.766 1 53.19 89 TRP B N 1
ATOM 3204 C CA . TRP B 1 89 ? 16.297 -12.922 -16.844 1 53.19 89 TRP B CA 1
ATOM 3205 C C . TRP B 1 89 ? 15.617 -11.586 -17.078 1 53.19 89 TRP B C 1
ATOM 3207 O O . TRP B 1 89 ? 16.047 -10.555 -16.547 1 53.19 89 TRP B O 1
ATOM 3217 N N . ARG B 1 90 ? 14.852 -11.594 -17.969 1 50.06 90 ARG B N 1
ATOM 3218 C CA . ARG B 1 90 ? 14.258 -10.336 -18.406 1 50.06 90 ARG B CA 1
ATOM 3219 C C . ARG B 1 90 ? 13.461 -9.68 -17.281 1 50.06 90 ARG B C 1
ATOM 3221 O O . ARG B 1 90 ? 13.406 -8.453 -17.188 1 50.06 90 ARG B O 1
ATOM 3228 N N . LYS B 1 91 ? 13.086 -10.547 -16.438 1 59.06 91 LYS B N 1
ATOM 3229 C CA . LYS B 1 91 ? 12.18 -9.945 -15.461 1 59.06 91 LYS B CA 1
ATOM 3230 C C . LYS B 1 91 ? 12.812 -9.898 -14.078 1 59.06 91 LYS B C 1
ATOM 3232 O O . LYS B 1 91 ? 12.391 -9.109 -13.227 1 59.06 91 LYS B O 1
ATOM 3237 N N . GLN B 1 92 ? 13.898 -10.625 -13.961 1 66.12 92 GLN B N 1
ATOM 3238 C CA . GLN B 1 92 ? 14.492 -10.68 -12.633 1 66.12 92 GLN B CA 1
ATOM 3239 C C . GLN B 1 92 ? 15.688 -9.742 -12.523 1 66.12 92 GLN B C 1
ATOM 3241 O O . GLN B 1 92 ? 16.047 -9.297 -11.43 1 66.12 92 GLN B O 1
ATOM 3246 N N . LYS B 1 93 ? 16.266 -9.312 -13.711 1 67.25 93 LYS B N 1
ATOM 3247 C CA . LYS B 1 93 ? 17.469 -8.484 -13.734 1 67.25 93 LYS B CA 1
ATOM 3248 C C . LYS B 1 93 ? 17.203 -7.121 -13.109 1 67.25 93 LYS B C 1
ATOM 3250 O O . LYS B 1 93 ? 18.016 -6.629 -12.312 1 67.25 93 LYS B O 1
ATOM 3255 N N . PRO B 1 94 ? 16.125 -6.629 -13.445 1 73.44 94 PRO B N 1
ATOM 3256 C CA . PRO B 1 94 ? 15.93 -5.273 -12.922 1 73.44 94 PRO B CA 1
ATOM 3257 C C . PRO B 1 94 ? 15.758 -5.238 -11.406 1 73.44 94 PRO B C 1
ATOM 3259 O O . PRO B 1 94 ? 15.922 -4.184 -10.789 1 73.44 94 PRO B O 1
ATOM 3262 N N . ARG B 1 95 ? 15.57 -6.348 -10.859 1 82.56 95 ARG B N 1
ATOM 3263 C CA . ARG B 1 95 ? 15.219 -6.352 -9.438 1 82.56 95 ARG B CA 1
ATOM 3264 C C . ARG B 1 95 ? 16.422 -5.973 -8.578 1 82.56 95 ARG B C 1
ATOM 3266 O O . ARG B 1 95 ? 16.375 -4.984 -7.84 1 82.56 95 ARG B O 1
ATOM 3273 N N . PRO B 1 96 ? 17.5 -6.645 -8.711 1 82.38 96 PRO B N 1
ATOM 3274 C CA . PRO B 1 96 ? 18.656 -6.223 -7.914 1 82.38 96 PRO B CA 1
ATOM 3275 C C . PRO B 1 96 ? 19.188 -4.852 -8.32 1 82.38 96 PRO B C 1
ATOM 3277 O O . PRO B 1 96 ? 19.672 -4.098 -7.473 1 82.38 96 PRO B O 1
ATOM 3280 N N . LEU B 1 97 ? 19.047 -4.559 -9.562 1 87.56 97 LEU B N 1
ATOM 3281 C CA . LEU B 1 97 ? 19.516 -3.266 -10.055 1 87.56 97 LEU B CA 1
ATOM 3282 C C . LEU B 1 97 ? 18.75 -2.123 -9.398 1 87.56 97 LEU B C 1
ATOM 3284 O O . LEU B 1 97 ? 19.344 -1.184 -8.875 1 87.56 97 LEU B O 1
ATOM 3288 N N . LEU B 1 98 ? 17.484 -2.244 -9.391 1 92.31 98 LEU B N 1
ATOM 3289 C CA . LEU B 1 98 ? 16.656 -1.184 -8.82 1 92.31 98 LEU B CA 1
ATOM 3290 C C . LEU B 1 98 ? 16.812 -1.134 -7.305 1 92.31 98 LEU B C 1
ATOM 3292 O O . LEU B 1 98 ? 16.766 -0.055 -6.711 1 92.31 98 LEU B O 1
ATOM 3296 N N . HIS B 1 99 ? 16.953 -2.279 -6.723 1 93.12 99 HIS B N 1
ATOM 3297 C CA . HIS B 1 99 ? 17.234 -2.322 -5.293 1 93.12 99 HIS B CA 1
ATOM 3298 C C . HIS B 1 99 ? 18.5 -1.55 -4.949 1 93.12 99 HIS B C 1
ATOM 3300 O O . HIS B 1 99 ? 18.484 -0.679 -4.078 1 93.12 99 HIS B O 1
ATOM 3306 N N . GLY B 1 100 ? 19.547 -1.854 -5.652 1 92.56 100 GLY B N 1
ATOM 3307 C CA . GLY B 1 100 ? 20.812 -1.185 -5.406 1 92.56 100 GLY B CA 1
ATOM 3308 C C . GLY B 1 100 ? 20.766 0.308 -5.672 1 92.56 100 GLY B C 1
ATOM 3309 O O . GLY B 1 100 ? 21.328 1.099 -4.91 1 92.56 100 GLY B O 1
ATOM 3310 N N . LEU B 1 101 ? 20.078 0.624 -6.695 1 93.69 101 LEU B N 1
ATOM 3311 C CA . LEU B 1 101 ? 19.969 2.029 -7.066 1 93.69 101 LEU B CA 1
ATOM 3312 C C . LEU B 1 101 ? 19.203 2.816 -6.016 1 93.69 101 LEU B C 1
ATOM 3314 O O . LEU B 1 101 ? 19.641 3.887 -5.586 1 93.69 101 LEU B O 1
ATOM 3318 N N . ILE B 1 102 ? 18.094 2.346 -5.574 1 96.62 102 ILE B N 1
ATOM 3319 C CA . ILE B 1 102 ? 17.266 3.021 -4.586 1 96.62 102 ILE B CA 1
ATOM 3320 C C . ILE B 1 102 ? 18.016 3.113 -3.258 1 96.62 102 ILE B C 1
ATOM 3322 O O . ILE B 1 102 ? 18.047 4.176 -2.633 1 96.62 102 ILE B O 1
ATOM 3326 N N . ALA B 1 103 ? 18.609 2.037 -2.873 1 96.25 103 ALA B N 1
ATOM 3327 C CA . ALA B 1 103 ? 19.375 2.031 -1.627 1 96.25 103 ALA B CA 1
ATOM 3328 C C . ALA B 1 103 ? 20.5 3.059 -1.67 1 96.25 103 ALA B C 1
ATOM 3330 O O . ALA B 1 103 ? 20.672 3.838 -0.73 1 96.25 103 ALA B O 1
ATOM 3331 N N . MET B 1 104 ? 21.141 3.074 -2.764 1 95.94 104 MET B N 1
ATOM 3332 C CA . MET B 1 104 ? 22.266 4.004 -2.896 1 95.94 104 MET B CA 1
ATOM 3333 C C . MET B 1 104 ? 21.781 5.449 -2.852 1 95.94 104 MET B C 1
ATOM 3335 O O . MET B 1 104 ? 22.375 6.289 -2.178 1 95.94 104 MET B O 1
ATOM 3339 N N . MET B 1 105 ? 20.75 5.723 -3.551 1 95.88 105 MET B N 1
ATOM 3340 C CA . MET B 1 105 ? 20.188 7.074 -3.566 1 95.88 105 MET B CA 1
ATOM 3341 C C . MET B 1 105 ? 19.812 7.523 -2.16 1 95.88 105 MET B C 1
ATOM 3343 O O . MET B 1 105 ? 20.141 8.633 -1.749 1 95.88 105 MET B O 1
ATOM 3347 N N . VAL B 1 106 ? 19.188 6.684 -1.417 1 95.69 106 VAL B N 1
ATOM 3348 C CA . VAL B 1 106 ? 18.703 7.031 -0.083 1 95.69 106 VAL B CA 1
ATOM 3349 C C . VAL B 1 106 ? 19.891 7.152 0.875 1 95.69 106 VAL B C 1
ATOM 3351 O O . VAL B 1 106 ? 19.953 8.086 1.675 1 95.69 106 VAL B O 1
ATOM 3354 N N . GLN B 1 107 ? 20.828 6.242 0.789 1 95.94 107 GLN B N 1
ATOM 3355 C CA . GLN B 1 107 ? 22 6.266 1.666 1 95.94 107 GLN B CA 1
ATOM 3356 C C . GLN B 1 107 ? 22.828 7.52 1.43 1 95.94 107 GLN B C 1
ATOM 3358 O O . GLN B 1 107 ? 23.328 8.125 2.379 1 95.94 107 GLN B O 1
ATOM 3363 N N . LEU B 1 108 ? 22.922 7.918 0.219 1 94.88 108 LEU B N 1
ATOM 3364 C CA . LEU B 1 108 ? 23.656 9.133 -0.088 1 94.88 108 LEU B CA 1
ATOM 3365 C C . LEU B 1 108 ? 22.906 10.367 0.401 1 94.88 108 LEU B C 1
ATOM 3367 O O . LEU B 1 108 ? 23.531 11.352 0.809 1 94.88 108 LEU B O 1
ATOM 3371 N N . PHE B 1 109 ? 21.672 10.352 0.333 1 92.75 109 PHE B N 1
ATOM 3372 C CA . PHE B 1 109 ? 20.844 11.414 0.9 1 92.75 109 PHE B CA 1
ATOM 3373 C C . PHE B 1 109 ? 21.125 11.57 2.393 1 92.75 109 PHE B C 1
ATOM 3375 O O . PHE B 1 109 ? 21.297 12.688 2.885 1 92.75 109 PHE B O 1
ATOM 3382 N N . TYR B 1 110 ? 21.141 10.477 3.023 1 91.31 110 TYR B N 1
ATOM 3383 C CA . TYR B 1 110 ? 21.359 10.547 4.465 1 91.31 110 TYR B CA 1
ATOM 3384 C C . TYR B 1 110 ? 22.812 10.891 4.789 1 91.31 110 TYR B C 1
ATOM 3386 O O . TYR B 1 110 ? 23.094 11.477 5.836 1 91.31 110 TYR B O 1
ATOM 3394 N N . ALA B 1 111 ? 23.719 10.484 3.887 1 93.88 111 ALA B N 1
ATOM 3395 C CA . ALA B 1 111 ? 25.094 10.945 4.062 1 93.88 111 ALA B CA 1
ATOM 3396 C C . ALA B 1 111 ? 25.156 12.469 4.051 1 93.88 111 ALA B C 1
ATOM 3398 O O . ALA B 1 111 ? 25.844 13.07 4.883 1 93.88 111 ALA B O 1
ATOM 3399 N N . TRP B 1 112 ? 24.484 12.977 3.148 1 90.56 112 TRP B N 1
ATOM 3400 C CA . TRP B 1 112 ? 24.422 14.43 3.057 1 90.56 112 TRP B CA 1
ATOM 3401 C C . TRP B 1 112 ? 23.797 15.031 4.312 1 90.56 112 TRP B C 1
ATOM 3403 O O . TRP B 1 112 ? 24.281 16.031 4.84 1 90.56 112 TRP B O 1
ATOM 3413 N N . ARG B 1 113 ? 22.75 14.453 4.801 1 83.69 113 ARG B N 1
ATOM 3414 C CA . ARG B 1 113 ? 22.078 14.945 5.992 1 83.69 113 ARG B CA 1
ATOM 3415 C C . ARG B 1 113 ? 22.969 14.852 7.219 1 83.69 113 ARG B C 1
ATOM 3417 O O . ARG B 1 113 ? 23 15.758 8.055 1 83.69 113 ARG B O 1
ATOM 3424 N N . ILE B 1 114 ? 23.641 13.797 7.309 1 86.81 114 ILE B N 1
ATOM 3425 C CA . ILE B 1 114 ? 24.562 13.602 8.43 1 86.81 114 ILE B CA 1
ATOM 3426 C C . ILE B 1 114 ? 25.688 14.633 8.367 1 86.81 114 ILE B C 1
ATOM 3428 O O . ILE B 1 114 ? 26.078 15.195 9.391 1 86.81 114 ILE B O 1
ATOM 3432 N N . LEU B 1 115 ? 26.156 14.852 7.172 1 90.44 115 LEU B N 1
ATOM 3433 C CA . LEU B 1 115 ? 27.203 15.852 7.004 1 90.44 115 LEU B CA 1
ATOM 3434 C C . LEU B 1 115 ? 26.719 17.234 7.434 1 90.44 115 LEU B C 1
ATOM 3436 O O . LEU B 1 115 ? 27.422 17.969 8.117 1 90.44 115 LEU B O 1
ATOM 3440 N N . ALA B 1 116 ? 25.531 17.516 7.102 1 83.12 116 ALA B N 1
ATOM 3441 C CA . ALA B 1 116 ? 24.953 18.812 7.418 1 83.12 116 ALA B CA 1
ATOM 3442 C C . ALA B 1 116 ? 24.703 18.953 8.914 1 83.12 116 ALA B C 1
ATOM 3444 O O . ALA B 1 116 ? 24.828 20.047 9.477 1 83.12 116 ALA B O 1
ATOM 3445 N N . LEU B 1 117 ? 24.391 17.922 9.531 1 79.06 117 LEU B N 1
ATOM 3446 C CA . LEU B 1 117 ? 24 17.969 10.93 1 79.06 117 LEU B CA 1
ATOM 3447 C C . LEU B 1 117 ? 25.203 17.828 11.844 1 79.06 117 LEU B C 1
ATOM 3449 O O . LEU B 1 117 ? 25.328 18.531 12.844 1 79.06 117 LEU B O 1
ATOM 3453 N N . THR B 1 118 ? 26.062 16.906 11.547 1 83.44 118 THR B N 1
ATOM 3454 C CA . THR B 1 118 ? 27.125 16.547 12.484 1 83.44 118 THR B CA 1
ATOM 3455 C C . THR B 1 118 ? 28.469 17.125 12.039 1 83.44 118 THR B C 1
ATOM 3457 O O . THR B 1 118 ? 29.391 17.25 12.844 1 83.44 118 THR B O 1
ATOM 3460 N N . LYS B 1 119 ? 28.656 17.344 10.82 1 87 119 LYS B N 1
ATOM 3461 C CA . LYS B 1 119 ? 29.906 17.812 10.219 1 87 119 LYS B CA 1
ATOM 3462 C C . LYS B 1 119 ? 31.031 16.797 10.414 1 87 119 LYS B C 1
ATOM 3464 O O . LYS B 1 119 ? 32.219 17.156 10.383 1 87 119 LYS B O 1
ATOM 3469 N N . ASN B 1 120 ? 30.703 15.648 10.758 1 91.69 120 ASN B N 1
ATOM 3470 C CA . ASN B 1 120 ? 31.672 14.57 10.906 1 91.69 120 ASN B CA 1
ATOM 3471 C C . ASN B 1 120 ? 31.969 13.883 9.57 1 91.69 120 ASN B C 1
ATOM 3473 O O . ASN B 1 120 ? 31.172 13.062 9.102 1 91.69 120 ASN B O 1
ATOM 3477 N N . ARG B 1 121 ? 33.125 14.031 9.078 1 93.56 121 ARG B N 1
ATOM 3478 C CA . ARG B 1 121 ? 33.469 13.562 7.742 1 93.56 121 ARG B CA 1
ATOM 3479 C C . ARG B 1 121 ? 33.781 12.07 7.742 1 93.56 121 ARG B C 1
ATOM 3481 O O . ARG B 1 121 ? 33.625 11.398 6.719 1 93.56 121 ARG B O 1
ATOM 3488 N N . TRP B 1 122 ? 34.156 11.57 8.828 1 94.31 122 TRP B N 1
ATOM 3489 C CA . TRP B 1 122 ? 34.531 10.156 8.898 1 94.31 122 TRP B CA 1
ATOM 3490 C C . TRP B 1 122 ? 33.281 9.281 8.805 1 94.31 122 TRP B C 1
ATOM 3492 O O . TRP B 1 122 ? 33.25 8.281 8.086 1 94.31 122 TRP B O 1
ATOM 3502 N N . ILE B 1 123 ? 32.281 9.672 9.508 1 95 123 ILE B N 1
ATOM 3503 C CA . ILE B 1 123 ? 31.031 8.93 9.445 1 95 123 ILE B CA 1
ATOM 3504 C C . ILE B 1 123 ? 30.453 9.016 8.031 1 95 123 ILE B C 1
ATOM 3506 O O . ILE B 1 123 ? 29.969 8.016 7.492 1 95 123 ILE B O 1
ATOM 3510 N N . VAL B 1 124 ? 30.562 10.133 7.473 1 95.94 124 VAL B N 1
ATOM 3511 C CA . VAL B 1 124 ? 30.047 10.352 6.121 1 95.94 124 VAL B CA 1
ATOM 3512 C C . VAL B 1 124 ? 30.828 9.492 5.129 1 95.94 124 VAL B C 1
ATOM 3514 O O . VAL B 1 124 ? 30.234 8.867 4.246 1 95.94 124 VAL B O 1
ATOM 3517 N N . ALA B 1 125 ? 32.094 9.469 5.328 1 96.94 125 ALA B N 1
ATOM 3518 C CA . ALA B 1 125 ? 32.938 8.656 4.453 1 96.94 125 ALA B CA 1
ATOM 3519 C C . ALA B 1 125 ? 32.562 7.18 4.543 1 96.94 125 ALA B C 1
ATOM 3521 O O . ALA B 1 125 ? 32.5 6.484 3.525 1 96.94 125 ALA B O 1
ATOM 3522 N N . LEU B 1 126 ? 32.344 6.734 5.699 1 96.94 126 LEU B N 1
ATOM 3523 C CA . LEU B 1 126 ? 31.953 5.344 5.895 1 96.94 126 LEU B CA 1
ATOM 3524 C C . LEU B 1 126 ? 30.641 5.051 5.172 1 96.94 126 LEU B C 1
ATOM 3526 O O . LEU B 1 126 ? 30.5 4.016 4.52 1 96.94 126 LEU B O 1
ATOM 3530 N N . VAL B 1 127 ? 29.688 5.93 5.219 1 97.06 127 VAL B N 1
ATOM 3531 C CA . VAL B 1 127 ? 28.391 5.754 4.582 1 97.06 127 VAL B CA 1
ATOM 3532 C C . VAL B 1 127 ? 28.547 5.777 3.064 1 97.06 127 VAL B C 1
ATOM 3534 O O . VAL B 1 127 ? 28 4.918 2.365 1 97.06 127 VAL B O 1
ATOM 3537 N N . VAL B 1 128 ? 29.344 6.656 2.596 1 97.38 128 VAL B N 1
ATOM 3538 C CA . VAL B 1 128 ? 29.5 6.809 1.153 1 97.38 128 VAL B CA 1
ATOM 3539 C C . VAL B 1 128 ? 30.219 5.582 0.584 1 97.38 128 VAL B C 1
ATOM 3541 O O . VAL B 1 128 ? 29.812 5.043 -0.445 1 97.38 128 VAL B O 1
ATOM 3544 N N . VAL B 1 129 ? 31.219 5.145 1.264 1 97.25 129 VAL B N 1
ATOM 3545 C CA . VAL B 1 129 ? 31.984 3.998 0.79 1 97.25 129 VAL B CA 1
ATOM 3546 C C . VAL B 1 129 ? 31.125 2.742 0.841 1 97.25 129 VAL B C 1
ATOM 3548 O O . VAL B 1 129 ? 31.062 1.986 -0.132 1 97.25 129 VAL B O 1
ATOM 3551 N N . SER B 1 130 ? 30.5 2.521 1.898 1 97.5 130 SER B N 1
ATOM 3552 C CA . SER B 1 130 ? 29.656 1.341 2.037 1 97.5 130 SER B CA 1
ATOM 3553 C C . SER B 1 130 ? 28.5 1.374 1.045 1 97.5 130 SER B C 1
ATOM 3555 O O . SER B 1 130 ? 28.141 0.345 0.47 1 97.5 130 SER B O 1
ATOM 3557 N N . SER B 1 131 ? 27.922 2.545 0.831 1 97.25 131 SER B N 1
ATOM 3558 C CA . SER B 1 131 ? 26.828 2.688 -0.127 1 97.25 131 SER B CA 1
ATOM 3559 C C . SER B 1 131 ? 27.297 2.4 -1.549 1 97.25 131 SER B C 1
ATOM 3561 O O . SER B 1 131 ? 26.594 1.737 -2.318 1 97.25 131 SER B O 1
ATOM 3563 N N . THR B 1 132 ? 28.484 2.859 -1.895 1 95.94 132 THR B N 1
ATOM 3564 C CA . THR B 1 132 ? 29.031 2.646 -3.229 1 95.94 132 THR B CA 1
ATOM 3565 C C . THR B 1 132 ? 29.344 1.169 -3.455 1 95.94 132 THR B C 1
ATOM 3567 O O . THR B 1 132 ? 29.031 0.619 -4.512 1 95.94 132 THR B O 1
ATOM 3570 N N . VAL B 1 133 ? 29.891 0.579 -2.484 1 94.81 133 VAL B N 1
ATOM 3571 C CA . VAL B 1 133 ? 30.172 -0.85 -2.572 1 94.81 133 VAL B CA 1
ATOM 3572 C C . VAL B 1 133 ? 28.875 -1.629 -2.73 1 94.81 133 VAL B C 1
ATOM 3574 O O . VAL B 1 133 ? 28.781 -2.539 -3.557 1 94.81 133 VAL B O 1
ATOM 3577 N N . SER B 1 134 ? 27.938 -1.269 -1.974 1 94.38 134 SER B N 1
ATOM 3578 C CA . SER B 1 134 ? 26.625 -1.921 -2.049 1 94.38 134 SER B CA 1
ATOM 3579 C C . SER B 1 134 ? 26 -1.735 -3.424 1 94.38 134 SER B C 1
ATOM 3581 O O . SER B 1 134 ? 25.5 -2.695 -4.02 1 94.38 134 SER B O 1
ATOM 3583 N N . GLY B 1 135 ? 26.016 -0.56 -3.959 1 93.56 135 GLY B N 1
ATOM 3584 C CA . GLY B 1 135 ? 25.438 -0.276 -5.262 1 93.56 135 GLY B CA 1
ATOM 3585 C C . GLY B 1 135 ? 26.125 -1.016 -6.395 1 93.56 135 GLY B C 1
ATOM 3586 O O . GLY B 1 135 ? 25.453 -1.608 -7.25 1 93.56 135 GLY B O 1
ATOM 3587 N N . LEU B 1 136 ? 27.375 -1.055 -6.371 1 91.88 136 LEU B N 1
ATOM 3588 C CA . LEU B 1 136 ? 28.141 -1.729 -7.402 1 91.88 136 LEU B CA 1
ATOM 3589 C C . LEU B 1 136 ? 27.953 -3.24 -7.324 1 91.88 136 LEU B C 1
ATOM 3591 O O . LEU B 1 136 ? 27.859 -3.914 -8.352 1 91.88 136 LEU B O 1
ATOM 3595 N N . SER B 1 137 ? 27.969 -3.672 -6.125 1 92.12 137 SER B N 1
ATOM 3596 C CA . SER B 1 137 ? 27.734 -5.102 -5.938 1 92.12 137 SER B CA 1
ATOM 3597 C C . SER B 1 137 ? 26.344 -5.512 -6.398 1 92.12 137 SER B C 1
ATOM 3599 O O . SER B 1 137 ? 26.156 -6.609 -6.934 1 92.12 137 SER B O 1
ATOM 3601 N N . ALA B 1 138 ? 25.406 -4.652 -6.18 1 90.75 138 ALA B N 1
ATOM 3602 C CA . ALA B 1 138 ? 24.047 -4.93 -6.648 1 90.75 138 ALA B CA 1
ATOM 3603 C C . ALA B 1 138 ? 24 -5 -8.172 1 90.75 138 ALA B C 1
ATOM 3605 O O . ALA B 1 138 ? 23.344 -5.879 -8.742 1 90.75 138 ALA B O 1
ATOM 3606 N N . ILE B 1 139 ? 24.688 -4.129 -8.789 1 87.31 139 ILE B N 1
ATOM 3607 C CA . ILE B 1 139 ? 24.781 -4.145 -10.242 1 87.31 139 ILE B CA 1
ATOM 3608 C C . ILE B 1 139 ? 25.469 -5.43 -10.703 1 87.31 139 ILE B C 1
ATOM 3610 O O . ILE B 1 139 ? 25.016 -6.078 -11.648 1 87.31 139 ILE B O 1
ATOM 3614 N N . GLY B 1 140 ? 26.484 -5.773 -10.039 1 86.12 140 GLY B N 1
ATOM 3615 C CA . GLY B 1 140 ? 27.172 -7.02 -10.344 1 86.12 140 GLY B CA 1
ATOM 3616 C C . GLY B 1 140 ? 26.281 -8.242 -10.188 1 86.12 140 GLY B C 1
ATOM 3617 O O . GLY B 1 140 ? 26.328 -9.156 -11.008 1 86.12 140 GLY B O 1
ATOM 3618 N N . THR B 1 141 ? 25.547 -8.25 -9.141 1 85 141 THR B N 1
ATOM 3619 C CA . THR B 1 141 ? 24.625 -9.352 -8.906 1 85 141 THR B CA 1
ATOM 3620 C C . THR B 1 141 ? 23.578 -9.43 -10.016 1 85 141 THR B C 1
ATOM 3622 O O . THR B 1 141 ? 23.219 -10.516 -10.469 1 85 141 THR B O 1
ATOM 3625 N N . ALA B 1 142 ? 23.078 -8.312 -10.469 1 84.62 142 ALA B N 1
ATOM 3626 C CA . ALA B 1 142 ? 22.094 -8.273 -11.555 1 84.62 142 ALA B CA 1
ATOM 3627 C C . ALA B 1 142 ? 22.672 -8.875 -12.836 1 84.62 142 ALA B C 1
ATOM 3629 O O . ALA B 1 142 ? 22.016 -9.648 -13.523 1 84.62 142 ALA B O 1
ATOM 3630 N N . ILE B 1 143 ? 23.875 -8.523 -13.094 1 83.06 143 ILE B N 1
ATOM 3631 C CA . ILE B 1 143 ? 24.562 -9.055 -14.273 1 83.06 143 ILE B CA 1
ATOM 3632 C C . ILE B 1 143 ? 24.781 -10.555 -14.102 1 83.06 143 ILE B C 1
ATOM 3634 O O . ILE B 1 143 ? 24.594 -11.328 -15.047 1 83.06 143 ILE B O 1
ATOM 3638 N N . GLY B 1 144 ? 25.141 -10.992 -12.945 1 82.25 144 GLY B N 1
ATOM 3639 C CA . GLY B 1 144 ? 25.344 -12.406 -12.664 1 82.25 144 GLY B CA 1
ATOM 3640 C C . GLY B 1 144 ? 24.094 -13.242 -12.852 1 82.25 144 GLY B C 1
ATOM 3641 O O . GLY B 1 144 ? 24.156 -14.336 -13.406 1 82.25 144 GLY B O 1
ATOM 3642 N N . ILE B 1 145 ? 23 -12.727 -12.414 1 78.69 145 ILE B N 1
ATOM 3643 C CA . ILE B 1 145 ? 21.734 -13.422 -12.578 1 78.69 145 ILE B CA 1
ATOM 3644 C C . ILE B 1 145 ? 21.375 -13.523 -14.055 1 78.69 145 ILE B C 1
ATOM 3646 O O . ILE B 1 145 ? 20.797 -14.516 -14.5 1 78.69 145 ILE B O 1
ATOM 3650 N N . GLY B 1 146 ? 21.734 -12.547 -14.797 1 77.25 146 GLY B N 1
ATOM 3651 C CA . GLY B 1 146 ? 21.484 -12.586 -16.234 1 77.25 146 GLY B CA 1
ATOM 3652 C C . GLY B 1 146 ? 22.297 -13.648 -16.953 1 77.25 146 GLY B C 1
ATOM 3653 O O . GLY B 1 146 ? 21.828 -14.266 -17.906 1 77.25 146 GLY B O 1
ATOM 3654 N N . ILE B 1 147 ? 23.484 -13.898 -16.5 1 77.19 147 ILE B N 1
ATOM 3655 C CA . ILE B 1 147 ? 24.391 -14.867 -17.125 1 77.19 147 ILE B CA 1
ATOM 3656 C C . ILE B 1 147 ? 24 -16.281 -16.672 1 77.19 147 ILE B C 1
ATOM 3658 O O . ILE B 1 147 ? 24.031 -17.219 -17.469 1 77.19 147 ILE B O 1
ATOM 3662 N N . ARG B 1 148 ? 23.594 -16.469 -15.414 1 73.56 148 ARG B N 1
ATOM 3663 C CA . ARG B 1 148 ? 23.188 -17.75 -14.859 1 73.56 148 ARG B CA 1
ATOM 3664 C C . ARG B 1 148 ? 21.797 -17.656 -14.234 1 73.56 148 ARG B C 1
ATOM 3666 O O . ARG B 1 148 ? 21.672 -17.562 -13.008 1 73.56 148 ARG B O 1
ATOM 3673 N N . PRO B 1 149 ? 20.797 -17.859 -15.039 1 69.88 149 PRO B N 1
ATOM 3674 C CA . PRO B 1 149 ? 19.438 -17.625 -14.539 1 69.88 149 PRO B CA 1
ATOM 3675 C C . PRO B 1 149 ? 18.891 -18.797 -13.727 1 69.88 149 PRO B C 1
ATOM 3677 O O . PRO B 1 149 ? 17.844 -18.688 -13.102 1 69.88 149 PRO B O 1
ATOM 3680 N N . GLU B 1 150 ? 19.719 -19.812 -13.555 1 70.25 150 GLU B N 1
ATOM 3681 C CA . GLU B 1 150 ? 19.25 -20.969 -12.781 1 70.25 150 GLU B CA 1
ATOM 3682 C C . GLU B 1 150 ? 19.469 -20.75 -11.289 1 70.25 150 GLU B C 1
ATOM 3684 O O . GLU B 1 150 ? 20.531 -20.266 -10.875 1 70.25 150 GLU B O 1
ATOM 3689 N N . PHE B 1 151 ? 18.5 -21.094 -10.43 1 66.44 151 PHE B N 1
ATOM 3690 C CA . PHE B 1 151 ? 18.594 -20.922 -8.992 1 66.44 151 PHE B CA 1
ATOM 3691 C C . PHE B 1 151 ? 19.734 -21.766 -8.422 1 66.44 151 PHE B C 1
ATOM 3693 O O . PHE B 1 151 ? 20.375 -21.375 -7.434 1 66.44 151 PHE B O 1
ATOM 3700 N N . SER B 1 152 ? 20 -22.844 -9.031 1 63.5 152 SER B N 1
ATOM 3701 C CA . SER B 1 152 ? 21.094 -23.688 -8.578 1 63.5 152 SER B CA 1
ATOM 3702 C C . SER B 1 152 ? 22.438 -22.984 -8.734 1 63.5 152 SER B C 1
ATOM 3704 O O . SER B 1 152 ? 23.391 -23.25 -7.984 1 63.5 152 SER B O 1
ATOM 3706 N N . GLY B 1 153 ? 22.438 -22.062 -9.594 1 60.38 153 GLY B N 1
ATOM 3707 C CA . GLY B 1 153 ? 23.672 -21.312 -9.82 1 60.38 153 GLY B CA 1
ATOM 3708 C C . GLY B 1 153 ? 23.828 -20.125 -8.906 1 60.38 153 GLY B C 1
ATOM 3709 O O . GLY B 1 153 ? 24.891 -19.5 -8.867 1 60.38 153 GLY B O 1
ATOM 3710 N N . PHE B 1 154 ? 22.875 -19.938 -8.008 1 66 154 PHE B N 1
ATOM 3711 C CA . PHE B 1 154 ? 22.891 -18.719 -7.207 1 66 154 PHE B CA 1
ATOM 3712 C C . PHE B 1 154 ? 23.938 -18.812 -6.098 1 66 154 PHE B C 1
ATOM 3714 O O . PHE B 1 154 ? 24.438 -17.797 -5.617 1 66 154 PHE B O 1
ATOM 3721 N N . LYS B 1 155 ? 24.234 -20.016 -5.773 1 67.12 155 LYS B N 1
ATOM 3722 C CA . LYS B 1 155 ? 25.281 -20.172 -4.773 1 67.12 155 LYS B CA 1
ATOM 3723 C C . LYS B 1 155 ? 26.609 -19.594 -5.266 1 67.12 155 LYS B C 1
ATOM 3725 O O . LYS B 1 155 ? 27.375 -19.031 -4.48 1 67.12 155 LYS B O 1
ATOM 3730 N N . SER B 1 156 ? 26.797 -19.688 -6.547 1 72.25 156 SER B N 1
ATOM 3731 C CA . SER B 1 156 ? 28.016 -19.125 -7.102 1 72.25 156 SER B CA 1
ATOM 3732 C C . SER B 1 156 ? 28 -17.594 -7.062 1 72.25 156 SER B C 1
ATOM 3734 O O . SER B 1 156 ? 29.047 -16.969 -7.113 1 72.25 156 SER B O 1
ATOM 3736 N N . LEU B 1 157 ? 26.844 -17.062 -6.887 1 76.06 157 LEU B N 1
ATOM 3737 C CA . LEU B 1 157 ? 26.703 -15.617 -6.891 1 76.06 157 LEU B CA 1
ATOM 3738 C C . LEU B 1 157 ? 26.859 -15.055 -5.48 1 76.06 157 LEU B C 1
ATOM 3740 O O . LEU B 1 157 ? 26.812 -13.836 -5.285 1 76.06 157 LEU B O 1
ATOM 3744 N N . ASP B 1 158 ? 27.156 -15.906 -4.586 1 80.25 158 ASP B N 1
ATOM 3745 C CA . ASP B 1 158 ? 27.328 -15.469 -3.203 1 80.25 158 ASP B CA 1
ATOM 3746 C C . ASP B 1 158 ? 28.531 -14.531 -3.072 1 80.25 158 ASP B C 1
ATOM 3748 O O . ASP B 1 158 ? 28.531 -13.641 -2.221 1 80.25 158 ASP B O 1
ATOM 3752 N N . VAL B 1 159 ? 29.469 -14.75 -3.906 1 79.12 159 VAL B N 1
ATOM 3753 C CA . VAL B 1 159 ? 30.688 -13.953 -3.84 1 79.12 159 VAL B CA 1
ATOM 3754 C C . VAL B 1 159 ? 30.359 -12.484 -4.129 1 79.12 159 VAL B C 1
ATOM 3756 O O . VAL B 1 159 ? 30.969 -11.586 -3.553 1 79.12 159 VAL B O 1
ATOM 3759 N N . ILE B 1 160 ? 29.359 -12.227 -4.887 1 82.12 160 ILE B N 1
ATOM 3760 C CA . ILE B 1 160 ? 28.984 -10.859 -5.227 1 82.12 160 ILE B CA 1
ATOM 3761 C C . ILE B 1 160 ? 27.797 -10.422 -4.367 1 82.12 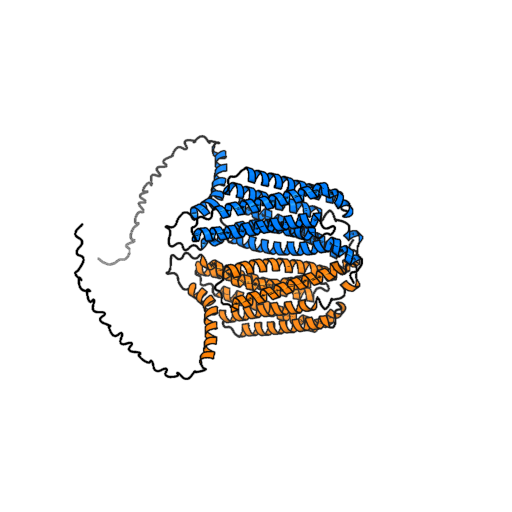160 ILE B C 1
ATOM 3763 O O . ILE B 1 160 ? 27.703 -9.258 -3.971 1 82.12 160 ILE B O 1
ATOM 3767 N N . GLY B 1 161 ? 27 -11.383 -4.016 1 85.56 161 GLY B N 1
ATOM 3768 C CA . GLY B 1 161 ? 25.797 -11.094 -3.248 1 85.56 161 GLY B CA 1
ATOM 3769 C C . GLY B 1 161 ? 26.078 -10.766 -1.794 1 85.56 161 GLY B C 1
ATOM 3770 O O . GLY B 1 161 ? 25.469 -9.859 -1.224 1 85.56 161 GLY B O 1
ATOM 3771 N N . LEU B 1 162 ? 27 -11.398 -1.254 1 89.38 162 LEU B N 1
ATOM 3772 C CA . LEU B 1 162 ? 27.266 -11.219 0.168 1 89.38 162 LEU B CA 1
ATOM 3773 C C . LEU B 1 162 ? 27.859 -9.836 0.439 1 89.38 162 LEU B C 1
ATOM 3775 O O . LEU B 1 162 ? 27.422 -9.141 1.358 1 89.38 162 LEU B O 1
ATOM 3779 N N . PRO B 1 163 ? 28.797 -9.43 -0.338 1 91.12 163 PRO B N 1
ATOM 3780 C CA . PRO B 1 163 ? 29.297 -8.07 -0.136 1 91.12 163 PRO B CA 1
ATOM 3781 C C . PRO B 1 163 ? 28.188 -7.016 -0.29 1 91.12 163 PRO B C 1
ATOM 3783 O O . PRO B 1 163 ? 28.203 -6 0.408 1 91.12 163 PRO B O 1
ATOM 3786 N N . TRP B 1 164 ? 27.312 -7.203 -1.148 1 91.94 164 TRP B N 1
ATOM 3787 C CA . TRP B 1 164 ? 26.156 -6.316 -1.313 1 91.94 164 TRP B CA 1
ATOM 3788 C C . TRP B 1 164 ? 25.359 -6.215 -0.019 1 91.94 164 TRP B C 1
ATOM 3790 O O . TRP B 1 164 ? 25.141 -5.117 0.497 1 91.94 164 TRP B O 1
ATOM 3800 N N . LEU B 1 165 ? 25.078 -7.355 0.554 1 91.88 165 LEU B N 1
ATOM 3801 C CA . LEU B 1 165 ? 24.219 -7.406 1.741 1 91.88 165 LEU B CA 1
ATOM 3802 C C . LEU B 1 165 ? 24.953 -6.848 2.955 1 91.88 165 LEU B C 1
ATOM 3804 O O . LEU B 1 165 ? 24.391 -6.066 3.725 1 91.88 165 LEU B O 1
ATOM 3808 N N . ILE B 1 166 ? 26.172 -7.188 3.076 1 94.06 166 ILE B N 1
ATOM 3809 C CA . ILE B 1 166 ? 26.953 -6.758 4.234 1 94.06 166 ILE B CA 1
ATOM 3810 C C . ILE B 1 166 ? 27.141 -5.246 4.191 1 94.06 166 ILE B C 1
ATOM 3812 O O . ILE B 1 166 ? 26.938 -4.559 5.191 1 94.06 166 ILE B O 1
ATOM 3816 N N . SER B 1 167 ? 27.578 -4.789 3.072 1 96.12 167 SER B N 1
ATOM 3817 C CA . SER B 1 167 ? 27.828 -3.355 2.947 1 96.12 167 SER B CA 1
ATOM 3818 C C . SER B 1 167 ? 26.547 -2.557 3.133 1 96.12 167 SER B C 1
ATOM 3820 O O . SER B 1 167 ? 26.562 -1.476 3.727 1 96.12 167 SER B O 1
ATOM 3822 N N . CYS B 1 168 ? 25.5 -3.043 2.615 1 95.12 168 CYS B N 1
ATOM 3823 C CA . CYS B 1 168 ? 24.219 -2.389 2.785 1 95.12 168 CYS B CA 1
ATOM 3824 C C . CYS B 1 168 ? 23.828 -2.303 4.258 1 95.12 168 CYS B C 1
ATOM 3826 O O . CYS B 1 168 ? 23.391 -1.255 4.73 1 95.12 168 CYS B O 1
ATOM 3828 N N . THR B 1 169 ? 24.016 -3.383 4.957 1 96 169 THR B N 1
ATOM 3829 C CA . THR B 1 169 ? 23.656 -3.445 6.371 1 96 169 THR B CA 1
ATOM 3830 C C . THR B 1 169 ? 24.547 -2.506 7.191 1 96 169 THR B C 1
ATOM 3832 O O . THR B 1 169 ? 24.047 -1.76 8.039 1 96 169 THR B O 1
ATOM 3835 N N . VAL B 1 170 ? 25.766 -2.549 6.922 1 96.12 170 VAL B N 1
ATOM 3836 C CA . VAL B 1 170 ? 26.688 -1.667 7.625 1 96.12 170 VAL B CA 1
ATOM 3837 C C . VAL B 1 170 ? 26.297 -0.211 7.398 1 96.12 170 VAL B C 1
ATOM 3839 O O . VAL B 1 170 ? 26.281 0.587 8.336 1 96.12 170 VAL B O 1
ATOM 3842 N N . CYS B 1 171 ? 25.984 0.109 6.223 1 96.62 171 CYS B N 1
ATOM 3843 C CA . CYS B 1 171 ? 25.594 1.466 5.863 1 96.62 171 CYS B CA 1
ATOM 3844 C C . CYS B 1 171 ? 24.328 1.883 6.617 1 96.62 171 CYS B C 1
ATOM 3846 O O . CYS B 1 171 ? 24.312 2.932 7.266 1 96.62 171 CYS B O 1
ATOM 3848 N N . ASP B 1 172 ? 23.344 1.067 6.605 1 95.69 172 ASP B N 1
ATOM 3849 C CA . ASP B 1 172 ? 22.062 1.396 7.227 1 95.69 172 ASP B CA 1
ATOM 3850 C C . ASP B 1 172 ? 22.203 1.477 8.75 1 95.69 172 ASP B C 1
ATOM 3852 O O . ASP B 1 172 ? 21.594 2.35 9.383 1 95.69 172 ASP B O 1
ATOM 3856 N N . VAL B 1 173 ? 22.938 0.589 9.297 1 94.5 173 VAL B N 1
ATOM 3857 C CA . VAL B 1 173 ? 23.141 0.616 10.734 1 94.5 173 VAL B CA 1
ATOM 3858 C C . VAL B 1 173 ? 23.906 1.884 11.125 1 94.5 173 VAL B C 1
ATOM 3860 O O . VAL B 1 173 ? 23.562 2.545 12.109 1 94.5 173 VAL B O 1
ATOM 3863 N N . THR B 1 174 ? 24.891 2.213 10.375 1 95.19 174 THR B N 1
ATOM 3864 C CA . THR B 1 174 ? 25.656 3.424 10.633 1 95.19 174 THR B CA 1
ATOM 3865 C C . THR B 1 174 ? 24.766 4.656 10.578 1 95.19 174 THR B C 1
ATOM 3867 O O . THR B 1 174 ? 24.828 5.516 11.461 1 95.19 174 THR B O 1
ATOM 3870 N N . ILE B 1 175 ? 23.953 4.77 9.594 1 92.88 175 ILE B N 1
ATOM 3871 C CA . ILE B 1 175 ? 23.047 5.898 9.43 1 92.88 175 ILE B CA 1
ATOM 3872 C C . ILE B 1 175 ? 22.094 5.969 10.625 1 92.88 175 ILE B C 1
ATOM 3874 O O . ILE B 1 175 ? 21.922 7.027 11.227 1 92.88 175 ILE B O 1
ATOM 3878 N N . ALA B 1 176 ? 21.531 4.844 10.961 1 89.88 176 ALA B N 1
ATOM 3879 C CA . ALA B 1 176 ? 20.562 4.793 12.055 1 89.88 176 ALA B CA 1
ATOM 3880 C C . ALA B 1 176 ? 21.203 5.207 13.375 1 89.88 176 ALA B C 1
ATOM 3882 O O . ALA B 1 176 ? 20.625 6.004 14.125 1 89.88 176 ALA B O 1
ATOM 3883 N N . VAL B 1 177 ? 22.359 4.723 13.586 1 89 177 VAL B N 1
ATOM 3884 C CA . VAL B 1 177 ? 23.047 5.02 14.836 1 89 177 VAL B CA 1
ATOM 3885 C C . VAL B 1 177 ? 23.5 6.48 14.852 1 89 177 VAL B C 1
ATOM 3887 O O . VAL B 1 177 ? 23.297 7.184 15.844 1 89 177 VAL B O 1
ATOM 3890 N N . ALA B 1 178 ? 24.062 6.953 13.805 1 89 178 ALA B N 1
ATOM 3891 C CA . ALA B 1 178 ? 24.547 8.328 13.719 1 89 178 ALA B CA 1
ATOM 3892 C C . ALA B 1 178 ? 23.422 9.32 13.945 1 89 178 ALA B C 1
ATOM 3894 O O . ALA B 1 178 ? 23.562 10.273 14.719 1 89 178 ALA B O 1
ATOM 3895 N N . LEU B 1 179 ? 22.328 9.102 13.289 1 83.69 179 LEU B N 1
ATOM 3896 C CA . LEU B 1 179 ? 21.203 10.023 13.422 1 83.69 179 LEU B CA 1
ATOM 3897 C C . LEU B 1 179 ? 20.594 9.93 14.812 1 83.69 179 LEU B C 1
ATOM 3899 O O . LEU B 1 179 ? 20.188 10.945 15.391 1 83.69 179 LEU B O 1
ATOM 3903 N N . SER B 1 180 ? 20.484 8.719 15.312 1 80.94 180 SER B N 1
ATOM 3904 C CA . SER B 1 180 ? 19.922 8.523 16.641 1 80.94 180 SER B CA 1
ATOM 3905 C C . SER B 1 180 ? 20.766 9.219 17.703 1 80.94 180 SER B C 1
ATOM 3907 O O . SER B 1 180 ? 20.234 9.898 18.578 1 80.94 180 SER B O 1
ATOM 3909 N N . VAL B 1 181 ? 22.016 9.031 17.625 1 81.56 181 VAL B N 1
ATOM 3910 C CA . VAL B 1 181 ? 22.938 9.625 18.609 1 81.56 181 VAL B CA 1
ATOM 3911 C C . VAL B 1 181 ? 22.922 11.148 18.469 1 81.56 181 VAL B C 1
ATOM 3913 O O . VAL B 1 181 ? 22.828 11.859 19.469 1 81.56 181 VAL B O 1
ATOM 3916 N N . TYR B 1 182 ? 22.984 11.641 17.328 1 79.12 182 TYR B N 1
ATOM 3917 C CA . TYR B 1 182 ? 23.031 13.078 17.094 1 79.12 182 TYR B CA 1
ATOM 3918 C C . TYR B 1 182 ? 21.75 13.742 17.562 1 79.12 182 TYR B C 1
ATOM 3920 O O . TYR B 1 182 ? 21.781 14.742 18.281 1 79.12 182 TYR B O 1
ATOM 3928 N N . LEU B 1 183 ? 20.641 13.297 17.172 1 73.25 183 LEU B N 1
ATOM 3929 C CA . LEU B 1 183 ? 19.375 13.922 17.484 1 73.25 183 LEU B CA 1
ATOM 3930 C C . LEU B 1 183 ? 19.094 13.859 18.984 1 73.25 183 LEU B C 1
ATOM 3932 O O . LEU B 1 183 ? 18.516 14.797 19.547 1 73.25 183 LEU B O 1
ATOM 3936 N N . ASN B 1 184 ? 19.562 12.82 19.578 1 73.44 184 ASN B N 1
ATOM 3937 C CA . ASN B 1 184 ? 19.391 12.703 21.031 1 73.44 184 ASN B CA 1
ATOM 3938 C C . ASN B 1 184 ? 20.297 13.672 21.781 1 73.44 184 ASN B C 1
ATOM 3940 O O . ASN B 1 184 ? 19.953 14.109 22.891 1 73.44 184 ASN B O 1
ATOM 3944 N N . SER B 1 185 ? 21.281 14.016 21.188 1 75.75 185 SER B N 1
ATOM 3945 C CA . SER B 1 185 ? 22.234 14.914 21.828 1 75.75 185 SER B CA 1
ATOM 3946 C C . SER B 1 185 ? 21.812 16.375 21.656 1 75.75 185 SER B C 1
ATOM 3948 O O . SER B 1 185 ? 22.359 17.266 22.328 1 75.75 185 SER B O 1
ATOM 3950 N N . ARG B 1 186 ? 20.875 16.703 20.812 1 68.5 186 ARG B N 1
ATOM 3951 C CA . ARG B 1 186 ? 20.516 18.078 20.531 1 68.5 186 ARG B CA 1
ATOM 3952 C C . ARG B 1 186 ? 19.266 18.484 21.312 1 68.5 186 ARG B C 1
ATOM 3954 O O . ARG B 1 186 ? 18.734 19.578 21.109 1 68.5 186 ARG B O 1
ATOM 3961 N N . LYS B 1 187 ? 18.781 17.625 21.969 1 65.19 187 LYS B N 1
ATOM 3962 C CA . LYS B 1 187 ? 17.688 18.016 22.844 1 65.19 187 LYS B CA 1
ATOM 3963 C C . LYS B 1 187 ? 18.094 19.172 23.75 1 65.19 187 LYS B C 1
ATOM 3965 O O . LYS B 1 187 ? 19.203 19.172 24.297 1 65.19 187 LYS B O 1
ATOM 3970 N N . THR B 1 188 ? 17.5 20.422 23.438 1 61.28 188 THR B N 1
ATOM 3971 C CA . THR B 1 188 ? 17.859 21.688 24.078 1 61.28 188 THR B CA 1
ATOM 3972 C C . THR B 1 188 ? 17.312 21.766 25.484 1 61.28 188 THR B C 1
ATOM 3974 O O . THR B 1 188 ? 17.766 22.562 26.297 1 61.28 188 THR B O 1
ATOM 3977 N N . GLY B 1 189 ? 16.453 20.969 25.812 1 58.75 189 GLY B N 1
ATOM 3978 C CA . GLY B 1 189 ? 15.82 21.125 27.109 1 58.75 189 GLY B CA 1
ATOM 3979 C C . GLY B 1 189 ? 14.57 21.984 27.078 1 58.75 189 GLY B C 1
ATOM 3980 O O . GLY B 1 189 ? 13.789 22 28.031 1 58.75 189 GLY B O 1
ATOM 3981 N N . PHE B 1 190 ? 14.398 22.797 25.828 1 59.03 190 PHE B N 1
ATOM 3982 C CA . PHE B 1 190 ? 13.164 23.562 25.719 1 59.03 190 PHE B CA 1
ATOM 3983 C C . PHE B 1 190 ? 12.031 22.688 25.203 1 59.03 190 PHE B C 1
ATOM 3985 O O . PHE B 1 190 ? 12.141 22.109 24.125 1 59.03 190 PHE B O 1
ATOM 3992 N N . GLU B 1 191 ? 10.992 22.734 25.891 1 61.22 191 GLU B N 1
ATOM 3993 C CA . GLU B 1 191 ? 9.938 21.734 25.734 1 61.22 191 GLU B CA 1
ATOM 3994 C C . GLU B 1 191 ? 9.328 21.812 24.328 1 61.22 191 GLU B C 1
ATOM 3996 O O . GLU B 1 191 ? 9.148 20.781 23.672 1 61.22 191 GLU B O 1
ATOM 4001 N N . ILE B 1 192 ? 9 23.109 23.875 1 58.62 192 ILE B N 1
ATOM 4002 C CA . ILE B 1 192 ? 8.289 23.234 22.609 1 58.62 192 ILE B CA 1
ATOM 4003 C C . ILE B 1 192 ? 9.195 22.812 21.453 1 58.62 192 ILE B C 1
ATOM 4005 O O . ILE B 1 192 ? 8.789 22.016 20.594 1 58.62 192 ILE B O 1
ATOM 4009 N N . THR B 1 193 ? 10.422 23.406 21.562 1 58.72 193 THR B N 1
ATOM 4010 C CA . THR B 1 193 ? 11.375 23.062 20.5 1 58.72 193 THR B CA 1
ATOM 4011 C C . THR B 1 193 ? 11.758 21.594 20.578 1 58.72 193 THR B C 1
ATOM 4013 O O . THR B 1 193 ? 11.859 20.922 19.547 1 58.72 193 THR B O 1
ATOM 4016 N N . ASP B 1 194 ? 11.852 21.188 21.797 1 63.06 194 ASP B N 1
ATOM 4017 C CA . ASP B 1 194 ? 12.227 19.781 21.969 1 63.06 194 ASP B CA 1
ATOM 4018 C C . ASP B 1 194 ? 11.109 18.859 21.484 1 63.06 194 ASP B C 1
ATOM 4020 O O . ASP B 1 194 ? 11.383 17.781 20.953 1 63.06 194 ASP B O 1
ATOM 4024 N N . ASN B 1 195 ? 9.938 19.344 21.625 1 62.53 195 ASN B N 1
ATOM 4025 C CA . ASN B 1 195 ? 8.828 18.516 21.188 1 62.53 195 ASN B CA 1
ATOM 4026 C C . ASN B 1 195 ? 8.805 18.375 19.672 1 62.53 195 ASN B C 1
ATOM 4028 O O . ASN B 1 195 ? 8.57 17.281 19.141 1 62.53 195 ASN B O 1
ATOM 4032 N N . ILE B 1 196 ? 9.039 19.5 19.062 1 61.62 196 ILE B N 1
ATOM 4033 C CA . ILE B 1 196 ? 9.07 19.484 17.609 1 61.62 196 ILE B CA 1
ATOM 4034 C C . ILE B 1 196 ? 10.25 18.625 17.125 1 61.62 196 ILE B C 1
ATOM 4036 O O . ILE B 1 196 ? 10.086 17.781 16.25 1 61.62 196 ILE B O 1
ATOM 4040 N N . ILE B 1 197 ? 11.344 18.859 17.734 1 59.66 197 ILE B N 1
ATOM 4041 C CA . ILE B 1 197 ? 12.555 18.141 17.391 1 59.66 197 ILE B CA 1
ATOM 4042 C C . ILE B 1 197 ? 12.359 16.641 17.688 1 59.66 197 ILE B C 1
ATOM 4044 O O . ILE B 1 197 ? 12.758 15.789 16.891 1 59.66 197 ILE B O 1
ATOM 4048 N N . ASN B 1 198 ? 11.695 16.422 18.719 1 62.97 198 ASN B N 1
ATOM 4049 C CA . ASN B 1 198 ? 11.461 15.031 19.094 1 62.97 198 ASN B CA 1
ATOM 4050 C C . ASN B 1 198 ? 10.562 14.32 18.094 1 62.97 198 ASN B C 1
ATOM 4052 O O . ASN B 1 198 ? 10.766 13.141 17.797 1 62.97 198 ASN B O 1
ATOM 4056 N N . LYS B 1 199 ? 9.688 15.078 17.578 1 65.5 199 LYS B N 1
ATOM 4057 C CA . LYS B 1 199 ? 8.797 14.469 16.594 1 65.5 199 LYS B CA 1
ATOM 4058 C C . LYS B 1 199 ? 9.547 14.125 15.312 1 65.5 199 LYS B C 1
ATOM 4060 O O . LYS B 1 199 ? 9.375 13.039 14.758 1 65.5 199 LYS B O 1
ATOM 4065 N N . ILE B 1 200 ? 10.383 14.969 14.945 1 59.12 200 ILE B N 1
ATOM 4066 C CA . ILE B 1 200 ? 11.172 14.781 13.734 1 59.12 200 ILE B CA 1
ATOM 4067 C C . ILE B 1 200 ? 12.172 13.641 13.945 1 59.12 200 ILE B C 1
ATOM 4069 O O . ILE B 1 200 ? 12.32 12.773 13.078 1 59.12 200 ILE B O 1
ATOM 4073 N N . ILE B 1 201 ? 12.711 13.758 15.078 1 60.5 201 ILE B N 1
ATOM 4074 C CA . ILE B 1 201 ? 13.695 12.742 15.422 1 60.5 201 ILE B CA 1
ATOM 4075 C C . ILE B 1 201 ? 13.023 11.367 15.469 1 60.5 201 ILE B C 1
ATOM 4077 O O . ILE B 1 201 ? 13.523 10.406 14.883 1 60.5 201 ILE B O 1
ATOM 4081 N N . ARG B 1 202 ? 11.953 11.383 16.078 1 64.81 202 ARG B N 1
ATOM 4082 C CA . ARG B 1 202 ? 11.266 10.102 16.266 1 64.81 202 ARG B CA 1
ATOM 4083 C C . ARG B 1 202 ? 10.859 9.492 14.93 1 64.81 202 ARG B C 1
ATOM 4085 O O . ARG B 1 202 ? 11.055 8.297 14.703 1 64.81 202 ARG B O 1
ATOM 4092 N N . SER B 1 203 ? 10.438 10.336 14.141 1 67.88 203 SER B N 1
ATOM 4093 C CA . SER B 1 203 ? 9.984 9.805 12.852 1 67.88 203 SER B CA 1
ATOM 4094 C C . SER B 1 203 ? 11.156 9.32 12.008 1 67.88 203 SER B C 1
ATOM 4096 O O . SER B 1 203 ? 11.094 8.25 11.406 1 67.88 203 SER B O 1
ATOM 4098 N N . THR B 1 204 ? 12.227 10.055 12.062 1 61.56 204 THR B N 1
ATOM 4099 C CA . THR B 1 204 ? 13.406 9.719 11.266 1 61.56 204 THR B CA 1
ATOM 4100 C C . THR B 1 204 ? 14.109 8.492 11.828 1 61.56 204 THR B C 1
ATOM 4102 O O . THR B 1 204 ? 14.492 7.59 11.078 1 61.56 204 THR B O 1
ATOM 4105 N N . VAL B 1 205 ? 14.242 8.547 13.109 1 66.25 205 VAL B N 1
ATOM 4106 C CA . VAL B 1 205 ? 14.938 7.449 13.781 1 66.25 205 VAL B CA 1
ATOM 4107 C C . VAL B 1 205 ? 14.125 6.16 13.641 1 66.25 205 VAL B C 1
ATOM 4109 O O . VAL B 1 205 ? 14.688 5.098 13.367 1 66.25 205 VAL B O 1
ATOM 4112 N N . GLN B 1 206 ? 12.906 6.344 13.727 1 74.12 206 GLN B N 1
ATOM 4113 C CA . GLN B 1 206 ? 12.07 5.152 13.648 1 74.12 206 GLN B CA 1
ATOM 4114 C C . GLN B 1 206 ? 12.117 4.539 12.25 1 74.12 206 GLN B C 1
ATOM 4116 O O . GLN B 1 206 ? 12.211 3.316 12.109 1 74.12 206 GLN B O 1
ATOM 4121 N N . SER B 1 207 ? 12.133 5.383 11.312 1 79.5 207 SER B N 1
ATOM 4122 C CA . SER B 1 207 ? 12.18 4.859 9.953 1 79.5 207 SER B CA 1
ATOM 4123 C C . SER B 1 207 ? 13.562 4.305 9.625 1 79.5 207 SER B C 1
ATOM 4125 O O . SER B 1 207 ? 13.68 3.266 8.969 1 79.5 207 SER B O 1
ATOM 4127 N N . GLY B 1 208 ? 14.633 4.992 10.133 1 81.56 208 GLY B N 1
ATOM 4128 C CA . GLY B 1 208 ? 15.984 4.48 9.945 1 81.56 208 GLY B CA 1
ATOM 4129 C C . GLY B 1 208 ? 16.219 3.164 10.656 1 81.56 208 GLY B C 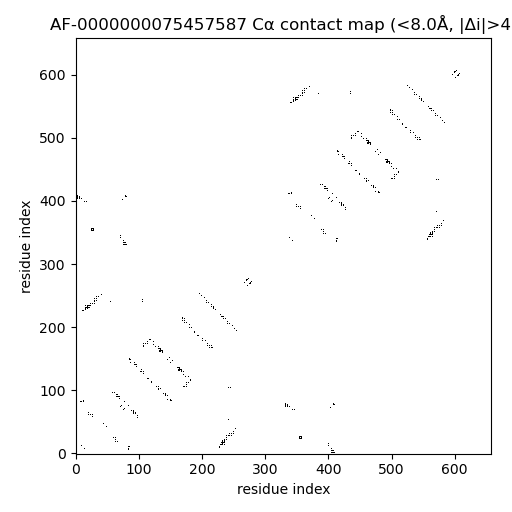1
ATOM 4130 O O . GLY B 1 208 ? 16.844 2.254 10.094 1 81.56 208 GLY B O 1
ATOM 4131 N N . LEU B 1 209 ? 15.703 3.119 11.797 1 85.88 209 LEU B N 1
ATOM 4132 C CA . LEU B 1 209 ? 15.844 1.893 12.57 1 85.88 209 LEU B CA 1
ATOM 4133 C C . LEU B 1 209 ? 15.062 0.751 11.922 1 85.88 209 LEU B C 1
ATOM 4135 O O . LEU B 1 209 ? 15.5 -0.402 11.953 1 85.88 209 LEU B O 1
ATOM 4139 N N . LEU B 1 210 ? 13.984 1.146 11.359 1 89.38 210 LEU B N 1
ATOM 4140 C CA . LEU B 1 210 ? 13.203 0.12 10.68 1 89.38 210 LEU B CA 1
ATOM 4141 C C . LEU B 1 210 ? 13.953 -0.421 9.469 1 89.38 210 LEU B C 1
ATOM 4143 O O . LEU B 1 210 ? 14.008 -1.634 9.258 1 89.38 210 LEU B O 1
ATOM 4147 N N . THR B 1 211 ? 14.562 0.448 8.773 1 93.38 211 THR B N 1
ATOM 4148 C CA . THR B 1 211 ? 15.344 0.039 7.609 1 93.38 211 THR B CA 1
ATOM 4149 C C . THR B 1 211 ? 16.531 -0.824 8.031 1 93.38 211 THR B C 1
ATOM 4151 O O . THR B 1 211 ? 16.766 -1.884 7.449 1 93.38 211 THR B O 1
ATOM 4154 N N . ALA B 1 212 ? 17.188 -0.428 9.047 1 94.19 212 ALA B N 1
ATOM 4155 C CA . ALA B 1 212 ? 18.344 -1.173 9.555 1 94.19 212 ALA B CA 1
ATOM 4156 C C . ALA B 1 212 ? 17.938 -2.553 10.055 1 94.19 212 ALA B C 1
ATOM 4158 O O . ALA B 1 212 ? 18.609 -3.545 9.797 1 94.19 212 ALA B O 1
ATOM 4159 N N . SER B 1 213 ? 16.844 -2.629 10.734 1 94.44 213 SER B N 1
ATOM 4160 C CA . SER B 1 213 ? 16.375 -3.91 11.242 1 94.44 213 SER B CA 1
ATOM 4161 C C . SER B 1 213 ? 16.031 -4.867 10.109 1 94.44 213 SER B C 1
ATOM 4163 O O . SER B 1 213 ? 16.328 -6.062 10.188 1 94.44 213 SER B O 1
ATOM 4165 N N . PHE B 1 214 ? 15.438 -4.387 9.078 1 95.56 214 PHE B N 1
ATOM 4166 C CA . PHE B 1 214 ? 15.094 -5.223 7.934 1 95.56 214 PHE B CA 1
ATOM 4167 C C . PHE B 1 214 ? 16.344 -5.711 7.223 1 95.56 214 PHE B C 1
ATOM 4169 O O . PHE B 1 214 ? 16.406 -6.855 6.77 1 95.56 214 PHE B O 1
ATOM 4176 N N . THR B 1 215 ? 17.344 -4.824 7.074 1 95.5 215 THR B N 1
ATOM 4177 C CA . THR B 1 215 ? 18.562 -5.246 6.402 1 95.5 215 THR B CA 1
ATOM 4178 C C . THR B 1 215 ? 19.312 -6.27 7.246 1 95.5 215 THR B C 1
ATOM 4180 O O . THR B 1 215 ? 19.906 -7.207 6.715 1 95.5 215 THR B O 1
ATOM 4183 N N . ILE B 1 216 ? 19.281 -6.129 8.539 1 95.12 216 ILE B N 1
ATOM 4184 C CA . ILE B 1 216 ? 19.891 -7.117 9.422 1 95.12 216 ILE B CA 1
ATOM 4185 C C . ILE B 1 216 ? 19.156 -8.445 9.297 1 95.12 216 ILE B C 1
ATOM 4187 O O . ILE B 1 216 ? 19.781 -9.5 9.148 1 95.12 216 ILE B O 1
ATOM 4191 N N . ALA B 1 217 ? 17.859 -8.375 9.344 1 94.88 217 ALA B N 1
ATOM 4192 C CA . ALA B 1 217 ? 17.062 -9.586 9.18 1 94.88 217 ALA B CA 1
ATOM 4193 C C . ALA B 1 217 ? 17.344 -10.25 7.828 1 94.88 217 ALA B C 1
ATOM 4195 O O . ALA B 1 217 ? 17.375 -11.477 7.727 1 94.88 217 ALA B O 1
ATOM 4196 N N . HIS B 1 218 ? 17.516 -9.406 6.855 1 94.62 218 HIS B N 1
ATOM 4197 C CA . HIS B 1 218 ? 17.797 -9.891 5.508 1 94.62 218 HIS B CA 1
ATOM 4198 C C . HIS B 1 218 ? 19.078 -10.711 5.477 1 94.62 218 HIS B C 1
ATOM 4200 O O . HIS B 1 218 ? 19.094 -11.836 4.977 1 94.62 218 HIS B O 1
ATOM 4206 N N . ILE B 1 219 ? 20.125 -10.211 6.051 1 92.31 219 ILE B N 1
ATOM 4207 C CA . ILE B 1 219 ? 21.406 -10.906 5.996 1 92.31 219 ILE B CA 1
ATOM 4208 C C . ILE B 1 219 ? 21.359 -12.141 6.895 1 92.31 219 ILE B C 1
ATOM 4210 O O . ILE B 1 219 ? 21.922 -13.18 6.555 1 92.31 219 ILE B O 1
ATOM 4214 N N . VAL B 1 220 ? 20.719 -12.102 8.008 1 92.94 220 VAL B N 1
ATOM 4215 C CA . VAL B 1 220 ? 20.594 -13.242 8.906 1 92.94 220 VAL B CA 1
ATOM 4216 C C . VAL B 1 220 ? 19.812 -14.359 8.219 1 92.94 220 VAL B C 1
ATOM 4218 O O . VAL B 1 220 ? 20.234 -15.516 8.234 1 92.94 220 VAL B O 1
ATOM 4221 N N . ALA B 1 221 ? 18.75 -13.977 7.566 1 92.31 221 ALA B N 1
ATOM 4222 C CA . ALA B 1 221 ? 17.938 -14.969 6.848 1 92.31 221 ALA B CA 1
ATOM 4223 C C . ALA B 1 221 ? 18.719 -15.555 5.672 1 92.31 221 ALA B C 1
ATOM 4225 O O . ALA B 1 221 ? 18.609 -16.75 5.375 1 92.31 221 ALA B O 1
ATOM 4226 N N . TYR B 1 222 ? 19.438 -14.719 5.055 1 89.38 222 TYR B N 1
ATOM 4227 C CA . TYR B 1 222 ? 20.234 -15.172 3.914 1 89.38 222 TYR B CA 1
ATOM 4228 C C . TYR B 1 222 ? 21.281 -16.188 4.348 1 89.38 222 TYR B C 1
ATOM 4230 O O . TYR B 1 222 ? 21.5 -17.188 3.674 1 89.38 222 TYR B O 1
ATOM 4238 N N . LEU B 1 223 ? 21.906 -15.992 5.477 1 88.31 223 LEU B N 1
ATOM 4239 C CA . LEU B 1 223 ? 23.016 -16.812 5.941 1 88.31 223 LEU B CA 1
ATOM 4240 C C . LEU B 1 223 ? 22.5 -18.062 6.648 1 88.31 223 LEU B C 1
ATOM 4242 O O . LEU B 1 223 ? 23.188 -19.094 6.688 1 88.31 223 LEU B O 1
ATOM 4246 N N . THR B 1 224 ? 21.281 -18.031 7.184 1 88.38 224 THR B N 1
ATOM 4247 C CA . THR B 1 224 ? 20.828 -19.109 8.047 1 88.38 224 THR B CA 1
ATOM 4248 C C . THR B 1 224 ? 19.828 -20 7.328 1 88.38 224 THR B C 1
ATOM 4250 O O . THR B 1 224 ? 19.594 -21.141 7.734 1 88.38 224 THR B O 1
ATOM 4253 N N . SER B 1 225 ? 19.219 -19.5 6.348 1 82 225 SER B N 1
ATOM 4254 C CA . SER B 1 225 ? 18.172 -20.281 5.711 1 82 225 SER B CA 1
ATOM 4255 C C . SER B 1 225 ? 18.516 -20.609 4.262 1 82 225 SER B C 1
ATOM 4257 O O . SER B 1 225 ? 19.094 -19.781 3.557 1 82 225 SER B O 1
ATOM 4259 N N . SER B 1 226 ? 18.203 -21.844 3.9 1 78 226 SER B N 1
ATOM 4260 C CA . SER B 1 226 ? 18.391 -22.266 2.516 1 78 226 SER B CA 1
ATOM 4261 C C . SER B 1 226 ? 17.125 -22.047 1.695 1 78 226 SER B C 1
ATOM 4263 O O . SER B 1 226 ? 17.094 -22.344 0.5 1 78 226 SER B O 1
ATOM 4265 N N . THR B 1 227 ? 16.172 -21.5 2.389 1 80 227 THR B N 1
ATOM 4266 C CA . THR B 1 227 ? 14.922 -21.234 1.69 1 80 227 THR B CA 1
ATOM 4267 C C . THR B 1 227 ? 14.852 -19.797 1.215 1 80 227 THR B C 1
ATOM 4269 O O . THR B 1 227 ? 15.773 -19 1.451 1 80 227 THR B O 1
ATOM 4272 N N . GLY B 1 228 ? 13.875 -19.453 0.453 1 83.38 228 GLY B N 1
ATOM 4273 C CA . GLY B 1 228 ? 13.703 -18.109 -0.093 1 83.38 228 GLY B CA 1
ATOM 4274 C C . GLY B 1 228 ? 13.148 -17.125 0.916 1 83.38 228 GLY B C 1
ATOM 4275 O O . GLY B 1 228 ? 12.633 -16.062 0.54 1 83.38 228 GLY B O 1
ATOM 4276 N N . ILE B 1 229 ? 13.391 -17.375 2.227 1 88.12 229 ILE B N 1
ATOM 4277 C CA . ILE B 1 229 ? 12.781 -16.531 3.258 1 88.12 229 ILE B CA 1
ATOM 4278 C C . ILE B 1 229 ? 13.438 -15.156 3.254 1 88.12 229 ILE B C 1
ATOM 4280 O O . ILE B 1 229 ? 12.789 -14.156 3.559 1 88.12 229 ILE B O 1
ATOM 4284 N N . HIS B 1 230 ? 14.688 -15.055 2.928 1 89.75 230 HIS B N 1
ATOM 4285 C CA . HIS B 1 230 ? 15.391 -13.781 2.916 1 89.75 230 HIS B CA 1
ATOM 4286 C C . HIS B 1 230 ? 14.773 -12.82 1.907 1 89.75 230 HIS B C 1
ATOM 4288 O O . HIS B 1 230 ? 14.922 -11.602 2.033 1 89.75 230 HIS B O 1
ATOM 4294 N N . MET B 1 231 ? 14.016 -13.312 1.01 1 90.56 231 MET B N 1
ATOM 4295 C CA . MET B 1 231 ? 13.414 -12.484 -0.032 1 90.56 231 MET B CA 1
ATOM 4296 C C . MET B 1 231 ? 12.312 -11.602 0.542 1 90.56 231 MET B C 1
ATOM 4298 O O . MET B 1 231 ? 12.039 -10.523 0.015 1 90.56 231 MET B O 1
ATOM 4302 N N . ILE B 1 232 ? 11.695 -12.023 1.593 1 93.56 232 ILE B N 1
ATOM 4303 C CA . ILE B 1 232 ? 10.672 -11.211 2.248 1 93.56 232 ILE B CA 1
ATOM 4304 C C . ILE B 1 232 ? 11.281 -9.875 2.686 1 93.56 232 ILE B C 1
ATOM 4306 O O . ILE B 1 232 ? 10.711 -8.812 2.43 1 93.56 232 ILE B O 1
ATOM 4310 N N . PHE B 1 233 ? 12.398 -9.969 3.219 1 93.5 233 PHE B N 1
ATOM 4311 C CA . PHE B 1 233 ? 13.062 -8.781 3.742 1 93.5 233 PHE B CA 1
ATOM 4312 C C . PHE B 1 233 ? 13.68 -7.965 2.611 1 93.5 233 PHE B C 1
ATOM 4314 O O . PHE B 1 233 ? 13.703 -6.73 2.67 1 93.5 233 PHE B O 1
ATOM 4321 N N . ASN B 1 234 ? 14.109 -8.641 1.633 1 91.94 234 ASN B N 1
ATOM 4322 C CA . ASN B 1 234 ? 14.688 -7.969 0.478 1 91.94 234 ASN B CA 1
ATOM 4323 C C . ASN B 1 234 ? 13.664 -7.074 -0.223 1 91.94 234 ASN B C 1
ATOM 4325 O O . ASN B 1 234 ? 13.953 -5.914 -0.528 1 91.94 234 ASN B O 1
ATOM 4329 N N . TYR B 1 235 ? 12.5 -7.586 -0.433 1 94.56 235 TYR B N 1
ATOM 4330 C CA . TYR B 1 235 ? 11.453 -6.816 -1.104 1 94.56 235 TYR B CA 1
ATOM 4331 C C . TYR B 1 235 ? 10.953 -5.688 -0.213 1 94.56 235 TYR B C 1
ATOM 4333 O O . TYR B 1 235 ? 10.648 -4.594 -0.699 1 94.56 235 TYR B O 1
ATOM 4341 N N . GLY B 1 236 ? 10.898 -5.957 1.003 1 95 236 GLY B N 1
ATOM 4342 C CA . GLY B 1 236 ? 10.391 -4.973 1.941 1 95 236 GLY B CA 1
ATOM 4343 C C . GLY B 1 236 ? 11.328 -3.799 2.148 1 95 236 GLY B C 1
ATOM 4344 O O . GLY B 1 236 ? 10.891 -2.646 2.199 1 95 236 GLY B O 1
ATOM 4345 N N . VAL B 1 237 ? 12.57 -4.062 2.211 1 95.5 237 VAL B N 1
ATOM 4346 C CA . VAL B 1 237 ? 13.539 -3.045 2.604 1 95.5 237 VAL B CA 1
ATOM 4347 C C . VAL B 1 237 ? 13.617 -1.965 1.527 1 95.5 237 VAL B C 1
ATOM 4349 O O . VAL B 1 237 ? 13.82 -0.788 1.834 1 95.5 237 VAL B O 1
ATOM 4352 N N . VAL B 1 238 ? 13.43 -2.271 0.303 1 95.56 238 VAL B N 1
ATOM 4353 C CA . VAL B 1 238 ? 13.516 -1.31 -0.791 1 95.56 238 VAL B CA 1
ATOM 4354 C C . VAL B 1 238 ? 12.492 -0.195 -0.583 1 95.56 238 VAL B C 1
ATOM 4356 O O . VAL B 1 238 ? 12.812 0.985 -0.748 1 95.56 238 VAL B O 1
ATOM 4359 N N . LYS B 1 239 ? 11.336 -0.556 -0.189 1 95.88 239 LYS B N 1
ATOM 4360 C CA . LYS B 1 239 ? 10.289 0.44 0.033 1 95.88 239 LYS B CA 1
ATOM 4361 C C . LYS B 1 239 ? 10.523 1.197 1.338 1 95.88 239 LYS B C 1
ATOM 4363 O O . LYS B 1 239 ? 10.148 2.365 1.459 1 95.88 239 LYS B O 1
ATOM 4368 N N . LEU B 1 240 ? 11.133 0.5 2.244 1 94.94 240 LEU B N 1
ATOM 4369 C CA . LEU B 1 240 ? 11.43 1.168 3.504 1 94.94 240 LEU B CA 1
ATOM 4370 C C . LEU B 1 240 ? 12.445 2.285 3.299 1 94.94 240 LEU B C 1
ATOM 4372 O O . LEU B 1 240 ? 12.406 3.307 3.988 1 94.94 240 LEU B O 1
ATOM 4376 N N . TYR B 1 241 ? 13.305 2.125 2.34 1 95.38 241 TYR B N 1
ATOM 4377 C CA . TYR B 1 241 ? 14.234 3.188 1.991 1 95.38 241 TYR B CA 1
ATOM 4378 C C . TYR B 1 241 ? 13.492 4.453 1.581 1 95.38 241 TYR B C 1
ATOM 4380 O O . TYR B 1 241 ? 13.711 5.523 2.16 1 95.38 241 TYR B O 1
ATOM 4388 N N . THR B 1 242 ? 12.648 4.32 0.665 1 94.31 242 THR B N 1
ATOM 4389 C CA . THR B 1 242 ? 11.898 5.477 0.185 1 94.31 242 THR B CA 1
ATOM 4390 C C . THR B 1 242 ? 10.984 6.023 1.281 1 94.31 242 THR B C 1
ATOM 4392 O O . THR B 1 242 ? 10.859 7.238 1.438 1 94.31 242 THR B O 1
ATOM 4395 N N . ASN B 1 243 ? 10.445 5.086 1.991 1 92.19 243 ASN B N 1
ATOM 4396 C CA . ASN B 1 243 ? 9.602 5.492 3.111 1 92.19 243 ASN B CA 1
ATOM 4397 C C . ASN B 1 243 ? 10.375 6.336 4.121 1 92.19 243 ASN B C 1
ATOM 4399 O O . ASN B 1 243 ? 9.844 7.301 4.672 1 92.19 243 ASN B O 1
ATOM 4403 N N . SER B 1 244 ? 11.547 5.977 4.383 1 91.56 244 SER B N 1
ATOM 4404 C CA . SER B 1 244 ? 12.359 6.703 5.355 1 91.56 244 SER B CA 1
ATOM 4405 C C . SER B 1 244 ? 12.633 8.133 4.895 1 91.56 244 SER B C 1
ATOM 4407 O O . SER B 1 244 ? 12.562 9.07 5.695 1 91.56 244 SER B O 1
ATOM 4409 N N . VAL B 1 245 ? 12.883 8.312 3.654 1 91.38 245 VAL B N 1
ATOM 4410 C CA . VAL B 1 245 ? 13.141 9.641 3.102 1 91.38 245 VAL B CA 1
ATOM 4411 C C . VAL B 1 245 ? 11.859 10.477 3.148 1 91.38 245 VAL B C 1
ATOM 4413 O O . VAL B 1 245 ? 11.867 11.625 3.594 1 91.38 245 VAL B O 1
ATOM 4416 N N . MET B 1 246 ? 10.766 9.891 2.707 1 91 246 MET B N 1
ATOM 4417 C CA . MET B 1 246 ? 9.492 10.609 2.676 1 91 246 MET B CA 1
ATOM 4418 C C . MET B 1 246 ? 9.062 11.008 4.082 1 91 246 MET B C 1
ATOM 4420 O O . MET B 1 246 ? 8.562 12.117 4.293 1 91 246 MET B O 1
ATOM 4424 N N . SER B 1 247 ? 9.219 10.086 4.977 1 85.62 247 SER B N 1
ATOM 4425 C CA . SER B 1 247 ? 8.891 10.383 6.363 1 85.62 247 SER B CA 1
ATOM 4426 C C . SER B 1 247 ? 9.734 11.539 6.895 1 85.62 247 SER B C 1
ATOM 4428 O O . SER B 1 247 ? 9.219 12.422 7.594 1 85.62 247 SER B O 1
ATOM 4430 N N . SER B 1 248 ? 10.977 11.531 6.586 1 84 248 SER B N 1
ATOM 4431 C CA . SER B 1 248 ? 11.883 12.594 7.012 1 84 248 SER B CA 1
ATOM 4432 C C . SER B 1 248 ? 11.484 13.938 6.41 1 84 248 SER B C 1
ATOM 4434 O O . SER B 1 248 ? 11.461 14.961 7.105 1 84 248 SER B O 1
ATOM 4436 N N . LEU B 1 249 ? 11.078 13.977 5.219 1 84.88 249 LEU B N 1
ATOM 4437 C CA . LEU B 1 249 ? 10.703 15.211 4.539 1 84.88 249 LEU B CA 1
ATOM 4438 C C . LEU B 1 249 ? 9.352 15.719 5.043 1 84.88 249 LEU B C 1
ATOM 4440 O O . LEU B 1 249 ? 9.164 16.922 5.215 1 84.88 249 LEU B O 1
ATOM 4444 N N . ASN B 1 250 ? 8.445 14.852 5.332 1 82.88 250 ASN B N 1
ATOM 4445 C CA . ASN B 1 250 ? 7.094 15.219 5.746 1 82.88 250 ASN B CA 1
ATOM 4446 C C . ASN B 1 250 ? 7.051 15.633 7.211 1 82.88 250 ASN B C 1
ATOM 4448 O O . ASN B 1 250 ? 6.117 16.328 7.641 1 82.88 250 ASN B O 1
ATOM 4452 N N . SER B 1 251 ? 7.895 15.18 7.98 1 76.25 251 SER B N 1
ATOM 4453 C CA . SER B 1 251 ? 7.902 15.484 9.406 1 76.25 251 SER B CA 1
ATOM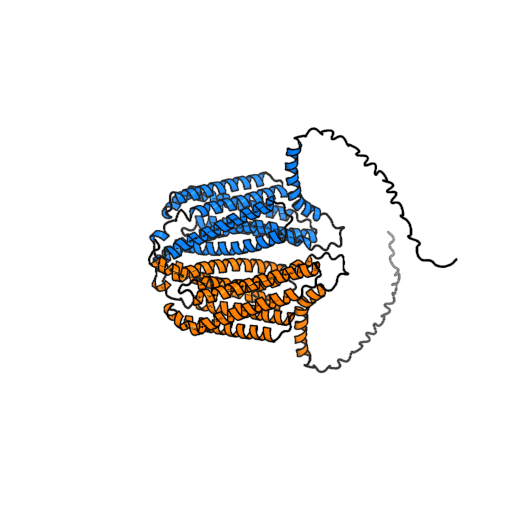 4454 C C . SER B 1 251 ? 8.18 16.969 9.656 1 76.25 251 SER B C 1
ATOM 4456 O O . SER B 1 251 ? 7.922 17.484 10.75 1 76.25 251 SER B O 1
ATOM 4458 N N . ARG B 1 252 ? 8.516 17.641 8.672 1 68.81 252 ARG B N 1
ATOM 4459 C CA . ARG B 1 252 ? 8.758 19.062 8.789 1 68.81 252 ARG B CA 1
ATOM 4460 C C . ARG B 1 252 ? 7.453 19.844 8.891 1 68.81 252 ARG B C 1
ATOM 4462 O O . ARG B 1 252 ? 7.441 21 9.305 1 68.81 252 ARG B O 1
ATOM 4469 N N . GLN B 1 253 ? 6.289 19.438 8.367 1 60.03 253 GLN B N 1
ATOM 4470 C CA . GLN B 1 253 ? 4.977 20.078 8.375 1 60.03 253 GLN B CA 1
ATOM 4471 C C . GLN B 1 253 ? 4.492 20.328 9.797 1 60.03 253 GLN B C 1
ATOM 4473 O O . GLN B 1 253 ? 3.801 21.312 10.062 1 60.03 253 GLN B O 1
ATOM 4478 N N . ALA B 1 254 ? 4.605 19.5 10.758 1 50.38 254 ALA B N 1
ATOM 4479 C CA . ALA B 1 254 ? 4.094 19.672 12.117 1 50.38 254 ALA B CA 1
ATOM 4480 C C . ALA B 1 254 ? 4.539 21 12.719 1 50.38 254 ALA B C 1
ATOM 4482 O O . ALA B 1 254 ? 3.895 21.531 13.625 1 50.38 254 ALA B O 1
ATOM 4483 N N . ASN B 1 255 ? 5.465 21.719 12.203 1 44.38 255 ASN B N 1
ATOM 4484 C CA . ASN B 1 255 ? 5.969 22.969 12.789 1 44.38 255 ASN B CA 1
ATOM 4485 C C . ASN B 1 255 ? 5.078 24.156 12.43 1 44.38 255 ASN B C 1
ATOM 4487 O O . ASN B 1 255 ? 5.207 25.219 13.016 1 44.38 255 ASN B O 1
ATOM 4491 N N . SER B 1 256 ? 4.305 24.094 11.531 1 42.19 256 SER B N 1
ATOM 4492 C CA . SER B 1 256 ? 3.637 25.328 11.133 1 42.19 256 SER B CA 1
ATOM 4493 C C . SER B 1 256 ? 2.494 25.672 12.078 1 42.19 256 SER B C 1
ATOM 4495 O O . SER B 1 256 ? 1.931 26.766 12.008 1 42.19 256 SER B O 1
ATOM 4497 N N . HIS B 1 257 ? 2.066 24.844 12.992 1 38.62 257 HIS B N 1
ATOM 4498 C CA . HIS B 1 257 ? 0.99 25.25 13.891 1 38.62 257 HIS B CA 1
ATOM 4499 C C . HIS B 1 257 ? 1.53 26.016 15.086 1 38.62 257 HIS B C 1
ATOM 4501 O O . HIS B 1 257 ? 0.825 26.203 16.078 1 38.62 257 HIS B O 1
ATOM 4507 N N . LEU B 1 258 ? 2.715 26.391 15.172 1 37.94 258 LEU B N 1
ATOM 4508 C CA . LEU B 1 258 ? 3.043 27.234 16.312 1 37.94 258 LEU B CA 1
ATOM 4509 C C . LEU B 1 258 ? 2.346 28.594 16.203 1 37.94 258 LEU B C 1
ATOM 4511 O O . LEU B 1 258 ? 2.367 29.219 15.156 1 37.94 258 LEU B O 1
ATOM 4515 N N . PRO B 1 259 ? 1.312 28.859 17.047 1 33.34 259 PRO B N 1
ATOM 4516 C CA . PRO B 1 259 ? 0.702 30.188 17.156 1 33.34 259 PRO B CA 1
ATOM 4517 C C . PRO B 1 259 ? 1.712 31.312 16.953 1 33.34 259 PRO B C 1
ATOM 4519 O O . PRO B 1 259 ? 2.844 31.219 17.438 1 33.34 259 PRO B O 1
ATOM 4522 N N . SER B 1 260 ? 1.582 32.125 15.953 1 33.28 260 SER B N 1
ATOM 4523 C CA . SER B 1 260 ? 2.285 33.375 15.742 1 33.28 260 SER B CA 1
ATOM 4524 C C . SER B 1 260 ? 2.385 34.188 17.047 1 33.28 260 SER B C 1
ATOM 4526 O O . SER B 1 260 ? 2.85 35.312 17.031 1 33.28 260 SER B O 1
ATOM 4528 N N . GLY B 1 261 ? 1.547 34 18.062 1 31.75 261 GLY B N 1
ATOM 4529 C CA . GLY B 1 261 ? 1.642 35.031 19.094 1 31.75 261 GLY B CA 1
ATOM 4530 C C . GLY B 1 261 ? 3.051 35.219 19.625 1 31.75 261 GLY B C 1
ATOM 4531 O O . GLY B 1 261 ? 3.514 36.344 19.781 1 31.75 261 GLY B O 1
ATOM 4532 N N . ASP B 1 262 ? 3.459 34.562 20.719 1 31.22 262 ASP B N 1
ATOM 4533 C CA . ASP B 1 262 ? 4.68 35 21.375 1 31.22 262 ASP B CA 1
ATOM 4534 C C . ASP B 1 262 ? 5.875 34.938 20.422 1 31.22 262 ASP B C 1
ATOM 4536 O O . ASP B 1 262 ? 6.348 33.844 20.094 1 31.22 262 ASP B O 1
ATOM 4540 N N . THR B 1 263 ? 5.965 35.844 19.375 1 32.38 263 THR B N 1
ATOM 4541 C CA . THR B 1 263 ? 7.035 36.344 18.531 1 32.38 263 THR B CA 1
ATOM 4542 C C . THR B 1 263 ? 8.383 36.219 19.234 1 32.38 263 THR B C 1
ATOM 4544 O O . THR B 1 263 ? 9.422 36.562 18.656 1 32.38 263 THR B O 1
ATOM 4547 N N . SER B 1 264 ? 8.391 36.594 20.562 1 29.72 264 SER B N 1
ATOM 4548 C CA . SER B 1 264 ? 9.742 36.656 21.109 1 29.72 264 SER B CA 1
ATOM 4549 C C . SER B 1 264 ? 10.469 35.312 20.953 1 29.72 264 SER B C 1
ATOM 4551 O O . SER B 1 264 ? 11.617 35.188 21.375 1 29.72 264 SER B O 1
ATOM 4553 N N . PHE B 1 265 ? 9.688 34.344 21.188 1 30.58 265 PHE B N 1
ATOM 4554 C CA . PHE B 1 265 ? 10.531 33.156 21.375 1 30.58 265 PHE B CA 1
ATOM 4555 C C . PHE B 1 265 ? 11.344 32.875 20.125 1 30.58 265 PHE B C 1
ATOM 4557 O O . PHE B 1 265 ? 10.859 33.062 19 1 30.58 265 PHE B O 1
ATOM 4564 N N . ILE B 1 266 ? 12.602 32.5 20.359 1 30.09 266 ILE B N 1
ATOM 4565 C CA . ILE B 1 266 ? 13.836 32.375 19.578 1 30.09 266 ILE B CA 1
ATOM 4566 C C . ILE B 1 266 ? 13.555 31.719 18.25 1 30.09 266 ILE B C 1
ATOM 4568 O O . ILE B 1 266 ? 12.516 31.062 18.078 1 30.09 266 ILE B O 1
ATOM 4572 N N . ASP B 1 267 ? 14.617 31.188 17.562 1 30.44 267 ASP B N 1
ATOM 4573 C CA . ASP B 1 267 ? 15.32 30.797 16.344 1 30.44 267 ASP B CA 1
ATOM 4574 C C . ASP B 1 267 ? 14.781 29.469 15.805 1 30.44 267 ASP B C 1
ATOM 4576 O O . ASP B 1 267 ? 15.453 28.438 15.883 1 30.44 267 ASP B O 1
ATOM 4580 N N . ALA B 1 268 ? 13.75 29.109 16.297 1 31.83 268 ALA B N 1
ATOM 4581 C CA . ALA B 1 268 ? 13.242 27.906 15.633 1 31.83 268 ALA B CA 1
ATOM 4582 C C . ALA B 1 268 ? 13.156 28.109 14.125 1 31.83 268 ALA B C 1
ATOM 4584 O O . ALA B 1 268 ? 13.117 27.156 13.359 1 31.83 268 ALA B O 1
ATOM 4585 N N . LYS B 1 269 ? 12.883 29.266 13.664 1 36.72 269 LYS B N 1
ATOM 4586 C CA . LYS B 1 269 ? 13.195 29.703 12.312 1 36.72 269 LYS B CA 1
ATOM 4587 C C . LYS B 1 269 ? 14.664 29.484 11.984 1 36.72 269 LYS B C 1
ATOM 4589 O O . LYS B 1 269 ? 15.023 29.266 10.828 1 36.72 269 LYS B O 1
ATOM 4594 N N . GLU B 1 270 ? 15.539 29.688 12.992 1 35.56 270 GLU B N 1
ATOM 4595 C CA . GLU B 1 270 ? 16.953 29.391 12.844 1 35.56 270 GLU B CA 1
ATOM 4596 C C . GLU B 1 270 ? 17.203 27.891 12.703 1 35.56 270 GLU B C 1
ATOM 4598 O O . GLU B 1 270 ? 18.047 27.469 11.914 1 35.56 270 GLU B O 1
ATOM 4603 N N . VAL B 1 271 ? 16.516 27.125 13.578 1 35.78 271 VAL B N 1
ATOM 4604 C CA . VAL B 1 271 ? 16.656 25.688 13.383 1 35.78 271 VAL B CA 1
ATOM 4605 C C . VAL B 1 271 ? 15.969 25.266 12.078 1 35.78 271 VAL B C 1
ATOM 4607 O O . VAL B 1 271 ? 16.516 24.469 11.312 1 35.78 271 VAL B O 1
ATOM 4610 N N . GLN B 1 272 ? 14.812 25.766 11.836 1 37.72 272 GLN B N 1
ATOM 4611 C CA . GLN B 1 272 ? 14.188 25.578 10.531 1 37.72 272 GLN B CA 1
ATOM 4612 C C . GLN B 1 272 ? 14.992 26.266 9.43 1 37.72 272 GLN B C 1
ATOM 4614 O O . GLN B 1 272 ? 15.07 25.75 8.312 1 37.72 272 GLN B O 1
ATOM 4619 N N . LYS B 1 273 ? 15.414 27.547 9.633 1 39.06 273 LYS B N 1
ATOM 4620 C CA . LYS B 1 273 ? 16.375 28.188 8.75 1 39.06 273 LYS B CA 1
ATOM 4621 C C . LYS B 1 273 ? 17.656 27.359 8.617 1 39.06 273 LYS B C 1
ATOM 4623 O O . LYS B 1 273 ? 18.25 27.281 7.543 1 39.06 273 LYS B O 1
ATOM 4628 N N . GLU B 1 274 ? 18.078 26.844 9.734 1 36.53 274 GLU B N 1
ATOM 4629 C CA . GLU B 1 274 ? 19.234 25.969 9.656 1 36.53 274 GLU B CA 1
ATOM 4630 C C . GLU B 1 274 ? 18.938 24.703 8.859 1 36.53 274 GLU B C 1
ATOM 4632 O O . GLU B 1 274 ? 19.734 24.266 8.023 1 36.53 274 GLU B O 1
ATOM 4637 N N . PHE B 1 275 ? 17.844 24.094 9.219 1 37.09 275 PHE B N 1
ATOM 4638 C CA . PHE B 1 275 ? 17.484 22.969 8.359 1 37.09 275 PHE B CA 1
ATOM 4639 C C . PHE B 1 275 ? 17.078 23.453 6.977 1 37.09 275 PHE B C 1
ATOM 4641 O O . PHE B 1 275 ? 17.438 22.859 5.965 1 37.09 275 PHE B O 1
ATOM 4648 N N . SER B 1 276 ? 16.203 24.469 6.895 1 36.09 276 SER B N 1
ATOM 4649 C CA . SER B 1 276 ? 15.922 25.094 5.602 1 36.09 276 SER B CA 1
ATOM 4650 C C . SER B 1 276 ? 17.141 25.828 5.059 1 36.09 276 SER B C 1
ATOM 4652 O O . SER B 1 276 ? 17.344 25.875 3.844 1 36.09 276 SER B O 1
ATOM 4654 N N . SER B 1 277 ? 17.812 26.703 5.84 1 34.44 277 SER B N 1
ATOM 4655 C CA . SER B 1 277 ? 19.047 27.375 5.441 1 34.44 277 SER B CA 1
ATOM 4656 C C . SER B 1 277 ? 20.125 26.359 5.086 1 34.44 277 SER B C 1
ATOM 4658 O O . SER B 1 277 ? 20.938 26.594 4.188 1 34.44 277 SER B O 1
ATOM 4660 N N . LEU B 1 278 ? 20.234 25.422 5.902 1 33.69 278 LEU B N 1
ATOM 4661 C CA . LEU B 1 278 ? 21.156 24.359 5.488 1 33.69 278 LEU B CA 1
ATOM 4662 C C . LEU B 1 278 ? 20.797 23.844 4.102 1 33.69 278 LEU B C 1
ATOM 4664 O O . LEU B 1 278 ? 21.688 23.547 3.295 1 33.69 278 LEU B O 1
ATOM 4668 N N . TYR B 1 279 ? 19.547 23.703 3.865 1 33.62 279 TYR B N 1
ATOM 4669 C CA . TYR B 1 279 ? 19.188 23.422 2.482 1 33.62 279 TYR B CA 1
ATOM 4670 C C . TYR B 1 279 ? 19.406 24.625 1.591 1 33.62 279 TYR B C 1
ATOM 4672 O O . TYR B 1 279 ? 19.875 24.5 0.458 1 33.62 279 TYR B O 1
ATOM 4680 N N . ALA B 1 280 ? 19.062 25.812 2.033 1 30.48 280 ALA B N 1
ATOM 4681 C CA . ALA B 1 280 ? 19.281 27.031 1.261 1 30.48 280 ALA B CA 1
ATOM 4682 C C . ALA B 1 280 ? 20.734 27.469 1.319 1 30.48 280 ALA B C 1
ATOM 4684 O O . ALA B 1 280 ? 21.25 28.062 0.368 1 30.48 280 ALA B O 1
ATOM 4685 N N . TYR B 1 281 ? 21.391 27.375 2.42 1 29.67 281 TYR B N 1
ATOM 4686 C CA . TYR B 1 281 ? 22.734 27.922 2.492 1 29.67 281 TYR B CA 1
ATOM 4687 C C . TYR B 1 281 ? 23.672 27.172 1.544 1 29.67 281 TYR B C 1
ATOM 4689 O O . TYR B 1 281 ? 24.516 27.797 0.883 1 29.67 281 TYR B O 1
ATOM 4697 N N . ASN B 1 282 ? 23.703 25.828 1.669 1 31.33 282 ASN B N 1
ATOM 4698 C CA . ASN B 1 282 ? 24.75 25.219 0.85 1 31.33 282 ASN B CA 1
ATOM 4699 C C . ASN B 1 282 ? 24.453 25.375 -0.639 1 31.33 282 ASN B C 1
ATOM 4701 O O . ASN B 1 282 ? 25.25 24.969 -1.48 1 31.33 282 ASN B O 1
ATOM 4705 N N . LEU B 1 283 ? 23.219 25.625 -0.919 1 28.92 283 LEU B N 1
ATOM 4706 C CA . LEU B 1 283 ? 23.062 25.922 -2.34 1 28.92 283 LEU B CA 1
ATOM 4707 C C . LEU B 1 283 ? 23.719 27.25 -2.693 1 28.92 283 LEU B C 1
ATOM 4709 O O . LEU B 1 283 ? 24 27.516 -3.863 1 28.92 283 LEU B O 1
ATOM 4713 N N . LYS B 1 284 ? 23.797 28.109 -1.723 1 30.47 284 LYS B N 1
ATOM 4714 C CA . LYS B 1 284 ? 24.516 29.344 -2.066 1 30.47 284 LYS B CA 1
ATOM 4715 C C . LYS B 1 284 ? 26.016 29.078 -2.213 1 30.47 284 LYS B C 1
ATOM 4717 O O . LYS B 1 284 ? 26.75 29.922 -2.734 1 30.47 284 LYS B O 1
ATOM 4722 N N . GLY B 1 285 ? 26.469 28.031 -1.541 1 29.38 285 GLY B N 1
ATOM 4723 C CA . GLY B 1 285 ? 27.906 27.922 -1.706 1 29.38 285 GLY B CA 1
ATOM 4724 C C . GLY B 1 285 ? 28.328 27.609 -3.133 1 29.38 285 GLY B C 1
ATOM 4725 O O . GLY B 1 285 ? 29.484 27.828 -3.508 1 29.38 285 GLY B O 1
ATOM 4726 N N . HIS B 1 286 ? 27.594 26.75 -3.812 1 29.23 286 HIS B N 1
ATOM 4727 C CA . HIS B 1 286 ? 28.172 26.562 -5.141 1 29.23 286 HIS B CA 1
ATOM 4728 C C . HIS B 1 286 ? 28.031 27.812 -5.988 1 29.23 286 HIS B C 1
ATOM 4730 O O . HIS B 1 286 ? 28.453 27.844 -7.145 1 29.23 286 HIS B O 1
ATOM 4736 N N . ALA B 1 287 ? 27.156 28.688 -5.574 1 28.75 287 ALA B N 1
ATOM 4737 C CA . ALA B 1 287 ? 27.219 29.906 -6.375 1 28.75 287 ALA B CA 1
ATOM 4738 C C . ALA B 1 287 ? 28.562 30.609 -6.203 1 28.75 287 ALA B C 1
ATOM 4740 O O . ALA B 1 287 ? 28.859 31.594 -6.898 1 28.75 287 ALA B O 1
ATOM 4741 N N . PHE B 1 288 ? 29.266 30.219 -5.117 1 27.8 288 PHE B N 1
ATOM 4742 C CA . PHE B 1 288 ? 30.531 30.938 -5.039 1 27.8 288 PHE B CA 1
ATOM 4743 C C . PHE B 1 288 ? 31.484 30.5 -6.152 1 27.8 288 PHE B C 1
ATOM 4745 O O . PHE B 1 288 ? 32.344 31.266 -6.566 1 27.8 288 PHE B O 1
ATOM 4752 N N . LEU B 1 289 ? 31.469 29.219 -6.516 1 26.48 289 LEU B N 1
ATOM 4753 C CA . LEU B 1 289 ? 32.531 28.969 -7.5 1 26.48 289 LEU B CA 1
ATOM 4754 C C . LEU B 1 289 ? 32.219 29.703 -8.805 1 26.48 289 LEU B C 1
ATOM 4756 O O . LEU B 1 289 ? 33.094 29.812 -9.672 1 26.48 289 LEU B O 1
ATOM 4760 N N . GLN B 1 290 ? 30.969 29.781 -9.164 1 25.81 290 GLN B N 1
ATOM 4761 C CA . GLN B 1 290 ? 30.938 30.438 -10.461 1 25.81 290 GLN B CA 1
ATOM 4762 C C . GLN B 1 290 ? 31.375 31.891 -10.352 1 25.81 290 GLN B C 1
ATOM 4764 O O . GLN B 1 290 ? 31.344 32.625 -11.344 1 25.81 290 GLN B O 1
ATOM 4769 N N . SER B 1 291 ? 31.469 32.344 -9.133 1 25.92 291 SER B N 1
ATOM 4770 C CA . SER B 1 291 ? 31.719 33.781 -9.188 1 25.92 291 SER B CA 1
ATOM 4771 C C . SER B 1 291 ? 33.031 34.062 -9.898 1 25.92 291 SER B C 1
ATOM 4773 O O . SER B 1 291 ? 33.219 35.188 -10.398 1 25.92 291 SER B O 1
ATOM 4775 N N . ASN B 1 292 ? 34.031 33.188 -9.711 1 25.41 292 ASN B N 1
ATOM 4776 C CA . ASN B 1 292 ? 35.25 33.844 -10.109 1 25.41 292 ASN B CA 1
ATOM 4777 C C . ASN B 1 292 ? 35.344 34 -11.625 1 25.41 292 ASN B C 1
ATOM 4779 O O . ASN B 1 292 ? 36.438 34.219 -12.172 1 25.41 292 ASN B O 1
ATOM 4783 N N . PHE B 1 293 ? 34.562 33.375 -12.445 1 24.41 293 PHE B N 1
ATOM 4784 C CA . PHE B 1 293 ? 34.812 33.969 -13.75 1 24.41 293 PHE B CA 1
ATOM 4785 C C . PHE B 1 293 ? 34.469 35.438 -13.742 1 24.41 293 PHE B C 1
ATOM 4787 O O . PHE B 1 293 ? 33.281 35.812 -13.602 1 24.41 293 PHE B O 1
ATOM 4794 N N . VAL B 1 294 ? 35.344 36.25 -13.141 1 24.64 294 VAL B N 1
ATOM 4795 C CA . VAL B 1 294 ? 35.5 37.719 -13.086 1 24.64 294 VAL B CA 1
ATOM 4796 C C . VAL B 1 294 ? 35.125 38.312 -14.43 1 24.64 294 VAL B C 1
ATOM 4798 O O . VAL B 1 294 ? 35.812 38.094 -15.43 1 24.64 294 VAL B O 1
ATOM 4801 N N . SER B 1 295 ? 33.938 38.062 -15.023 1 23.97 295 SER B N 1
ATOM 4802 C CA . SER B 1 295 ? 33.75 38.969 -16.141 1 23.97 295 SER B CA 1
ATOM 4803 C C . SER B 1 295 ? 34.281 40.375 -15.82 1 23.97 295 SER B C 1
ATOM 4805 O O . SER B 1 295 ? 34.25 40.781 -14.656 1 23.97 295 SER B O 1
ATOM 4807 N N . SER B 1 296 ? 35.281 40.875 -16.562 1 24.33 296 SER B N 1
ATOM 4808 C CA . SER B 1 296 ? 35.75 42.25 -16.719 1 24.33 296 SER B CA 1
ATOM 4809 C C . SER B 1 296 ? 34.594 43.219 -16.641 1 24.33 296 SER B C 1
ATOM 4811 O O . SER B 1 296 ? 33.531 42.969 -17.234 1 24.33 296 SER B O 1
ATOM 4813 N N . ARG B 1 297 ? 34.406 43.875 -15.516 1 26.02 297 ARG B N 1
ATOM 4814 C CA . ARG B 1 297 ? 33.562 45.031 -15.266 1 26.02 297 ARG B CA 1
ATOM 4815 C C . ARG B 1 297 ? 33.562 45.969 -16.469 1 26.02 297 ARG B C 1
ATOM 4817 O O . ARG B 1 297 ? 34.562 46.625 -16.766 1 26.02 297 ARG B O 1
ATOM 4824 N N . SER B 1 298 ? 33.156 45.469 -17.734 1 25.17 298 SER B N 1
ATOM 4825 C CA . SER B 1 298 ? 32.969 46.594 -18.625 1 25.17 298 SER B CA 1
ATOM 4826 C C . SER B 1 298 ? 32.281 47.75 -17.922 1 25.17 298 SER B C 1
ATOM 4828 O O . SER B 1 298 ? 31.375 47.562 -17.109 1 25.17 298 SER B O 1
ATOM 4830 N N . VAL B 1 299 ? 33 48.875 -17.688 1 26.84 299 VAL B N 1
ATOM 4831 C CA . VAL B 1 299 ? 32.719 50.25 -17.281 1 26.84 299 VAL B CA 1
ATOM 4832 C C . VAL B 1 299 ? 31.422 50.688 -17.969 1 26.84 299 VAL B C 1
ATOM 4834 O O . VAL B 1 299 ? 31.391 50.906 -19.188 1 26.84 299 VAL B O 1
ATOM 4837 N N . ARG B 1 300 ? 30.391 49.969 -17.828 1 27.38 300 ARG B N 1
ATOM 4838 C CA . ARG B 1 300 ? 29.312 50.562 -18.578 1 27.38 300 ARG B CA 1
ATOM 4839 C C . ARG B 1 300 ? 29.094 52.031 -18.156 1 27.38 300 ARG B C 1
ATOM 4841 O O . ARG B 1 300 ? 28.953 52.281 -16.953 1 27.38 300 ARG B O 1
ATOM 4848 N N . PRO B 1 301 ? 29.578 52.969 -18.938 1 26.86 301 PRO B N 1
ATOM 4849 C CA . PRO B 1 301 ? 29.422 54.406 -18.688 1 26.86 301 PRO B CA 1
ATOM 4850 C C . PRO B 1 301 ? 28 54.781 -18.312 1 26.86 301 PRO B C 1
ATOM 4852 O O . PRO B 1 301 ? 27.047 54.25 -18.859 1 26.86 301 PRO B O 1
ATOM 4855 N N . GLN B 1 302 ? 27.734 54.781 -17.016 1 25.66 302 GLN B N 1
ATOM 4856 C CA . GLN B 1 302 ? 26.469 55.312 -16.516 1 25.66 302 GLN B CA 1
ATOM 4857 C C . GLN B 1 302 ? 26.062 56.594 -17.266 1 25.66 302 GLN B C 1
ATOM 4859 O O . GLN B 1 302 ? 26.734 57.594 -17.156 1 25.66 302 GLN B O 1
ATOM 4864 N N . VAL B 1 303 ? 25.75 56.406 -18.594 1 24.12 303 VAL B N 1
ATOM 4865 C CA . VAL B 1 303 ? 25.266 57.594 -19.281 1 24.12 303 VAL B CA 1
ATOM 4866 C C . VAL B 1 303 ? 24.094 58.188 -18.516 1 24.12 303 VAL B C 1
ATOM 4868 O O . VAL B 1 303 ? 23.094 57.5 -18.266 1 24.12 303 VAL B O 1
ATOM 4871 N N . SER B 1 304 ? 24.438 59.094 -17.562 1 25.48 304 SER B N 1
ATOM 4872 C CA . SER B 1 304 ? 23.531 60 -16.859 1 25.48 304 SER B CA 1
ATOM 4873 C C . SER B 1 304 ? 22.547 60.656 -17.812 1 25.48 304 SER B C 1
ATOM 4875 O O . SER B 1 304 ? 22.938 61.438 -18.672 1 25.48 304 SER B O 1
ATOM 4877 N N . ILE B 1 305 ? 21.766 59.812 -18.5 1 24.16 305 ILE B N 1
ATOM 4878 C CA . ILE B 1 305 ? 20.875 60.531 -19.391 1 24.16 305 ILE B CA 1
ATOM 4879 C C . ILE B 1 305 ? 20.062 61.562 -18.578 1 24.16 305 ILE B C 1
ATOM 4881 O O . ILE B 1 305 ? 19.297 61.156 -17.703 1 24.16 305 ILE B O 1
ATOM 4885 N N . THR B 1 306 ? 20.688 62.719 -18.344 1 25.42 306 THR B N 1
ATOM 4886 C CA . THR B 1 306 ? 20.016 63.906 -17.875 1 25.42 306 THR B CA 1
ATOM 4887 C C . THR B 1 306 ? 18.734 64.188 -18.672 1 25.42 306 THR B C 1
ATOM 4889 O O . THR B 1 306 ? 18.797 64.5 -19.859 1 25.42 306 THR B O 1
ATOM 4892 N N . VAL B 1 307 ? 17.844 63.125 -18.594 1 25.28 307 VAL B N 1
ATOM 4893 C CA . VAL B 1 307 ? 16.609 63.469 -19.297 1 25.28 307 VAL B CA 1
ATOM 4894 C C . VAL B 1 307 ? 16.094 64.812 -18.828 1 25.28 307 VAL B C 1
ATOM 4896 O O . VAL B 1 307 ? 15.758 65 -17.656 1 25.28 307 VAL B O 1
ATOM 4899 N N . GLU B 1 308 ? 16.75 65.875 -19.344 1 24.06 308 GLU B N 1
ATOM 4900 C CA . GLU B 1 308 ? 16.234 67.25 -19.219 1 24.06 308 GLU B CA 1
ATOM 4901 C C . GLU B 1 308 ? 14.742 67.312 -19.516 1 24.06 308 GLU B C 1
ATOM 4903 O O . GLU B 1 308 ? 14.32 67.062 -20.641 1 24.06 308 GLU B O 1
ATOM 4908 N N . MET B 1 309 ? 14.016 66.5 -18.578 1 23.34 309 MET B N 1
ATOM 4909 C CA . MET B 1 309 ? 12.578 66.75 -18.75 1 23.34 309 MET B CA 1
ATOM 4910 C C . MET B 1 309 ? 12.273 68.188 -19 1 23.34 309 MET B C 1
ATOM 4912 O O . MET B 1 309 ? 12.562 69.062 -18.156 1 23.34 309 MET B O 1
ATOM 4916 N N . HIS B 1 310 ? 12.672 68.75 -20.203 1 22.89 310 HIS B N 1
ATOM 4917 C CA . HIS B 1 310 ? 12.172 70.062 -20.547 1 22.89 310 HIS B CA 1
ATOM 4918 C C . HIS B 1 310 ? 10.703 70.188 -20.172 1 22.89 310 HIS B C 1
ATOM 4920 O O . HIS B 1 310 ? 9.883 69.375 -20.516 1 22.89 310 HIS B O 1
ATOM 4926 N N . GLU B 1 311 ? 10.516 70.812 -19.062 1 24.84 311 GLU B N 1
ATOM 4927 C CA . GLU B 1 311 ? 9.258 71.375 -18.547 1 24.84 311 GLU B CA 1
ATOM 4928 C C . GLU B 1 311 ? 8.398 71.938 -19.672 1 24.84 311 GLU B C 1
ATOM 4930 O O . GLU B 1 311 ? 8.727 73 -20.219 1 24.84 311 GLU B O 1
ATOM 4935 N N . MET B 1 312 ? 8.258 71.125 -20.844 1 24.44 312 MET B N 1
ATOM 4936 C CA . MET B 1 312 ? 7.426 71.875 -21.797 1 24.44 312 MET B CA 1
ATOM 4937 C C . MET B 1 312 ? 6.25 72.5 -21.094 1 24.44 312 MET B C 1
ATOM 4939 O O . MET B 1 312 ? 5.508 71.875 -20.359 1 24.44 312 MET B O 1
ATOM 4943 N N . ALA B 1 313 ? 6.391 73.75 -20.844 1 22.5 313 ALA B N 1
ATOM 4944 C CA . ALA B 1 313 ? 5.484 74.812 -20.406 1 22.5 313 ALA B CA 1
ATOM 4945 C C . ALA B 1 313 ? 4.176 74.812 -21.188 1 22.5 313 ALA B C 1
ATOM 4947 O O . ALA B 1 313 ? 4.137 75.188 -22.359 1 22.5 313 ALA B O 1
ATOM 4948 N N . ASP B 1 314 ? 3.553 73.5 -21.344 1 24.33 314 ASP B N 1
ATOM 4949 C CA . ASP B 1 314 ? 2.277 73.625 -22.047 1 24.33 314 ASP B CA 1
ATOM 4950 C C . ASP B 1 314 ? 1.494 74.812 -21.516 1 24.33 314 ASP B C 1
ATOM 4952 O O . ASP B 1 314 ? 1.048 74.875 -20.375 1 24.33 314 ASP B O 1
ATOM 4956 N N . THR B 1 315 ? 1.918 76.062 -21.766 1 24.11 315 THR B N 1
ATOM 4957 C CA . THR B 1 315 ? 1.059 77.25 -21.578 1 24.11 315 THR B CA 1
ATOM 4958 C C . THR B 1 315 ? -0.307 77 -22.219 1 24.11 315 THR B C 1
ATOM 4960 O O . THR B 1 315 ? -0.409 76.375 -23.266 1 24.11 315 THR B O 1
ATOM 4963 N N . LEU B 1 316 ? -1.453 77.188 -21.453 1 23.52 316 LEU B N 1
ATOM 4964 C CA . LEU B 1 316 ? -2.902 77.062 -21.375 1 23.52 316 LEU B CA 1
ATOM 4965 C C . LEU B 1 316 ? -3.588 77.812 -22.516 1 23.52 316 LEU B C 1
ATOM 4967 O O . LEU B 1 316 ? -4.816 77.75 -22.625 1 23.52 316 LEU B O 1
ATOM 4971 N N . PRO B 1 317 ? -3.076 78.125 -23.797 1 23.06 317 PRO B N 1
ATOM 4972 C CA . PRO B 1 317 ? -3.826 79.312 -24.219 1 23.06 317 PRO B CA 1
ATOM 4973 C C . PRO B 1 317 ? -5.328 79.062 -24.328 1 23.06 317 PRO B C 1
ATOM 4975 O O . PRO B 1 317 ? -5.738 77.938 -24.719 1 23.06 317 PRO B O 1
ATOM 4978 N N . LEU B 1 318 ? -6.203 79.75 -23.516 1 23.75 318 LEU B N 1
ATOM 4979 C CA . LEU B 1 318 ? -7.648 79.875 -23.406 1 23.75 318 LEU B CA 1
ATOM 4980 C C . LEU B 1 318 ? -8.234 80.312 -24.75 1 23.75 318 LEU B C 1
ATOM 4982 O O . LEU B 1 318 ? -7.863 81.375 -25.297 1 23.75 318 LEU B O 1
ATOM 4986 N N . PRO B 1 319 ? -8.406 79.312 -25.734 1 22.31 319 PRO B N 1
ATOM 4987 C CA . PRO B 1 319 ? -8.867 79.875 -27 1 22.31 319 PRO B CA 1
ATOM 4988 C C . PRO B 1 319 ? -9.984 80.875 -26.797 1 22.31 319 PRO B C 1
ATOM 4990 O O . PRO B 1 319 ? -10.711 80.875 -25.797 1 22.31 319 PRO B O 1
ATOM 4993 N N . LYS B 1 320 ? -10.086 81.875 -27.688 1 22.17 320 LYS B N 1
ATOM 4994 C CA . LYS B 1 320 ? -10.766 83.125 -28.156 1 22.17 320 LYS B CA 1
ATOM 4995 C C . LYS B 1 320 ? -12.211 82.812 -28.547 1 22.17 320 LYS B C 1
ATOM 4997 O O . LYS B 1 320 ? -12.484 81.812 -29.219 1 22.17 320 LYS B O 1
ATOM 5002 N N . ALA B 1 321 ? -13.133 83.5 -27.938 1 22.88 321 ALA B N 1
ATOM 5003 C CA . ALA B 1 321 ? -14.586 83.688 -27.953 1 22.88 321 ALA B CA 1
ATOM 5004 C C . ALA B 1 321 ? -15.086 83.938 -29.375 1 22.88 321 ALA B C 1
ATOM 5006 O O . ALA B 1 321 ? -14.93 85.062 -29.891 1 22.88 321 ALA B O 1
ATOM 5007 N N . LYS B 1 322 ? -14.852 83.188 -30.391 1 20.11 322 LYS B N 1
ATOM 5008 C CA . LYS B 1 322 ? -15.375 83.812 -31.594 1 20.11 322 LYS B CA 1
ATOM 5009 C C . LYS B 1 322 ? -16.875 84.062 -31.484 1 20.11 322 LYS B C 1
ATOM 5011 O O . LYS B 1 322 ? -17.578 83.375 -30.734 1 20.11 322 LYS B O 1
ATOM 5016 N N . SER B 1 323 ? -17.453 85 -32.312 1 19.2 323 SER B N 1
ATOM 5017 C CA . SER B 1 323 ? -18.406 86 -32.75 1 19.2 323 SER B CA 1
ATOM 5018 C C . SER B 1 323 ? -19.688 85.375 -33.281 1 19.2 323 SER B C 1
ATOM 5020 O O . SER B 1 323 ? -20.797 85.75 -32.844 1 19.2 323 SER B O 1
ATOM 5022 N N . GLY B 1 324 ? -20.078 84.812 -34.531 1 19.33 324 GLY B N 1
ATOM 5023 C CA . GLY B 1 324 ? -21.062 85.375 -35.438 1 19.33 324 GLY B CA 1
ATOM 5024 C C . GLY B 1 324 ? -22.406 84.688 -35.344 1 19.33 324 GLY B C 1
ATOM 5025 O O . GLY B 1 324 ? -23.344 85 -36.094 1 19.33 324 GLY B O 1
ATOM 5026 N N . ASN B 1 325 ? -23.109 83.688 -34.875 1 21.28 325 ASN B N 1
ATOM 5027 C CA . ASN B 1 325 ? -24.469 83.75 -35.375 1 21.28 325 ASN B CA 1
ATOM 5028 C C . ASN B 1 325 ? -25.219 85 -34.906 1 21.28 325 ASN B C 1
ATOM 5030 O O . ASN B 1 325 ? -24.969 85.5 -33.812 1 21.28 325 ASN B O 1
ATOM 5034 N N . GLU B 1 326 ? -26.203 85.75 -36 1 19.55 326 GLU B N 1
ATOM 5035 C CA . GLU B 1 326 ? -27.453 86.25 -36.531 1 19.55 326 GLU B CA 1
ATOM 5036 C C . GLU B 1 326 ? -28.609 85.312 -36.219 1 19.55 326 GLU B C 1
ATOM 5038 O O . GLU B 1 326 ? -29.781 85.625 -36.438 1 19.55 326 GLU B O 1
ATOM 5043 N N . LEU B 1 327 ? -29.094 84.25 -35.844 1 19.41 327 LEU B N 1
ATOM 5044 C CA . LEU B 1 327 ? -30.547 84.062 -35.812 1 19.41 327 LEU B CA 1
ATOM 5045 C C . LEU B 1 327 ? -31.188 85.125 -34.906 1 19.41 327 LEU B C 1
ATOM 5047 O O . LEU B 1 327 ? -30.688 85.375 -33.812 1 19.41 327 LEU B O 1
ATOM 5051 N N . VAL B 1 328 ? -32.219 86 -35.562 1 22.36 328 VAL B N 1
ATOM 5052 C CA . VAL B 1 328 ? -33.594 86.25 -35.906 1 22.36 328 VAL B CA 1
ATOM 5053 C C . VAL B 1 328 ? -34.5 85.188 -35.344 1 22.36 328 VAL B C 1
ATOM 5055 O O . VAL B 1 328 ? -34.031 84.062 -35 1 22.36 328 VAL B O 1
ATOM 5058 N N . VAL B 1 329 ? -35.75 84.75 -36.344 1 22.52 329 VAL B N 1
ATOM 5059 C CA . VAL B 1 329 ? -36.906 83.875 -36.375 1 22.52 329 VAL B CA 1
ATOM 5060 C C . VAL B 1 329 ? -36.5 82.438 -36.25 1 22.52 329 VAL B C 1
ATOM 5062 O O . VAL B 1 329 ? -35.469 82 -36.812 1 22.52 329 VAL B O 1
#

Foldseek 3Di:
DQDPLRVLCCQQCVLLVLLLVLLVVLLVVLVVLLVLLCVQPVPDDPVVVVLLVVLNVLSVVLSVLSVVQSCCQCPVCPPPSVSSQFQPLVRCLVNLQSLLVNLLSLLLVLLLVLCLQPVDVVLSVLLNVLSVLLNVLSNVLSVVCNVPRGNVCVVVSCVSVVSNLVSSLSNLVSSLVSLLVRLVVPQPVDDVLNVLSVQLSCQLNVLSVVLNVLSVVLNVCVVPDPGCNSSSSSSNSSSSSSVNVSSNSSSVSVPPPPPPPPVPDDPVVVVVCSVVVSVVVVVVVVVVVVVPVPPDPPCPPPPVPCVVPPPPPPPVPPDDDPPPDDDDD/DQDPLRVLCCQQCVLLVLLLVLLVVLLVVLVVLLVLLCVQPVPDDPVVVVLLVVLNVLSVVLSVLSVVQSCCQCPVCPPPSVSSQFQPLVRCLVNLQSLLVNLLSLLLVLLLVLCLQPVDVVLSVLLNVLSVLLNVLSNVLSVVCNVPRGNVCVVVSCVSVVSNLVSSLSNLVSSLVSLLVRLVVPQPVDDVLNVLSVQLSCQLNVLSVVLNVLSVVLNVCVVPDPGCNSSSSSSNSSSSSSVNVSSNSSSVSVPPPPPPPPVPDDPVVVVVCSVVVSVVVVVVVVVVVVPPVPPDPPPPPPPPPCVPPPPPPPPPPPDDDDDDDPDDD

Secondary structure (DSSP, 8-state):
---HHHHHHHHHTHHHHHHHHHHHHHHHHHHHHHHHHHHH-TTS-HHHHHHHHHHHHHHHHHHHHHHHHHHIIIIITTT-HHHHTB--HHHHTHHHHHHHHHHHHHHHHHHHHHHHHH--HHHHHHHHHHHHHHHHHHHHHHHHHHH--BGGGGGGGHHHHHHHHHHHHHHHHHHHHHHHHHHHHT--S-HHHHHHHHHHHHHHHHHHHHHHHHHHHHHHHHHH-SSTTHHHHHHHHHHHHHHHHHHHHHTTGGGGGS-SS-TTS--HHHHHHHHHHHHHHHHHHHHHHGGGS------------------------------------/---HHHHHHHHHTHHHHHHHHHHHHHHHHHHHHHHHHHHH-TTS-HHHHHHHHHHHHHHHHHHHHHHHHHHIIIIITTT-HHHHTB--HHHHTHHHHHHHHHHHHHHHHHHHHHHHHH--HHHHHHHHHHHHHHHHHHHHHHHHHHH--BGGGGGGGHHHHHHHHHHHHHHHHHHHHHHHHHHHHT--S-HHHHHHHHHHHHHHHHHHHHHHHHHHHHHHHHHH-SSTTHHHHHHHHHHHHHHHHHHHHHTTGGGGGS-S--TTS--HHHHHHHHHHHHHHHHHHHHHHGGGS------------------------------------

Radius of gyration: 34.71 Å; Cα contacts (8 Å, |Δi|>4): 749; chains: 2; bounding box: 73×118×120 Å